Protein AF-0000000078757023 (afdb_homodimer)

Secondary structure (DSSP, 8-state):
-EEEEEEE-TT-EEEEE--SHHHHHHHHHHTTTT-EEEEEES---HHHHHHHTSGGGTTSEEEES---GGGGTT-SEEEE--S-HHHHHHHHHHHHHHT-EEEETT-GGG-SEEEPEEEE-SS-EEEEE-TTS-HHHHHHHHHHHHHHS-GGGHHHHHHHHHHHHHHHT-S-HHHHHHHHHHHHHHHIIIII-S----GGGGGS--/-EEEEEEE-TT-EEEEE--SHHHHHHHHHHTTTT-EEEEEES---HHHHHHHTSGGGTTSEEEES---GGGGTT-SEEEE--S-HHHHHHHHHHHHHHT-EEEETT-GGG-SEEEPEEEE-SS-EEEEE-TTS-HHHHHHHHHHHHHHS-GGGHHHHHHHHHHHHHHHT-S-HHHHHHHHHHHHHHHIIIII-S----GGGGGG--

Structure (mmCIF, N/CA/C/O backbone):
data_AF-0000000078757023-model_v1
#
loop_
_entity.id
_entity.type
_entity.pdbx_description
1 polymer 'precorrin-2 dehydrogenase'
#
loop_
_atom_site.group_PDB
_atom_site.id
_atom_site.type_symbol
_atom_site.label_atom_id
_atom_site.label_alt_id
_atom_site.label_comp_id
_atom_site.label_asym_id
_atom_site.label_entity_id
_atom_site.label_seq_id
_atom_site.pdbx_PDB_ins_code
_atom_site.Cartn_x
_atom_site.Cartn_y
_atom_site.Cartn_z
_atom_site.occupancy
_atom_site.B_iso_or_equiv
_atom_site.auth_seq_id
_atom_site.auth_comp_id
_atom_site.auth_asym_id
_atom_site.auth_atom_id
_atom_site.pdbx_PDB_model_num
ATOM 1 N N . MET A 1 1 ? 2.568 -6.672 11.43 1 73.88 1 MET A N 1
ATOM 2 C CA . MET A 1 1 ? 3.164 -5.902 10.336 1 73.88 1 MET A CA 1
ATOM 3 C C . MET A 1 1 ? 2.111 -5.523 9.305 1 73.88 1 MET A C 1
ATOM 5 O O . MET A 1 1 ? 1.161 -6.273 9.07 1 73.88 1 MET A O 1
ATOM 9 N N . LEU A 1 2 ? 2.242 -4.324 8.805 1 82.5 2 LEU A N 1
ATOM 10 C CA . LEU A 1 2 ? 1.333 -3.896 7.75 1 82.5 2 LEU A CA 1
ATOM 11 C C . LEU A 1 2 ? 1.784 -4.434 6.395 1 82.5 2 LEU A C 1
ATOM 13 O O . LEU A 1 2 ? 2.965 -4.734 6.203 1 82.5 2 LEU A O 1
ATOM 17 N N . LEU A 1 3 ? 0.854 -4.684 5.551 1 85.94 3 LEU A N 1
ATOM 18 C CA . LEU A 1 3 ? 1.154 -5.164 4.207 1 85.94 3 LEU A CA 1
ATOM 19 C C . LEU A 1 3 ? 1.012 -4.039 3.186 1 85.94 3 LEU A C 1
ATOM 21 O O . LEU A 1 3 ? -0.098 -3.572 2.922 1 85.94 3 LEU A O 1
ATOM 25 N N . PRO A 1 4 ? 2.131 -3.633 2.609 1 84.69 4 PRO A N 1
ATOM 26 C CA . PRO A 1 4 ? 2.008 -2.613 1.565 1 84.69 4 PRO A CA 1
ATOM 27 C C . PRO A 1 4 ? 1.408 -3.16 0.273 1 84.69 4 PRO A C 1
ATOM 29 O O . PRO A 1 4 ? 1.856 -4.195 -0.231 1 84.69 4 PRO A O 1
ATOM 32 N N . LEU A 1 5 ? 0.382 -2.49 -0.184 1 85.81 5 LEU A N 1
ATOM 33 C CA . LEU A 1 5 ? -0.304 -2.857 -1.419 1 85.81 5 LEU A CA 1
ATOM 34 C C . LEU A 1 5 ? -0.584 -1.624 -2.271 1 85.81 5 LEU A C 1
ATOM 36 O O . LEU A 1 5 ? -0.759 -0.524 -1.741 1 85.81 5 LEU A O 1
ATOM 40 N N . SER A 1 6 ? -0.499 -1.785 -3.561 1 85.81 6 SER A N 1
ATOM 41 C CA . SER A 1 6 ? -0.939 -0.744 -4.484 1 85.81 6 SER A CA 1
ATOM 42 C C . SER A 1 6 ? -2.307 -1.072 -5.074 1 85.81 6 SER A C 1
ATOM 44 O O . SER A 1 6 ? -2.449 -2.043 -5.82 1 85.81 6 SER A O 1
ATOM 46 N N . PHE A 1 7 ? -3.281 -0.197 -4.832 1 89.5 7 PHE A N 1
ATOM 47 C CA . PHE A 1 7 ? -4.66 -0.491 -5.211 1 89.5 7 PHE A CA 1
ATOM 48 C C . PHE A 1 7 ? -4.996 0.145 -6.551 1 89.5 7 PHE A C 1
ATOM 50 O O . PHE A 1 7 ? -4.656 1.303 -6.801 1 89.5 7 PHE A O 1
ATOM 57 N N . ASN A 1 8 ? -5.559 -0.678 -7.367 1 88.19 8 ASN A N 1
ATOM 58 C CA . ASN A 1 8 ? -6.227 -0.151 -8.555 1 88.19 8 ASN A CA 1
ATOM 59 C C . ASN A 1 8 ? -7.648 0.311 -8.234 1 88.19 8 ASN A C 1
ATOM 61 O O . ASN A 1 8 ? -8.555 -0.511 -8.086 1 88.19 8 ASN A O 1
ATOM 65 N N . LEU A 1 9 ? -7.883 1.676 -8.234 1 91 9 LEU A N 1
ATOM 66 C CA . LEU A 1 9 ? -9.18 2.205 -7.832 1 91 9 LEU A CA 1
ATOM 67 C C . LEU A 1 9 ? -9.977 2.666 -9.047 1 91 9 LEU A C 1
ATOM 69 O O . LEU A 1 9 ? -11.031 3.283 -8.906 1 91 9 LEU A O 1
ATOM 73 N N . GLN A 1 10 ? -9.438 2.293 -10.164 1 89.38 10 GLN A N 1
ATOM 74 C CA . GLN A 1 10 ? -10.141 2.693 -11.375 1 89.38 10 GLN A CA 1
ATOM 75 C C . GLN A 1 10 ? -11.578 2.174 -11.375 1 89.38 10 GLN A C 1
ATOM 77 O O . GLN A 1 10 ? -11.805 0.964 -11.312 1 89.38 10 GLN A O 1
ATOM 82 N N . GLY A 1 11 ? -12.555 3.076 -11.391 1 90 11 GLY A N 1
ATOM 83 C CA . GLY A 1 11 ? -13.953 2.719 -11.492 1 90 11 GLY A CA 1
ATOM 84 C C . GLY A 1 11 ? -14.57 2.309 -10.172 1 90 11 GLY A C 1
ATOM 85 O O . GLY A 1 11 ? -15.758 2 -10.094 1 90 11 GLY A O 1
ATOM 86 N N . LYS A 1 12 ? -13.812 2.268 -9.141 1 92.44 12 LYS A N 1
ATOM 87 C CA . LYS A 1 12 ? -14.336 1.917 -7.824 1 92.44 12 LYS A CA 1
ATOM 88 C C . LYS A 1 12 ? -14.914 3.139 -7.117 1 92.44 12 LYS A C 1
ATOM 90 O O . LYS A 1 12 ? -14.438 4.258 -7.305 1 92.44 12 LYS A O 1
ATOM 95 N N . SER A 1 13 ? -15.961 2.916 -6.32 1 95.38 13 SER A N 1
ATOM 96 C CA . SER A 1 13 ? -16.609 3.998 -5.582 1 95.38 13 SER A CA 1
ATOM 97 C C . SER A 1 13 ? -15.875 4.285 -4.277 1 95.38 13 SER A C 1
ATOM 99 O O . SER A 1 13 ? -15.75 3.406 -3.422 1 95.38 13 SER A O 1
ATOM 101 N N . VAL A 1 14 ? -15.406 5.539 -4.145 1 97.12 14 VAL A N 1
ATOM 102 C CA . VAL A 1 14 ? -14.703 5.953 -2.936 1 97.12 14 VAL A CA 1
ATOM 103 C C . VAL A 1 14 ? -15.398 7.16 -2.318 1 97.12 14 VAL A C 1
ATOM 105 O O . VAL A 1 14 ? -15.805 8.086 -3.031 1 97.12 14 VAL A O 1
ATOM 108 N N . LEU A 1 15 ? -15.586 7.102 -0.989 1 98.19 15 LEU A N 1
ATOM 109 C CA . LEU A 1 15 ? -16.219 8.203 -0.263 1 98.19 15 LEU A CA 1
ATOM 110 C C . LEU A 1 15 ? -15.203 8.906 0.64 1 98.19 15 LEU A C 1
ATOM 112 O O . LEU A 1 15 ? -14.469 8.25 1.382 1 98.19 15 LEU A O 1
ATOM 116 N N . LEU A 1 16 ? -15.133 10.195 0.511 1 98.06 16 LEU A N 1
ATOM 117 C CA . LEU A 1 16 ? -14.359 11.039 1.416 1 98.06 16 LEU A CA 1
ATOM 118 C C . LEU A 1 16 ? -15.281 11.906 2.268 1 98.06 16 LEU A C 1
ATOM 120 O O . LEU A 1 16 ? -16.062 12.703 1.735 1 98.06 16 LEU A O 1
ATOM 124 N N . VAL A 1 17 ? -15.234 11.703 3.564 1 98.38 17 VAL A N 1
ATOM 125 C CA . VAL A 1 17 ? -16.047 12.508 4.477 1 98.38 17 VAL A CA 1
ATOM 126 C C . VAL A 1 17 ? -15.164 13.547 5.168 1 98.38 17 VAL A C 1
ATOM 128 O O . VAL A 1 17 ? -14.266 13.195 5.938 1 98.38 17 VAL A O 1
ATOM 131 N N . GLY A 1 18 ? -15.453 14.789 4.91 1 97.56 18 GLY A N 1
ATOM 132 C CA . GLY A 1 18 ? -14.664 15.891 5.445 1 97.56 18 GLY A CA 1
ATOM 133 C C . GLY A 1 18 ? -14.32 16.938 4.406 1 97.56 18 GLY A C 1
ATOM 134 O O . GLY A 1 18 ? -14.281 16.641 3.207 1 97.56 18 GLY A O 1
ATOM 135 N N . GLY A 1 19 ? -14.016 18.203 4.875 1 96.44 19 GLY A N 1
ATOM 136 C CA . GLY A 1 19 ? -13.734 19.297 3.957 1 96.44 19 GLY A CA 1
ATOM 137 C C . GLY A 1 19 ? -12.578 20.172 4.402 1 96.44 19 GLY A C 1
ATOM 138 O O . GLY A 1 19 ? -12.344 21.234 3.826 1 96.44 19 GLY A O 1
ATOM 139 N N . GLY A 1 20 ? -11.906 19.703 5.367 1 95.38 20 GLY A N 1
ATOM 140 C CA . GLY A 1 20 ? -10.828 20.5 5.926 1 95.38 20 GLY A CA 1
ATOM 141 C C . GLY A 1 20 ? -9.461 20.125 5.379 1 95.38 20 GLY A C 1
ATOM 142 O O . GLY A 1 20 ? -9.352 19.625 4.258 1 95.38 20 GLY A O 1
ATOM 143 N N . LYS A 1 21 ? -8.445 20.422 6.145 1 91.25 21 LYS A N 1
ATOM 144 C CA . LYS A 1 21 ? -7.059 20.234 5.727 1 91.25 21 LYS A CA 1
ATOM 145 C C . LYS A 1 21 ? -6.75 18.75 5.535 1 91.25 21 LYS A C 1
ATOM 147 O O . LYS A 1 21 ? -6.16 18.359 4.523 1 91.25 21 LYS A O 1
ATOM 152 N N . ALA A 1 22 ? -7.156 17.969 6.508 1 90.06 22 ALA A N 1
ATOM 153 C CA . ALA A 1 22 ? -6.922 16.531 6.41 1 90.06 22 ALA A CA 1
ATOM 154 C C . ALA A 1 22 ? -7.637 15.938 5.195 1 90.06 22 ALA A C 1
ATOM 156 O O . ALA A 1 22 ? -7.094 15.07 4.504 1 90.06 22 ALA A O 1
ATOM 157 N N . ALA A 1 23 ? -8.82 16.391 4.961 1 94.75 23 ALA A N 1
ATOM 158 C CA . ALA A 1 23 ? -9.578 15.938 3.793 1 94.75 23 ALA A CA 1
ATOM 159 C C . ALA A 1 23 ? -8.875 16.328 2.498 1 94.75 23 ALA A C 1
ATOM 161 O O . ALA A 1 23 ? -8.867 15.57 1.533 1 94.75 23 ALA A O 1
ATOM 162 N N . LEU A 1 24 ? -8.312 17.516 2.514 1 93.81 24 LEU A N 1
ATOM 163 C CA . LEU A 1 24 ? -7.598 18 1.34 1 93.81 2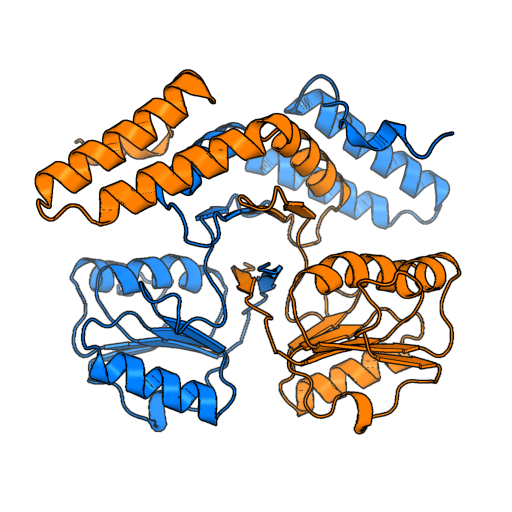4 LEU A CA 1
ATOM 164 C C . LEU A 1 24 ? -6.414 17.094 1.011 1 93.81 24 LEU A C 1
ATOM 166 O O . LEU A 1 24 ? -6.156 16.797 -0.159 1 93.81 24 LEU A O 1
ATOM 170 N N . GLU A 1 25 ? -5.734 16.641 1.934 1 86.19 25 GLU A N 1
ATOM 171 C CA . GLU A 1 25 ? -4.602 15.742 1.742 1 86.19 25 GLU A CA 1
ATOM 172 C C . GLU A 1 25 ? -5.051 14.414 1.125 1 86.19 25 GLU A C 1
ATOM 174 O O . GLU A 1 25 ? -4.422 13.914 0.19 1 86.19 25 GLU A O 1
ATOM 179 N N . LYS A 1 26 ? -6.18 13.922 1.661 1 90.88 26 LYS A N 1
ATOM 180 C CA . LYS A 1 26 ? -6.719 12.688 1.103 1 90.88 26 LYS A CA 1
ATOM 181 C C . LYS A 1 26 ? -7.191 12.891 -0.333 1 90.88 26 LYS A C 1
ATOM 183 O O . LYS A 1 26 ? -6.98 12.031 -1.192 1 90.88 26 LYS A O 1
ATOM 188 N N . PHE A 1 27 ? -7.773 14.016 -0.549 1 93.06 27 PHE A N 1
ATOM 189 C CA . PHE A 1 27 ? -8.273 14.352 -1.874 1 93.06 27 PHE A CA 1
ATOM 190 C C . PHE A 1 27 ? -7.148 14.344 -2.9 1 93.06 27 PHE A C 1
ATOM 192 O O . PHE A 1 27 ? -7.309 13.805 -4 1 93.06 27 PHE A O 1
ATOM 199 N N . ALA A 1 28 ? -6.059 14.898 -2.553 1 86.81 28 ALA A N 1
ATOM 200 C CA . ALA A 1 28 ? -4.918 14.977 -3.459 1 86.81 28 ALA A CA 1
ATOM 201 C C . ALA A 1 28 ? -4.465 13.586 -3.896 1 86.81 28 ALA A C 1
ATOM 203 O O . ALA A 1 28 ? -4.074 13.391 -5.051 1 86.81 28 ALA A O 1
ATOM 204 N N . GLN A 1 29 ? -4.535 12.672 -3.07 1 85.06 29 GLN A N 1
ATOM 205 C CA . GLN A 1 29 ? -4.145 11.305 -3.377 1 85.06 29 GLN A CA 1
ATOM 206 C C . GLN A 1 29 ? -5.211 10.594 -4.211 1 85.06 29 GLN A C 1
ATOM 208 O O . GLN A 1 29 ? -4.891 9.875 -5.156 1 85.06 29 GLN A O 1
ATOM 213 N N . LEU A 1 30 ? -6.461 10.859 -3.895 1 91.75 30 LEU A N 1
ATOM 214 C CA . LEU A 1 30 ? -7.582 10.133 -4.473 1 91.75 30 LEU A CA 1
ATOM 215 C C . LEU A 1 30 ? -7.914 10.656 -5.867 1 91.75 30 LEU A C 1
ATOM 217 O O . LEU A 1 30 ? -8.336 9.891 -6.738 1 91.75 30 LEU A O 1
ATOM 221 N N . SER A 1 31 ? -7.66 11.922 -6.094 1 90.5 31 SER A N 1
ATOM 222 C CA . SER A 1 31 ? -8.078 12.586 -7.324 1 90.5 31 SER A CA 1
ATOM 223 C C . SER A 1 31 ? -7.309 12.055 -8.531 1 90.5 31 SER A C 1
ATOM 225 O O . SER A 1 31 ? -7.73 12.234 -9.672 1 90.5 31 SER A O 1
ATOM 227 N N . ARG A 1 32 ? -6.27 11.297 -8.32 1 82.75 32 ARG A N 1
ATOM 228 C CA . ARG A 1 32 ? -5.414 10.828 -9.406 1 82.75 32 ARG A CA 1
ATOM 229 C C . ARG A 1 32 ? -5.621 9.344 -9.664 1 82.75 32 ARG A C 1
ATOM 231 O O . ARG A 1 32 ? -4.969 8.758 -10.531 1 82.75 32 ARG A O 1
ATOM 238 N N . THR A 1 33 ? -6.508 8.75 -9.023 1 87.19 33 THR A N 1
ATOM 239 C CA . THR A 1 33 ? -6.609 7.293 -9.047 1 87.19 33 THR A CA 1
ATOM 240 C C . THR A 1 33 ? -7.652 6.836 -10.062 1 87.19 33 THR A C 1
ATOM 242 O O . THR A 1 33 ? -7.719 5.656 -10.406 1 87.19 33 THR A O 1
ATOM 245 N N . GLY A 1 34 ? -8.492 7.695 -10.555 1 89.38 34 GLY A N 1
ATOM 246 C CA . GLY A 1 34 ? -9.555 7.344 -11.477 1 89.38 34 GLY A CA 1
ATOM 247 C C . GLY A 1 34 ? -10.781 6.77 -10.789 1 89.38 34 GLY A C 1
ATOM 248 O O . GLY A 1 34 ? -11.727 6.332 -11.445 1 89.38 34 GLY A O 1
ATOM 249 N N . CYS A 1 35 ? -10.812 6.797 -9.523 1 93.19 35 CYS A N 1
ATOM 250 C CA . CYS A 1 35 ? -11.977 6.316 -8.781 1 93.19 35 CYS A CA 1
ATOM 251 C C . CYS A 1 35 ? -13.172 7.246 -8.969 1 93.19 35 CYS A C 1
ATOM 253 O O . CYS A 1 35 ? -13.008 8.383 -9.422 1 93.19 35 CYS A O 1
ATOM 255 N N . HIS A 1 36 ? -14.398 6.656 -8.734 1 95 36 HIS A N 1
ATOM 256 C CA . HIS A 1 36 ? -15.578 7.492 -8.57 1 95 36 HIS A CA 1
ATOM 257 C C . HIS A 1 36 ? -15.633 8.117 -7.184 1 95 36 HIS A C 1
ATOM 259 O O . HIS A 1 36 ? -16.141 7.504 -6.242 1 95 36 HIS A O 1
ATOM 265 N N . LEU A 1 37 ? -15.141 9.336 -7.117 1 96.31 37 LEU A N 1
ATOM 266 C CA . LEU A 1 37 ? -14.961 9.984 -5.824 1 96.31 37 LEU A CA 1
ATOM 267 C C . LEU A 1 37 ? -16.188 10.828 -5.465 1 96.31 37 LEU A C 1
ATOM 269 O O . LEU A 1 37 ? -16.641 11.633 -6.277 1 96.31 37 LEU A O 1
ATOM 273 N N . ARG A 1 38 ? -16.703 10.555 -4.277 1 97.19 38 ARG A N 1
ATOM 274 C CA . ARG A 1 38 ? -17.734 11.398 -3.662 1 97.19 38 ARG A CA 1
ATOM 275 C C . ARG A 1 38 ? -17.219 12.023 -2.369 1 97.19 38 ARG A C 1
ATOM 277 O O . ARG A 1 38 ? -16.578 11.352 -1.556 1 97.19 38 ARG A O 1
ATOM 284 N N . ILE A 1 39 ? -17.5 13.305 -2.219 1 97.88 39 ILE A N 1
ATOM 285 C CA . ILE A 1 39 ? -17.078 14.016 -1.02 1 97.88 39 ILE A CA 1
ATOM 286 C C . ILE A 1 39 ? -18.281 14.602 -0.299 1 97.88 39 ILE A C 1
ATOM 288 O O . ILE A 1 39 ? -19.125 15.25 -0.92 1 97.88 39 ILE A O 1
ATOM 292 N N . VAL A 1 40 ? -18.344 14.32 0.98 1 98.19 40 VAL A N 1
ATOM 293 C CA . VAL A 1 40 ? -19.438 14.828 1.797 1 98.19 40 VAL A CA 1
ATOM 294 C C . VAL A 1 40 ? -18.891 15.609 2.984 1 98.19 40 VAL A C 1
ATOM 296 O O . VAL A 1 40 ? -18.031 15.109 3.725 1 98.19 40 VAL A O 1
ATOM 299 N N . ALA A 1 41 ? -19.344 16.812 3.188 1 98.19 41 ALA A N 1
ATOM 300 C CA . ALA A 1 41 ? -18.969 17.641 4.332 1 98.19 41 ALA A CA 1
ATOM 301 C C . ALA A 1 41 ? -19.953 18.797 4.527 1 98.19 41 ALA A C 1
ATOM 303 O O . ALA A 1 41 ? -20.547 19.281 3.562 1 98.19 41 ALA A O 1
ATOM 304 N N . PRO A 1 42 ? -20.094 19.156 5.789 1 97.62 42 PRO A N 1
ATOM 305 C CA . PRO A 1 42 ? -20.969 20.312 6.008 1 97.62 42 PRO A CA 1
ATOM 306 C C . PRO A 1 42 ? -20.375 21.609 5.453 1 97.62 42 PRO A C 1
ATOM 308 O O . PRO A 1 42 ? -21.109 22.562 5.172 1 97.62 42 PRO A O 1
ATOM 311 N N . ALA A 1 43 ? -19.109 21.688 5.367 1 96.75 43 ALA A N 1
ATOM 312 C CA . ALA A 1 43 ? -18.391 22.844 4.82 1 96.75 43 ALA A CA 1
ATOM 313 C C . ALA A 1 43 ? -17.047 22.422 4.238 1 96.75 43 ALA A C 1
ATOM 315 O O . ALA A 1 43 ? -16.469 21.422 4.652 1 96.75 43 ALA A O 1
ATOM 316 N N . PHE A 1 44 ? -16.609 23.266 3.262 1 96.88 44 PHE A N 1
ATOM 317 C CA . PHE A 1 44 ? -15.312 23.031 2.641 1 96.88 44 PHE A CA 1
ATOM 318 C C . PHE A 1 44 ? -14.383 24.219 2.863 1 96.88 44 PHE A C 1
ATOM 320 O O . PHE A 1 44 ? -14.797 25.375 2.719 1 96.88 44 PHE A O 1
ATOM 327 N N . SER A 1 45 ? -13.219 23.875 3.254 1 96.88 45 SER A N 1
ATOM 328 C CA . SER A 1 45 ? -12.227 24.938 3.404 1 96.88 45 SER A CA 1
ATOM 329 C C . SER A 1 45 ? -11.984 25.656 2.082 1 96.88 45 SER A C 1
ATOM 331 O O . SER A 1 45 ? -12.305 25.125 1.014 1 96.88 45 SER A O 1
ATOM 333 N N . GLU A 1 46 ? -11.367 26.797 2.166 1 96.62 46 GLU A N 1
ATOM 334 C CA . GLU A 1 46 ? -11.047 27.562 0.968 1 96.62 46 GLU A CA 1
ATOM 335 C C . GLU A 1 46 ? -10.109 26.797 0.051 1 96.62 46 GLU A C 1
ATOM 337 O O . GLU A 1 46 ? -10.289 26.766 -1.167 1 96.62 46 GLU A O 1
ATOM 342 N N . ALA A 1 47 ? -9.188 26.188 0.656 1 95.62 47 ALA A N 1
ATOM 343 C CA . ALA A 1 47 ? -8.227 25.391 -0.112 1 95.62 47 ALA A CA 1
ATOM 344 C C . ALA A 1 47 ? -8.914 24.25 -0.847 1 95.62 47 ALA A C 1
ATOM 346 O O . ALA A 1 47 ? -8.617 23.984 -2.012 1 95.62 47 ALA A O 1
ATOM 347 N N . MET A 1 48 ? -9.812 23.609 -0.197 1 94.69 48 MET A N 1
ATOM 348 C CA . MET A 1 48 ? -10.57 22.516 -0.8 1 94.69 48 MET A CA 1
ATOM 349 C C . MET A 1 48 ? -11.445 23.016 -1.939 1 94.69 48 MET A C 1
ATOM 351 O O . MET A 1 48 ? -11.508 22.406 -3.002 1 94.69 48 MET A O 1
ATOM 355 N N . GLN A 1 49 ? -12.039 24.094 -1.714 1 94.81 49 GLN A N 1
ATOM 356 C CA . GLN A 1 49 ? -12.891 24.688 -2.736 1 94.81 49 GLN A CA 1
ATOM 357 C C . GLN A 1 49 ? -12.086 25.031 -3.986 1 94.81 49 GLN A C 1
ATOM 359 O O . GLN A 1 49 ? -12.547 24.812 -5.109 1 94.81 49 GLN A O 1
ATOM 364 N N . ALA A 1 50 ? -10.969 25.578 -3.754 1 94.75 50 ALA A N 1
ATOM 365 C CA . ALA A 1 50 ? -10.094 25.938 -4.867 1 94.75 50 ALA A CA 1
ATOM 366 C C . ALA A 1 50 ? -9.719 24.719 -5.699 1 94.75 50 ALA A C 1
ATOM 368 O O . ALA A 1 50 ? -9.695 24.781 -6.93 1 94.75 50 ALA A O 1
ATOM 369 N N . GLU A 1 51 ? -9.414 23.672 -4.992 1 92.94 51 GLU A N 1
ATOM 370 C CA . GLU A 1 51 ? -9.062 22.438 -5.691 1 92.94 51 GLU A CA 1
ATOM 371 C C . GLU A 1 51 ? -10.258 21.875 -6.465 1 92.94 51 GLU A C 1
ATOM 373 O O . GLU A 1 51 ? -10.133 21.484 -7.625 1 92.94 51 GLU A O 1
ATOM 378 N N . LEU A 1 52 ? -11.398 21.875 -5.902 1 91.94 52 LEU A N 1
ATOM 379 C CA . LEU A 1 52 ? -12.609 21.312 -6.477 1 91.94 52 LEU A CA 1
ATOM 380 C C . LEU A 1 52 ? -13.078 22.125 -7.676 1 91.94 52 LEU A C 1
ATOM 382 O O . LEU A 1 52 ? -13.844 21.641 -8.508 1 91.94 52 LEU A O 1
ATOM 386 N N . ALA A 1 53 ? -12.641 23.344 -7.758 1 91.31 53 ALA A N 1
ATOM 387 C CA . ALA A 1 53 ? -13.062 24.25 -8.82 1 91.31 53 ALA A CA 1
ATOM 388 C C . ALA A 1 53 ? -12.289 23.984 -10.109 1 91.31 53 ALA A C 1
ATOM 390 O O . ALA A 1 53 ? -12.672 24.469 -11.18 1 91.31 53 ALA A O 1
ATOM 391 N N . LYS A 1 54 ? -11.312 23.203 -9.984 1 91.06 54 LYS A N 1
ATOM 392 C CA . LYS A 1 54 ? -10.508 22.922 -11.18 1 91.06 54 LYS A CA 1
ATOM 393 C C . LYS A 1 54 ? -11.297 22.109 -12.195 1 91.06 54 LYS A C 1
ATOM 395 O O . LYS A 1 54 ? -11.969 21.141 -11.828 1 91.06 54 LYS A O 1
ATOM 400 N N . PRO A 1 55 ? -11.156 22.391 -13.445 1 85.62 55 PRO A N 1
ATOM 401 C CA . PRO A 1 55 ? -12 21.797 -14.484 1 85.62 55 PRO A CA 1
ATOM 402 C C . PRO A 1 55 ? -11.797 20.281 -14.609 1 85.62 55 PRO A C 1
ATOM 404 O O . PRO A 1 55 ? -12.766 19.547 -14.836 1 85.62 55 PRO A O 1
ATOM 407 N N . HIS A 1 56 ? -10.633 19.828 -14.531 1 83.5 56 HIS A N 1
ATOM 408 C CA . HIS A 1 56 ? -10.367 18.406 -14.727 1 83.5 56 HIS A CA 1
ATOM 409 C C . HIS A 1 56 ? -10.914 17.578 -13.57 1 83.5 56 HIS A C 1
ATOM 411 O O . HIS A 1 56 ? -10.891 16.344 -13.617 1 83.5 56 HIS A O 1
ATOM 417 N N . LEU A 1 57 ? -11.406 18.234 -12.609 1 84 57 LEU A N 1
ATOM 418 C CA . LEU A 1 57 ? -11.953 17.547 -11.445 1 84 57 LEU A CA 1
ATOM 419 C C . LEU A 1 57 ? -13.469 17.719 -11.375 1 84 57 LEU A C 1
ATOM 421 O O . LEU A 1 57 ? -14.086 17.422 -10.344 1 84 57 LEU A O 1
ATOM 425 N N . SER A 1 58 ? -14.047 18.125 -12.406 1 81.69 58 SER A N 1
ATOM 426 C CA . SER A 1 58 ? -15.477 18.422 -12.469 1 81.69 58 SER A CA 1
ATOM 427 C C . SER A 1 58 ? -16.312 17.156 -12.289 1 81.69 58 SER A C 1
ATOM 429 O O . SER A 1 58 ? -17.5 17.219 -11.961 1 81.69 58 SER A O 1
ATOM 431 N N . GLN A 1 59 ? -15.719 16.047 -12.43 1 84.44 59 GLN A N 1
ATOM 432 C CA . GLN A 1 59 ? -16.438 14.781 -12.344 1 84.44 59 GLN A CA 1
ATOM 433 C C . GLN A 1 59 ? -16.594 14.32 -10.898 1 84.44 59 GLN A C 1
ATOM 435 O O . GLN A 1 59 ? -17.344 13.391 -10.609 1 84.44 59 GLN A O 1
ATOM 440 N N . ILE A 1 60 ? -15.992 15.023 -10.023 1 91.25 60 ILE A N 1
ATOM 441 C CA . ILE A 1 60 ? -16.047 14.625 -8.617 1 91.25 60 ILE A CA 1
ATOM 442 C C . ILE A 1 60 ? -17.344 15.125 -7.988 1 91.25 60 ILE A C 1
ATOM 444 O O . ILE A 1 60 ? -17.672 16.312 -8.094 1 91.25 60 ILE A O 1
ATOM 448 N N . GLU A 1 61 ? -18.125 14.203 -7.406 1 93.38 61 GLU A N 1
ATOM 449 C CA . GLU A 1 61 ? -19.375 14.547 -6.73 1 93.38 61 GLU A CA 1
ATOM 450 C C . GLU A 1 61 ? -19.109 15.133 -5.348 1 93.38 61 GLU A C 1
ATOM 452 O O . GLU A 1 61 ? -18.516 14.477 -4.492 1 93.38 61 GLU A O 1
ATOM 457 N N . THR A 1 62 ? -19.578 16.375 -5.164 1 95.19 62 THR A N 1
ATOM 458 C CA . THR A 1 62 ? -19.422 17.047 -3.883 1 95.19 62 THR A CA 1
ATOM 459 C C . THR A 1 62 ? -20.781 17.344 -3.268 1 95.19 62 THR A C 1
ATOM 461 O O . THR A 1 62 ? -21.656 17.938 -3.922 1 95.19 62 THR A O 1
ATOM 464 N N . ILE A 1 63 ? -20.969 16.922 -2.08 1 96.31 63 ILE A N 1
ATOM 465 C CA . ILE A 1 63 ? -22.219 17.125 -1.367 1 96.31 63 ILE A CA 1
ATOM 466 C C . ILE A 1 63 ? -21.984 17.953 -0.11 1 96.31 63 ILE A C 1
ATOM 468 O O . ILE A 1 63 ? -21.234 17.547 0.785 1 96.31 63 ILE A O 1
ATOM 472 N N . THR A 1 64 ? -22.656 19.156 0.011 1 97.38 64 THR A N 1
ATOM 473 C CA . THR A 1 64 ? -22.453 20.062 1.139 1 97.38 64 THR A CA 1
ATOM 474 C C . THR A 1 64 ? -23.547 19.875 2.186 1 97.38 64 THR A C 1
ATOM 476 O O . THR A 1 64 ? -24.531 20.609 2.195 1 97.38 64 THR A O 1
ATOM 479 N N . ARG A 1 65 ? -23.297 18.938 2.988 1 97.5 65 ARG A N 1
ATOM 480 C CA . ARG A 1 65 ? -24.156 18.641 4.129 1 97.5 65 ARG A CA 1
ATOM 481 C C . ARG A 1 65 ? -23.469 17.719 5.117 1 97.5 65 ARG A C 1
ATOM 483 O O . ARG A 1 65 ? -22.344 17.266 4.867 1 97.5 65 ARG A O 1
ATOM 490 N N . LYS A 1 66 ? -24.203 17.531 6.23 1 97.5 66 LYS A N 1
ATOM 491 C CA . LYS A 1 66 ? -23.703 16.562 7.195 1 97.5 66 LYS A CA 1
ATOM 492 C C . LYS A 1 66 ? -23.797 15.141 6.652 1 97.5 66 LYS A C 1
ATOM 494 O O . LYS A 1 66 ? -24.656 14.844 5.812 1 97.5 66 LYS A O 1
ATOM 499 N N . PHE A 1 67 ? -22.922 14.305 7.141 1 98 67 PHE A N 1
ATOM 500 C CA . PHE A 1 67 ? -22.891 12.898 6.762 1 98 67 PHE A CA 1
ATOM 501 C C . PHE A 1 67 ? -24.203 12.219 7.133 1 98 67 PHE A C 1
ATOM 503 O O . PHE A 1 67 ? -24.766 12.477 8.203 1 98 67 PHE A O 1
ATOM 510 N N . GLU A 1 68 ? -24.641 11.352 6.211 1 98 68 GLU A N 1
ATOM 511 C CA . GLU A 1 68 ? -25.781 10.477 6.453 1 98 68 GLU A CA 1
ATOM 512 C C . GLU A 1 68 ? -25.438 9.023 6.172 1 98 68 GLU A C 1
ATOM 514 O O . GLU A 1 68 ? -24.562 8.727 5.352 1 98 68 GLU A O 1
ATOM 519 N N . ASP A 1 69 ? -26.172 8.125 6.828 1 97.56 69 ASP A N 1
ATOM 520 C CA . ASP A 1 69 ? -25.875 6.695 6.73 1 97.56 69 ASP A CA 1
ATOM 521 C C . ASP A 1 69 ? -25.906 6.227 5.281 1 97.56 69 ASP A C 1
ATOM 523 O O . ASP A 1 69 ? -25.094 5.391 4.875 1 97.56 69 ASP A O 1
ATOM 527 N N . ALA A 1 70 ? -26.766 6.801 4.535 1 96.5 70 ALA A N 1
ATOM 528 C CA . ALA A 1 70 ? -26.953 6.371 3.154 1 96.5 70 ALA A CA 1
ATOM 529 C C . ALA A 1 70 ? -25.719 6.68 2.312 1 96.5 70 ALA A C 1
ATOM 531 O O . ALA A 1 70 ? -25.547 6.148 1.21 1 96.5 70 ALA A O 1
ATOM 532 N N . ASP A 1 71 ? -24.828 7.57 2.807 1 96.88 71 ASP A N 1
ATOM 533 C CA . ASP A 1 71 ? -23.656 7.984 2.043 1 96.88 71 ASP A CA 1
ATOM 534 C C . ASP A 1 71 ? -22.688 6.82 1.837 1 96.88 71 ASP A C 1
ATOM 536 O O . ASP A 1 71 ? -21.906 6.82 0.89 1 96.88 71 ASP A O 1
ATOM 540 N N . ILE A 1 72 ? -22.766 5.805 2.727 1 95.56 72 ILE A N 1
ATOM 541 C CA . ILE A 1 72 ? -21.766 4.75 2.658 1 95.56 72 ILE A CA 1
ATOM 542 C C . ILE A 1 72 ? -22.219 3.67 1.676 1 95.56 72 ILE A C 1
ATOM 544 O O . ILE A 1 72 ? -21.453 2.758 1.351 1 95.56 72 ILE A O 1
ATOM 548 N N . GLU A 1 73 ? -23.469 3.951 1.179 1 90.94 73 GLU A N 1
ATOM 549 C CA . GLU A 1 73 ? -24.016 2.926 0.296 1 90.94 73 GLU A CA 1
ATOM 550 C C . GLU A 1 73 ? -23.172 2.775 -0.967 1 90.94 73 GLU A C 1
ATOM 552 O O . GLU A 1 73 ? -22.781 3.77 -1.584 1 90.94 73 GLU A O 1
ATOM 557 N N . ARG A 1 74 ? -22.688 1.661 -1.326 1 86.44 74 ARG A N 1
ATOM 558 C CA . ARG A 1 74 ? -21.969 1.253 -2.531 1 86.44 74 ARG A CA 1
ATOM 559 C C . ARG A 1 74 ? -20.5 1.608 -2.438 1 86.44 74 ARG A C 1
ATOM 561 O O . ARG A 1 74 ? -19.75 1.46 -3.412 1 86.44 74 ARG A O 1
ATOM 568 N N . ALA A 1 75 ? -20.094 2.277 -1.313 1 93.94 75 ALA A N 1
ATOM 569 C CA . ALA A 1 75 ? -18.688 2.637 -1.197 1 93.94 75 ALA A CA 1
ATOM 570 C C . ALA A 1 75 ? -17.812 1.391 -1.077 1 93.94 75 ALA A C 1
ATOM 572 O O . ALA A 1 75 ? -18.125 0.483 -0.301 1 93.94 75 ALA A O 1
ATOM 573 N N . PHE A 1 76 ? -16.906 1.411 -1.914 1 92.44 76 PHE A N 1
ATOM 574 C CA . PHE A 1 76 ? -15.875 0.375 -1.834 1 92.44 76 PHE A CA 1
ATOM 575 C C . PHE A 1 76 ? -14.898 0.665 -0.701 1 92.44 76 PHE A C 1
ATOM 577 O O . PHE A 1 76 ? -14.5 -0.245 0.028 1 92.44 76 PHE A O 1
ATOM 584 N N . MET A 1 77 ? -14.586 1.928 -0.538 1 95.19 77 MET A N 1
ATOM 585 C CA . MET A 1 77 ? -13.609 2.436 0.419 1 95.19 77 MET A CA 1
ATOM 586 C C . MET A 1 77 ? -14.008 3.816 0.928 1 95.19 77 MET A C 1
ATOM 588 O O . MET A 1 77 ? -14.539 4.633 0.172 1 95.19 77 MET A O 1
ATOM 592 N N . ILE A 1 78 ? -13.742 3.984 2.217 1 97.38 78 ILE A N 1
ATOM 593 C CA . ILE A 1 78 ? -14.109 5.27 2.805 1 97.38 78 ILE A CA 1
ATOM 594 C C . ILE A 1 78 ? -12.898 5.887 3.498 1 97.38 78 ILE A C 1
ATOM 596 O O . ILE A 1 78 ? -12.148 5.191 4.184 1 97.38 78 ILE A O 1
ATOM 600 N N . PHE A 1 79 ? -12.695 7.148 3.238 1 96.81 79 PHE A N 1
ATOM 601 C CA . PHE A 1 79 ? -11.773 7.984 4 1 96.81 79 PHE A CA 1
ATOM 602 C C . PHE A 1 79 ? -12.531 8.984 4.863 1 96.81 79 PHE A C 1
ATOM 604 O O . PHE A 1 79 ? -13.406 9.695 4.367 1 96.81 79 PHE A O 1
ATOM 611 N N . THR A 1 80 ? -12.273 9.008 6.117 1 97.12 80 THR A N 1
ATOM 612 C CA . THR A 1 80 ? -12.898 9.969 7.016 1 97.12 80 THR A CA 1
ATOM 613 C C . THR A 1 80 ? -11.875 10.977 7.539 1 97.12 80 THR A C 1
ATOM 615 O O . THR A 1 80 ? -10.789 10.594 7.973 1 97.12 80 THR A O 1
ATOM 618 N N . ALA A 1 81 ? -12.164 12.203 7.391 1 95.25 81 ALA A N 1
ATOM 619 C CA . ALA A 1 81 ? -11.375 13.32 7.891 1 95.25 81 ALA A CA 1
ATOM 620 C C . ALA A 1 81 ? -12.258 14.375 8.555 1 95.25 81 ALA A C 1
ATOM 622 O O . ALA A 1 81 ? -12.375 15.5 8.07 1 95.25 81 ALA A O 1
ATOM 623 N N . VAL A 1 82 ? -12.82 14.008 9.664 1 94.88 82 VAL A N 1
ATOM 624 C CA . VAL A 1 82 ? -13.758 14.875 10.375 1 94.88 82 VAL A CA 1
ATOM 625 C C . VAL A 1 82 ? -13.227 15.156 11.781 1 94.88 82 VAL A C 1
ATOM 627 O O . VAL A 1 82 ? -12.523 14.328 12.367 1 94.88 82 VAL A O 1
ATOM 630 N N . ASP A 1 83 ? -13.594 16.281 12.336 1 90.62 83 ASP A N 1
ATOM 631 C CA . ASP A 1 83 ? -13.156 16.672 13.672 1 90.62 83 ASP A CA 1
ATOM 632 C C . ASP A 1 83 ? -14.102 16.125 14.734 1 90.62 83 ASP A C 1
ATOM 634 O O . ASP A 1 83 ? -13.703 15.914 15.883 1 90.62 83 ASP A O 1
ATOM 638 N N . ASP A 1 84 ? -15.328 15.93 14.344 1 93.44 84 ASP A N 1
ATOM 639 C CA . ASP A 1 84 ? -16.328 15.43 15.273 1 93.44 84 ASP A CA 1
ATOM 640 C C . ASP A 1 84 ? -16.125 13.945 15.555 1 93.44 84 ASP A C 1
ATOM 642 O O . ASP A 1 84 ? -16.422 13.102 14.711 1 93.44 84 ASP A O 1
ATOM 646 N N . GLU A 1 85 ? -15.719 13.648 16.75 1 93.19 85 GLU A N 1
ATOM 647 C CA . GLU A 1 85 ? -15.383 12.281 17.141 1 93.19 85 GLU A CA 1
ATOM 648 C C . GLU A 1 85 ? -16.609 11.375 17.047 1 93.19 85 GLU A C 1
ATOM 650 O O . GLU A 1 85 ? -16.484 10.203 16.672 1 93.19 85 GLU A O 1
ATOM 655 N N . ALA A 1 86 ? -17.703 11.914 17.406 1 95.44 86 ALA A N 1
ATOM 656 C CA . ALA A 1 86 ? -18.938 11.125 17.359 1 95.44 86 ALA A CA 1
ATOM 657 C C . ALA A 1 86 ? -19.25 10.703 15.922 1 95.44 86 ALA A C 1
ATOM 659 O O . ALA A 1 86 ? -19.672 9.562 15.68 1 95.44 86 ALA A O 1
ATOM 660 N N . VAL A 1 87 ? -19.078 11.578 15.031 1 96.31 87 VAL A N 1
ATOM 661 C CA . VAL A 1 87 ? -19.312 11.281 13.617 1 96.31 87 VAL A CA 1
ATOM 662 C C . VAL A 1 87 ? -18.297 10.25 13.125 1 96.31 87 VAL A C 1
ATOM 664 O O . VAL A 1 87 ? -18.672 9.281 12.453 1 96.31 87 VAL A O 1
ATOM 667 N N . ALA A 1 88 ? -17.125 10.438 13.438 1 95.94 88 ALA A N 1
ATOM 668 C CA . ALA A 1 88 ? -16.062 9.508 13.039 1 95.94 88 ALA A CA 1
ATOM 669 C C . ALA A 1 88 ? -16.359 8.102 13.531 1 95.94 88 ALA A C 1
ATOM 671 O O . ALA A 1 88 ? -16.25 7.133 12.773 1 95.94 88 ALA A O 1
ATOM 672 N N . GLU A 1 89 ? -16.672 8.023 14.781 1 96.19 89 GLU A N 1
ATOM 673 C CA . GLU A 1 89 ? -16.984 6.734 15.383 1 96.19 89 GLU A CA 1
ATOM 674 C C . GLU A 1 89 ? -18.203 6.09 14.703 1 96.19 89 GLU A C 1
ATOM 676 O O . GLU A 1 89 ? -18.203 4.883 14.461 1 96.19 89 GLU A O 1
ATOM 681 N N . HIS A 1 90 ? -19.156 6.902 14.469 1 97.44 90 HIS A N 1
ATOM 682 C CA . HIS A 1 90 ? -20.359 6.422 13.812 1 97.44 90 HIS A CA 1
ATOM 683 C C . HIS A 1 90 ? -20.047 5.836 12.438 1 97.44 90 HIS A C 1
ATOM 685 O O . HIS A 1 90 ? -20.484 4.727 12.117 1 97.44 90 HIS A O 1
ATOM 691 N N . ILE A 1 91 ? -19.281 6.488 11.664 1 97.19 91 ILE A N 1
ATOM 692 C CA . ILE A 1 91 ? -18.891 6.031 10.328 1 97.19 91 ILE A CA 1
ATOM 693 C C . ILE A 1 91 ? -18.125 4.723 10.438 1 97.19 91 ILE A C 1
ATOM 695 O O . ILE A 1 91 ? -18.344 3.787 9.672 1 97.19 91 ILE A O 1
ATOM 699 N N . PHE A 1 92 ? -17.281 4.66 11.398 1 96.62 92 PHE A N 1
ATOM 700 C CA . PHE A 1 92 ? -16.469 3.465 11.617 1 96.62 92 PHE A CA 1
ATOM 701 C C . PHE A 1 92 ? -17.359 2.254 11.891 1 96.62 92 PHE A C 1
ATOM 703 O O . PHE A 1 92 ? -17.172 1.196 11.281 1 96.62 92 PHE A O 1
ATOM 710 N N . ARG A 1 93 ? -18.266 2.459 12.75 1 96.5 93 ARG A N 1
ATOM 711 C CA . ARG A 1 93 ? -19.188 1.379 13.094 1 96.5 93 ARG A CA 1
ATOM 712 C C . ARG A 1 93 ? -19.984 0.922 11.875 1 96.5 93 ARG A C 1
ATOM 714 O O . ARG A 1 93 ? -20.172 -0.277 11.664 1 96.5 93 ARG A O 1
ATOM 721 N N . LEU A 1 94 ? -20.422 1.842 11.086 1 96.44 94 LEU A N 1
ATOM 722 C CA . LEU A 1 94 ? -21.156 1.519 9.867 1 96.44 94 LEU A CA 1
ATOM 723 C C . LEU A 1 94 ? -20.281 0.695 8.914 1 96.44 94 LEU A C 1
ATOM 725 O O . LEU A 1 94 ? -20.75 -0.296 8.344 1 96.44 94 LEU A O 1
ATOM 729 N N . CYS A 1 95 ? -19.062 1.108 8.773 1 94.56 95 CYS A N 1
ATOM 730 C CA . CYS A 1 95 ? -18.125 0.414 7.891 1 94.56 95 CYS A CA 1
ATOM 731 C C . CYS A 1 95 ? -17.875 -1.012 8.367 1 94.56 95 CYS A C 1
ATOM 733 O O . CYS A 1 95 ? -17.875 -1.948 7.57 1 94.56 95 CYS A O 1
ATOM 735 N N . ARG A 1 96 ? -17.719 -1.131 9.633 1 91.25 96 ARG A N 1
ATOM 736 C CA . ARG A 1 96 ? -17.5 -2.449 10.219 1 91.25 96 ARG A CA 1
ATOM 737 C C . ARG A 1 96 ? -18.688 -3.367 9.969 1 91.25 96 ARG A C 1
ATOM 739 O O . ARG A 1 96 ? -18.516 -4.527 9.594 1 91.25 96 ARG A O 1
ATOM 746 N N . ALA A 1 97 ? -19.844 -2.832 10.125 1 91.69 97 ALA A N 1
ATOM 747 C CA . ALA A 1 97 ? -21.078 -3.602 9.969 1 91.69 97 ALA A CA 1
ATOM 748 C C . ALA A 1 97 ? -21.266 -4.055 8.523 1 91.69 97 ALA A C 1
ATOM 750 O O . ALA A 1 97 ? -21.844 -5.113 8.266 1 91.69 97 ALA A O 1
ATOM 751 N N . ARG A 1 98 ? -20.688 -3.354 7.617 1 89.69 98 ARG A N 1
ATOM 752 C CA . ARG A 1 98 ? -20.938 -3.633 6.203 1 89.69 98 ARG A CA 1
ATOM 753 C C . ARG A 1 98 ? -19.688 -4.203 5.535 1 89.69 98 ARG A C 1
ATOM 755 O O . ARG A 1 98 ? -19.719 -4.566 4.355 1 89.69 98 ARG A O 1
ATOM 762 N N . GLY A 1 99 ? -18.594 -4.234 6.195 1 85 99 GLY A N 1
ATOM 763 C CA . GLY A 1 99 ? -17.359 -4.758 5.641 1 85 99 GLY A CA 1
ATOM 764 C C . GLY A 1 99 ? -16.672 -3.799 4.684 1 85 99 GLY A C 1
ATOM 765 O O . GLY A 1 99 ? -15.977 -4.227 3.76 1 85 99 GLY A O 1
ATOM 766 N N . ILE A 1 100 ? -16.953 -2.496 4.863 1 91.25 100 ILE A N 1
ATOM 767 C CA . ILE A 1 100 ? -16.344 -1.475 4.008 1 91.25 100 ILE A CA 1
ATOM 768 C C . ILE A 1 100 ? -14.984 -1.077 4.555 1 91.25 100 ILE A C 1
ATOM 770 O O . ILE A 1 100 ? -14.82 -0.893 5.766 1 91.25 100 ILE A O 1
ATOM 774 N N . LEU A 1 101 ? -14.023 -0.939 3.67 1 93 101 LEU A N 1
ATOM 775 C CA . LEU A 1 101 ? -12.68 -0.526 4.066 1 93 101 LEU A CA 1
ATOM 776 C C . LEU A 1 101 ? -12.664 0.943 4.477 1 93 101 LEU A C 1
ATOM 778 O O . LEU A 1 101 ? -13.242 1.789 3.793 1 93 101 LEU A O 1
ATOM 782 N N . ILE A 1 102 ? -11.922 1.193 5.602 1 94.94 102 ILE A N 1
ATOM 783 C CA . ILE A 1 102 ? -11.984 2.568 6.09 1 94.94 102 ILE A CA 1
ATOM 784 C C . ILE A 1 102 ? -10.586 3.029 6.508 1 94.94 102 ILE A C 1
ATOM 786 O O . ILE A 1 102 ? -9.812 2.254 7.078 1 94.94 102 ILE A O 1
ATOM 790 N N . ASN A 1 103 ? -10.281 4.27 6.18 1 93.69 103 ASN A N 1
ATOM 791 C CA . ASN A 1 103 ? -9.172 5.062 6.695 1 93.69 103 ASN A CA 1
ATOM 792 C C . ASN A 1 103 ? -9.664 6.32 7.406 1 93.69 103 ASN A C 1
ATOM 794 O O . ASN A 1 103 ? -10.242 7.211 6.777 1 93.69 103 ASN A O 1
ATOM 798 N N . SER A 1 104 ? -9.453 6.344 8.719 1 92.88 104 SER A N 1
ATOM 799 C CA . SER A 1 104 ? -9.82 7.527 9.492 1 92.88 104 SER A CA 1
ATOM 800 C C . SER A 1 104 ? -8.602 8.406 9.766 1 92.88 104 SER A C 1
ATOM 802 O O . SER A 1 104 ? -7.66 7.977 10.438 1 92.88 104 SER A O 1
ATOM 804 N N . ALA A 1 105 ? -8.703 9.609 9.258 1 85.69 105 ALA A N 1
ATOM 805 C CA . ALA A 1 105 ? -7.574 10.523 9.43 1 85.69 105 ALA A CA 1
ATOM 806 C C . ALA A 1 105 ? -7.254 10.734 10.906 1 85.69 105 ALA A C 1
ATOM 808 O O . ALA A 1 105 ? -8.156 10.969 11.711 1 85.69 105 ALA A O 1
ATOM 809 N N . ASP A 1 106 ? -5.98 10.625 11.297 1 73.88 106 ASP A N 1
ATOM 810 C CA . ASP A 1 106 ? -5.43 10.914 12.617 1 73.88 106 ASP A CA 1
ATOM 811 C C . ASP A 1 106 ? -5.945 9.93 13.656 1 73.88 106 ASP A C 1
ATOM 813 O O . ASP A 1 106 ? -6.016 10.25 14.844 1 73.88 106 ASP A O 1
ATOM 817 N N . ASP A 1 107 ? -6.492 8.789 13.195 1 80.5 107 ASP A N 1
ATOM 818 C CA . ASP A 1 107 ? -6.965 7.762 14.117 1 80.5 107 ASP A CA 1
ATOM 819 C C . ASP A 1 107 ? -6.512 6.375 13.672 1 80.5 107 ASP A C 1
ATOM 821 O O . ASP A 1 107 ? -7.238 5.68 12.961 1 80.5 107 ASP A O 1
ATOM 825 N N . LYS A 1 108 ? -5.492 5.938 14.188 1 76.31 108 LYS A N 1
ATOM 826 C CA . LYS A 1 108 ? -4.875 4.688 13.758 1 76.31 108 LYS A CA 1
ATOM 827 C C . LYS A 1 108 ? -5.758 3.49 14.102 1 76.31 108 LYS A C 1
ATOM 829 O O . LYS A 1 108 ? -5.805 2.512 13.352 1 76.31 108 LYS A O 1
ATOM 834 N N . ALA A 1 109 ? -6.492 3.643 15.211 1 82.38 109 ALA A N 1
ATOM 835 C CA . ALA A 1 109 ? -7.305 2.533 15.703 1 82.38 109 ALA A CA 1
ATOM 836 C C . ALA A 1 109 ? -8.516 2.295 14.805 1 82.38 109 ALA A C 1
ATOM 838 O O . ALA A 1 109 ? -9.117 1.221 14.844 1 82.38 109 ALA A O 1
ATOM 839 N N . ARG A 1 110 ? -8.828 3.221 14.016 1 87.81 110 ARG A N 1
ATOM 840 C CA . ARG A 1 110 ? -10 3.115 13.156 1 87.81 110 ARG A CA 1
ATOM 841 C C . ARG A 1 110 ? -9.609 3.047 11.688 1 87.81 110 ARG A C 1
ATOM 843 O O . ARG A 1 110 ? -10.305 3.578 10.828 1 87.81 110 ARG A O 1
ATOM 850 N N . CYS A 1 111 ? -8.43 2.428 11.453 1 90.25 111 CYS A N 1
ATOM 851 C CA . CYS A 1 111 ? -7.934 2.295 10.086 1 90.25 111 CYS A CA 1
ATOM 852 C C . CYS A 1 111 ? -7.715 0.829 9.727 1 90.25 111 CYS A C 1
ATOM 854 O O . CYS A 1 111 ? -7.098 0.084 10.484 1 90.25 111 CYS A O 1
ATOM 856 N N . ASP A 1 112 ? -8.359 0.461 8.602 1 90.12 112 ASP A N 1
ATOM 857 C CA . ASP A 1 112 ? -8.008 -0.831 8.016 1 90.12 112 ASP A CA 1
ATOM 858 C C . ASP A 1 112 ? -6.695 -0.74 7.242 1 90.12 112 ASP A C 1
ATOM 860 O O . ASP A 1 112 ? -6.016 -1.748 7.039 1 90.12 112 ASP A O 1
ATOM 864 N N . PHE A 1 113 ? -6.422 0.415 6.84 1 89.56 113 PHE A N 1
ATOM 865 C CA . PHE A 1 113 ? -5.219 0.687 6.066 1 89.56 113 PHE A CA 1
ATOM 866 C C . PHE A 1 113 ? -4.734 2.113 6.301 1 89.56 113 PHE A C 1
ATOM 868 O O . PHE A 1 113 ? -5.492 2.959 6.781 1 89.56 113 PHE A O 1
ATOM 875 N N . TYR A 1 114 ? -3.469 2.324 5.902 1 83.94 114 TYR A N 1
ATOM 876 C CA . TYR A 1 114 ? -2.812 3.615 6.074 1 83.94 114 TYR A CA 1
ATOM 877 C C . TYR A 1 114 ? -2.227 4.105 4.754 1 83.94 114 TYR A C 1
ATOM 879 O O . TYR A 1 114 ? -1.83 3.305 3.908 1 83.94 114 TYR A O 1
ATOM 887 N N . THR A 1 115 ? -2.262 5.402 4.699 1 81.25 115 THR A N 1
ATOM 888 C CA . THR A 1 115 ? -1.564 5.969 3.549 1 81.25 115 THR A CA 1
ATOM 889 C C . THR A 1 115 ? -0.086 6.18 3.863 1 81.25 115 THR A C 1
ATOM 891 O O . THR A 1 115 ? 0.28 6.434 5.012 1 81.25 115 THR A O 1
ATOM 894 N N . ALA A 1 116 ? 0.721 5.859 2.93 1 77.25 116 ALA A N 1
ATOM 895 C CA . ALA A 1 116 ? 2.164 6.039 3.055 1 77.25 116 ALA A CA 1
ATOM 896 C C . ALA A 1 116 ? 2.611 7.359 2.436 1 77.25 116 ALA A C 1
ATOM 898 O O . ALA A 1 116 ? 1.867 7.973 1.667 1 77.25 116 ALA A O 1
ATOM 899 N N . ALA A 1 117 ? 3.738 7.914 2.998 1 77.81 117 ALA A N 1
ATOM 900 C CA . ALA A 1 117 ? 4.387 8.992 2.254 1 77.81 117 ALA A CA 1
ATOM 901 C C . ALA A 1 117 ? 4.859 8.5 0.885 1 77.81 117 ALA A C 1
ATOM 903 O O . ALA A 1 117 ? 5.559 7.496 0.785 1 77.81 117 ALA A O 1
ATOM 904 N N . VAL A 1 118 ? 4.391 9.172 -0.141 1 80.06 118 VAL A N 1
ATOM 905 C CA . VAL A 1 118 ? 4.582 8.602 -1.469 1 80.06 118 VAL A CA 1
ATOM 906 C C . VAL A 1 118 ? 5.371 9.578 -2.344 1 80.06 118 VAL A C 1
ATOM 908 O O . VAL A 1 118 ? 5.145 10.789 -2.293 1 80.06 118 VAL A O 1
ATOM 911 N N . ILE A 1 119 ? 6.367 9.008 -2.943 1 82.25 119 ILE A N 1
ATOM 912 C CA . ILE A 1 119 ? 6.969 9.625 -4.117 1 82.25 119 ILE A CA 1
ATOM 913 C C . ILE A 1 119 ? 6.328 9.062 -5.383 1 82.25 119 ILE A C 1
ATOM 915 O O . ILE A 1 119 ? 6.348 7.848 -5.609 1 82.25 119 ILE A O 1
ATOM 919 N N . ASP A 1 120 ? 5.715 9.984 -6.125 1 79 120 ASP A N 1
ATOM 920 C CA . ASP A 1 120 ? 5.055 9.562 -7.355 1 79 120 ASP A CA 1
ATOM 921 C C . ASP A 1 120 ? 5.68 10.234 -8.578 1 79 120 ASP A C 1
ATOM 923 O O . ASP A 1 120 ? 5.578 11.453 -8.742 1 79 120 ASP A O 1
ATOM 927 N N . ARG A 1 121 ? 6.312 9.391 -9.352 1 79.19 121 ARG A N 1
ATOM 928 C CA . ARG A 1 121 ? 6.918 9.875 -10.586 1 79.19 121 ARG A CA 1
ATOM 929 C C . ARG A 1 121 ? 6.137 9.391 -11.805 1 79.19 121 ARG A C 1
ATOM 931 O O . ARG A 1 121 ? 6.695 9.266 -12.898 1 79.19 121 ARG A O 1
ATOM 938 N N . GLY A 1 122 ? 4.902 9.148 -11.586 1 76.25 122 GLY A N 1
ATOM 939 C CA . GLY A 1 122 ? 4.062 8.656 -12.664 1 76.25 122 GLY A CA 1
ATOM 940 C C . GLY A 1 122 ? 4.316 7.199 -13 1 76.25 122 GLY A C 1
ATOM 941 O O . GLY A 1 122 ? 3.438 6.355 -12.812 1 76.25 122 GLY A O 1
ATOM 942 N N . SER A 1 123 ? 5.59 6.875 -13.398 1 82.12 123 SER A N 1
ATOM 943 C CA . SER A 1 123 ? 5.914 5.512 -13.805 1 82.12 123 SER A CA 1
ATOM 944 C C . SER A 1 123 ? 6.5 4.715 -12.641 1 82.12 123 SER A C 1
ATOM 946 O O . SER A 1 123 ? 6.555 3.484 -12.695 1 82.12 123 SER A O 1
ATOM 948 N N . ILE A 1 124 ? 6.992 5.426 -11.695 1 85.94 124 ILE A N 1
ATOM 949 C CA . ILE A 1 124 ? 7.59 4.816 -10.516 1 85.94 124 ILE A CA 1
ATOM 950 C C . ILE A 1 124 ? 6.98 5.43 -9.258 1 85.94 124 ILE A C 1
ATOM 952 O O . ILE A 1 124 ? 6.785 6.645 -9.18 1 85.94 124 ILE A O 1
ATOM 956 N N . GLN A 1 125 ? 6.664 4.555 -8.359 1 86.56 125 GLN A N 1
ATOM 957 C CA . GLN A 1 125 ? 6.168 5.008 -7.066 1 86.56 125 GLN A CA 1
ATOM 958 C C . GLN A 1 125 ? 6.961 4.387 -5.922 1 86.56 125 GLN A C 1
ATOM 960 O O . GLN A 1 125 ? 7.285 3.199 -5.961 1 86.56 125 GLN A O 1
ATOM 965 N N . VAL A 1 126 ? 7.262 5.207 -5 1 88.69 126 VAL A N 1
ATOM 966 C CA . VAL A 1 126 ? 7.906 4.738 -3.781 1 88.69 126 VAL A CA 1
ATOM 967 C C . VAL A 1 126 ? 7.105 5.188 -2.562 1 88.69 126 VAL A C 1
ATOM 969 O O . VAL A 1 126 ? 6.797 6.371 -2.418 1 88.69 126 VAL A O 1
ATOM 972 N N . ALA A 1 127 ? 6.746 4.246 -1.786 1 86.88 127 ALA A N 1
ATOM 973 C CA . ALA A 1 127 ? 6.012 4.543 -0.559 1 86.88 127 ALA A CA 1
ATOM 974 C C . ALA A 1 127 ? 6.863 4.258 0.674 1 86.88 127 ALA A C 1
ATOM 976 O O . ALA A 1 127 ? 7.488 3.199 0.771 1 86.88 127 ALA A O 1
ATOM 977 N N . VAL A 1 128 ? 6.922 5.23 1.562 1 88 128 VAL A N 1
ATOM 978 C CA . VAL A 1 128 ? 7.652 5.082 2.818 1 88 128 VAL A CA 1
ATOM 979 C C . VAL A 1 128 ? 6.668 5.062 3.986 1 88 128 VAL A C 1
ATOM 981 O O . VAL A 1 128 ? 5.785 5.918 4.078 1 88 128 VAL A O 1
ATOM 984 N N . SER A 1 129 ? 6.875 4.062 4.781 1 82.56 129 SER A N 1
ATOM 985 C CA . SER A 1 129 ? 5.988 3.961 5.938 1 82.56 129 SER A CA 1
ATOM 986 C C . SER A 1 129 ? 6.781 3.725 7.219 1 82.56 129 SER A C 1
ATOM 988 O O . SER A 1 129 ? 7.742 2.953 7.23 1 82.56 129 SER A O 1
ATOM 990 N N . THR A 1 130 ? 6.426 4.438 8.227 1 81.69 130 THR A N 1
ATOM 991 C CA . THR A 1 130 ? 6.887 4.145 9.578 1 81.69 130 THR A CA 1
ATOM 992 C C . THR A 1 130 ? 5.746 3.592 10.43 1 81.69 130 THR A C 1
ATOM 994 O O . THR A 1 130 ? 5.762 3.713 11.656 1 81.69 130 THR A O 1
ATOM 997 N N . TYR A 1 131 ? 4.809 3.154 9.688 1 74.62 131 TYR A N 1
ATOM 998 C CA . TYR A 1 131 ? 3.639 2.559 10.32 1 74.62 131 TYR A CA 1
ATOM 999 C C . TYR A 1 131 ? 2.984 3.539 11.289 1 74.62 131 TYR A C 1
ATOM 1001 O O . TYR A 1 131 ? 2.59 3.162 12.391 1 74.62 131 TYR A O 1
ATOM 1009 N N . GLY A 1 132 ? 2.986 4.777 10.93 1 71.94 132 GLY A N 1
ATOM 1010 C CA . GLY A 1 132 ? 2.326 5.812 11.711 1 71.94 132 GLY A CA 1
ATOM 1011 C C . GLY A 1 132 ? 3.129 6.25 12.922 1 71.94 132 GLY A C 1
ATOM 1012 O O . GLY A 1 132 ? 2.676 7.09 13.703 1 71.94 132 GLY A O 1
ATOM 1013 N N . ARG A 1 133 ? 4.332 5.832 13.055 1 78.19 133 ARG A N 1
ATOM 1014 C CA . ARG A 1 133 ? 5.094 6.07 14.273 1 78.19 133 ARG A CA 1
ATOM 1015 C C . ARG A 1 133 ? 5.746 7.449 14.258 1 78.19 133 ARG A C 1
ATOM 1017 O O . ARG A 1 133 ? 5.945 8.062 15.305 1 78.19 133 ARG A O 1
ATOM 1024 N N . PHE A 1 134 ? 6.148 7.867 13.141 1 84.75 134 PHE A N 1
ATOM 1025 C CA . PHE A 1 134 ? 6.844 9.148 13.094 1 84.75 134 PHE A CA 1
ATOM 1026 C C . PHE A 1 134 ? 6.773 9.758 11.703 1 84.75 134 PHE A C 1
ATOM 1028 O O . PHE A 1 134 ? 7.621 9.469 10.852 1 84.75 134 PHE A O 1
ATOM 1035 N N . ALA A 1 135 ? 5.875 10.648 11.484 1 80.62 135 ALA A N 1
ATOM 1036 C CA . ALA A 1 135 ? 5.695 11.32 10.203 1 80.62 135 ALA A CA 1
ATOM 1037 C C . ALA A 1 135 ? 6.961 12.062 9.781 1 80.62 135 ALA A C 1
ATOM 1039 O O . ALA A 1 135 ? 7.305 12.094 8.602 1 80.62 135 ALA A O 1
ATOM 1040 N N . GLY A 1 136 ? 7.68 12.672 10.727 1 85.5 136 GLY A N 1
ATOM 1041 C CA . GLY A 1 136 ? 8.906 13.398 10.438 1 85.5 136 GLY A CA 1
ATOM 1042 C C . GLY A 1 136 ? 9.977 12.531 9.797 1 85.5 136 GLY A C 1
ATOM 1043 O O . GLY A 1 136 ? 10.641 12.953 8.852 1 85.5 136 GLY A O 1
ATOM 1044 N N . LEU A 1 137 ? 10.055 11.391 10.281 1 88.69 137 LEU A N 1
ATOM 1045 C CA . LEU A 1 137 ? 11.031 10.469 9.719 1 88.69 137 LEU A CA 1
ATOM 1046 C C . LEU A 1 137 ? 10.633 10.047 8.305 1 88.69 137 LEU A C 1
ATOM 1048 O O . LEU A 1 137 ? 11.469 10.016 7.402 1 88.69 137 LEU A O 1
ATOM 1052 N N . SER A 1 138 ? 9.383 9.672 8.125 1 88.19 138 SER A N 1
ATOM 1053 C CA . SER A 1 138 ? 8.93 9.305 6.789 1 88.19 138 SER A CA 1
ATOM 1054 C C . SER A 1 138 ? 9.164 10.438 5.793 1 88.19 138 SER A C 1
ATOM 1056 O O . SER A 1 138 ? 9.531 10.188 4.641 1 88.19 138 SER A O 1
ATOM 1058 N N . ALA A 1 139 ? 8.984 11.656 6.27 1 85.69 139 ALA A N 1
ATOM 1059 C CA . ALA A 1 139 ? 9.195 12.812 5.406 1 85.69 139 ALA A CA 1
ATOM 1060 C C . ALA A 1 139 ? 10.672 12.953 5.031 1 85.69 139 ALA A C 1
ATOM 1062 O O . ALA A 1 139 ? 11 13.234 3.873 1 85.69 139 ALA A O 1
ATOM 1063 N N . VAL A 1 140 ? 11.523 12.812 5.957 1 87.31 140 VAL A N 1
ATOM 1064 C CA . VAL A 1 140 ? 12.961 12.891 5.715 1 87.31 140 VAL A CA 1
ATOM 1065 C C . VAL A 1 140 ? 13.367 11.82 4.703 1 87.31 140 VAL A C 1
ATOM 1067 O O . VAL A 1 140 ? 14.062 12.117 3.723 1 87.31 140 VAL A O 1
ATOM 1070 N N . LEU A 1 141 ? 12.906 10.633 4.941 1 88.38 141 LEU A N 1
ATOM 1071 C CA . LEU A 1 141 ? 13.227 9.523 4.051 1 88.38 141 LEU A CA 1
ATOM 1072 C C . LEU A 1 141 ? 12.695 9.781 2.648 1 88.38 141 LEU A C 1
ATOM 1074 O O . LEU A 1 141 ? 13.398 9.57 1.66 1 88.38 141 LEU A O 1
ATOM 1078 N N . ARG A 1 142 ? 11.484 10.18 2.617 1 86.94 142 ARG A N 1
ATOM 1079 C CA . ARG A 1 142 ? 10.867 10.5 1.332 1 86.94 142 ARG A CA 1
ATOM 1080 C C . ARG A 1 142 ? 11.711 11.508 0.555 1 86.94 142 ARG A C 1
ATOM 1082 O O . ARG A 1 142 ? 11.961 11.32 -0.639 1 86.94 142 ARG A O 1
ATOM 1089 N N . ARG A 1 143 ? 12.117 12.531 1.174 1 85.56 143 ARG A N 1
ATOM 1090 C CA . ARG A 1 143 ? 12.906 13.578 0.525 1 85.56 143 ARG A CA 1
ATOM 1091 C C . ARG A 1 143 ? 14.211 13.016 -0.024 1 85.56 143 ARG A C 1
ATOM 1093 O O . ARG A 1 143 ? 14.617 13.344 -1.142 1 85.56 143 ARG A O 1
ATOM 1100 N N . HIS A 1 144 ? 14.758 12.234 0.676 1 83.94 144 HIS A N 1
ATOM 1101 C CA . HIS A 1 144 ? 16.031 11.672 0.24 1 83.94 144 HIS A CA 1
ATOM 1102 C C . HIS A 1 144 ? 15.82 10.656 -0.88 1 83.94 144 HIS A C 1
ATOM 1104 O O . HIS A 1 144 ? 16.641 10.562 -1.798 1 83.94 144 HIS A O 1
ATOM 1110 N N . LEU A 1 145 ? 14.812 9.953 -0.776 1 83.19 145 LEU A N 1
ATOM 1111 C CA . LEU A 1 145 ? 14.5 9.016 -1.846 1 83.19 145 LEU A CA 1
ATOM 1112 C C . LEU A 1 145 ? 14.125 9.75 -3.127 1 83.19 145 LEU A C 1
ATOM 1114 O O . LEU A 1 145 ? 14.438 9.289 -4.227 1 83.19 145 LEU A O 1
ATOM 1118 N N . GLU A 1 146 ? 13.484 10.812 -2.924 1 83.44 146 GLU A N 1
ATOM 1119 C CA . GLU A 1 146 ? 13.141 11.648 -4.066 1 83.44 146 GLU A CA 1
ATOM 1120 C C . GLU A 1 146 ? 14.391 12.102 -4.82 1 83.44 146 GLU A C 1
ATOM 1122 O O . GLU A 1 146 ? 14.375 12.203 -6.047 1 83.44 146 GLU A O 1
ATOM 1127 N N . ALA A 1 147 ? 15.398 12.352 -4.07 1 81.31 147 ALA A N 1
ATOM 1128 C CA . ALA A 1 147 ? 16.656 12.766 -4.676 1 81.31 147 ALA A CA 1
ATOM 1129 C C . ALA A 1 147 ? 17.266 11.648 -5.516 1 81.31 147 ALA A C 1
ATOM 1131 O O . ALA A 1 147 ? 17.984 11.906 -6.48 1 81.31 147 ALA A O 1
ATOM 1132 N N . LEU A 1 148 ? 16.984 10.438 -5.238 1 78.31 148 LEU A N 1
ATOM 1133 C CA . LEU A 1 148 ? 17.453 9.281 -5.988 1 78.31 148 LEU A CA 1
ATOM 1134 C C . LEU A 1 148 ? 16.641 9.086 -7.254 1 78.31 148 LEU A C 1
ATOM 1136 O O . LEU A 1 148 ? 17.078 8.391 -8.18 1 78.31 148 LEU A O 1
ATOM 1140 N N . LEU A 1 149 ? 15.477 9.641 -7.242 1 85.44 149 LEU A N 1
ATOM 1141 C CA . LEU A 1 149 ? 14.57 9.531 -8.375 1 85.44 149 LEU A CA 1
ATOM 1142 C C . LEU A 1 149 ? 14.125 10.914 -8.852 1 85.44 149 LEU A C 1
ATOM 1144 O O . LEU A 1 149 ? 12.93 11.234 -8.797 1 85.44 149 LEU A O 1
ATOM 1148 N N . PRO A 1 150 ? 15.102 11.648 -9.391 1 84 150 PRO A N 1
ATOM 1149 C CA . PRO A 1 150 ? 14.727 13 -9.82 1 84 150 PRO A CA 1
ATOM 1150 C C . PRO A 1 150 ? 13.711 12.992 -10.961 1 84 150 PRO A C 1
ATOM 1152 O O . PRO A 1 150 ? 13.695 12.07 -11.781 1 84 150 PRO A O 1
ATOM 1155 N N . ALA A 1 151 ? 12.891 14.047 -11.016 1 85.38 151 ALA A N 1
ATOM 1156 C CA . ALA A 1 151 ? 11.82 14.18 -12 1 85.38 151 ALA A CA 1
ATOM 1157 C C . ALA A 1 151 ? 12.383 14.211 -13.414 1 85.38 151 ALA A C 1
ATOM 1159 O O . ALA A 1 151 ? 11.711 13.789 -14.367 1 85.38 151 ALA A O 1
ATOM 1160 N N . GLU A 1 152 ? 13.57 14.625 -13.539 1 87.5 152 GLU A N 1
ATOM 1161 C CA . GLU A 1 152 ? 14.203 14.758 -14.852 1 87.5 152 GLU A CA 1
ATOM 1162 C C . GLU A 1 152 ? 14.398 13.391 -15.508 1 87.5 152 GLU A C 1
ATOM 1164 O O . GLU A 1 152 ? 14.586 13.305 -16.719 1 87.5 152 GLU A O 1
ATOM 1169 N N . LEU A 1 153 ? 14.328 12.367 -14.758 1 87.94 153 LEU A N 1
ATOM 1170 C CA . LEU A 1 153 ? 14.555 11.031 -15.273 1 87.94 153 LEU A CA 1
ATOM 1171 C C . LEU A 1 153 ? 13.25 10.398 -15.742 1 87.94 153 LEU A C 1
ATOM 1173 O O . LEU A 1 153 ? 13.242 9.281 -16.266 1 87.94 153 LEU A O 1
ATOM 1177 N N . ASP A 1 154 ? 12.156 11.078 -15.617 1 87.81 154 ASP A N 1
ATOM 1178 C CA . ASP A 1 154 ? 10.859 10.492 -15.922 1 87.81 154 ASP A CA 1
ATOM 1179 C C . ASP A 1 154 ? 10.82 9.961 -17.359 1 87.81 154 ASP A C 1
ATOM 1181 O O . ASP A 1 154 ? 10.352 8.844 -17.609 1 87.81 154 ASP A O 1
ATOM 1185 N N . ASP A 1 155 ? 11.367 10.773 -18.234 1 90.75 155 ASP A N 1
ATOM 1186 C CA . ASP A 1 155 ? 11.391 10.359 -19.625 1 90.75 155 ASP A CA 1
ATOM 1187 C C . ASP A 1 155 ? 12.297 9.148 -19.828 1 90.75 155 ASP A C 1
ATOM 1189 O O . ASP A 1 155 ? 12.016 8.289 -20.672 1 90.75 155 ASP A O 1
ATOM 1193 N N . ASP A 1 156 ? 13.359 9.141 -19.156 1 91.81 156 ASP A N 1
ATOM 1194 C CA . ASP A 1 156 ? 14.273 8.008 -19.25 1 91.81 156 ASP A CA 1
ATOM 1195 C C . ASP A 1 156 ? 13.586 6.707 -18.828 1 91.81 156 ASP A C 1
ATOM 1197 O O . ASP A 1 156 ? 13.742 5.676 -19.484 1 91.81 156 ASP A O 1
ATOM 1201 N N . TRP A 1 157 ? 12.805 6.789 -17.812 1 91.94 157 TRP A N 1
ATOM 1202 C CA . TRP A 1 157 ? 12.102 5.598 -17.328 1 91.94 157 TRP A CA 1
ATOM 1203 C C . TRP A 1 157 ? 11.094 5.102 -18.359 1 91.94 157 TRP A C 1
ATOM 1205 O O . TRP A 1 157 ? 10.992 3.898 -18.609 1 91.94 157 TRP A O 1
ATOM 1215 N N . GLU A 1 158 ? 10.445 6.035 -18.984 1 92.62 158 GLU A N 1
ATOM 1216 C CA . GLU A 1 158 ? 9.484 5.652 -20.016 1 92.62 158 GLU A CA 1
ATOM 1217 C C . GLU A 1 158 ? 10.164 4.93 -21.172 1 92.62 158 GLU A C 1
ATOM 1219 O O . GLU A 1 158 ? 9.617 3.967 -21.719 1 92.62 158 GLU A O 1
ATOM 1224 N N . LYS A 1 159 ? 11.336 5.434 -21.484 1 93.75 159 LYS A N 1
ATOM 1225 C CA . LYS A 1 159 ? 12.102 4.766 -22.531 1 93.75 159 LYS A CA 1
ATOM 1226 C C . LYS A 1 159 ? 12.492 3.354 -22.109 1 93.75 159 LYS A C 1
ATOM 1228 O O . LYS A 1 159 ? 12.438 2.422 -22.922 1 93.75 159 LYS A O 1
ATOM 1233 N N . ILE A 1 160 ? 12.883 3.211 -20.953 1 93.81 160 ILE A N 1
ATOM 1234 C CA . ILE A 1 160 ? 13.281 1.913 -20.422 1 93.81 160 ILE A CA 1
ATOM 1235 C C . ILE A 1 160 ? 12.078 0.97 -20.422 1 93.81 160 ILE A C 1
ATOM 1237 O O . ILE A 1 160 ? 12.195 -0.195 -20.797 1 93.81 160 ILE A O 1
ATOM 1241 N N . PHE A 1 161 ? 10.922 1.488 -20.031 1 92.5 161 PHE A N 1
ATOM 1242 C CA . PHE A 1 161 ? 9.711 0.679 -20.031 1 92.5 161 PHE A CA 1
ATOM 1243 C C . PHE A 1 161 ? 9.352 0.232 -21.438 1 92.5 161 PHE A C 1
ATOM 1245 O O . PHE A 1 161 ? 8.93 -0.906 -21.656 1 92.5 161 PHE A O 1
ATOM 1252 N N . ALA A 1 162 ? 9.562 1.087 -22.359 1 93.69 162 ALA A N 1
ATOM 1253 C CA . ALA A 1 162 ? 9.289 0.755 -23.75 1 93.69 162 ALA A CA 1
ATOM 1254 C C . ALA A 1 162 ? 10.234 -0.332 -24.25 1 93.69 162 ALA A C 1
ATOM 1256 O O . ALA A 1 162 ? 9.82 -1.239 -24.984 1 93.69 162 ALA A O 1
ATOM 1257 N N . LEU A 1 163 ? 11.469 -0.22 -23.875 1 93.75 163 LEU A N 1
ATOM 1258 C CA . LEU A 1 163 ? 12.453 -1.23 -24.25 1 93.75 163 LEU A CA 1
ATOM 1259 C C . LEU A 1 163 ? 12.086 -2.588 -23.656 1 93.75 163 LEU A C 1
ATOM 1261 O O . LEU A 1 163 ? 12.156 -3.609 -24.344 1 93.75 163 LEU A O 1
ATOM 1265 N N . ARG A 1 164 ? 11.711 -2.586 -22.422 1 92.44 164 ARG A N 1
ATOM 1266 C CA . ARG A 1 164 ? 11.305 -3.822 -21.766 1 92.44 164 ARG A CA 1
ATOM 1267 C C . ARG A 1 164 ? 10.07 -4.418 -22.422 1 92.44 164 ARG A C 1
ATOM 1269 O O . ARG A 1 164 ? 9.977 -5.633 -22.609 1 92.44 164 ARG A O 1
ATOM 1276 N N . ALA A 1 165 ? 9.148 -3.627 -22.781 1 90.44 165 ALA A N 1
ATOM 1277 C CA . ALA A 1 165 ? 7.922 -4.086 -23.422 1 90.44 165 ALA A CA 1
ATOM 1278 C C . ALA A 1 165 ? 8.234 -4.762 -24.766 1 90.44 165 ALA A C 1
ATOM 1280 O O . ALA A 1 165 ? 7.609 -5.766 -25.109 1 90.44 165 ALA A O 1
ATOM 1281 N N . ARG A 1 166 ? 9.172 -4.266 -25.422 1 93.12 166 ARG A N 1
ATOM 1282 C CA . ARG A 1 166 ? 9.602 -4.859 -26.688 1 93.12 166 ARG A CA 1
ATOM 1283 C C . ARG A 1 166 ? 10.328 -6.18 -26.453 1 93.12 166 ARG A C 1
ATOM 1285 O O . ARG A 1 166 ? 10.133 -7.137 -27.203 1 93.12 166 ARG A O 1
ATOM 1292 N N . ALA A 1 167 ? 11.094 -6.215 -25.453 1 93.38 167 ALA A N 1
ATOM 1293 C CA . ALA A 1 167 ? 11.875 -7.41 -25.141 1 93.38 167 ALA A CA 1
ATOM 1294 C C . ALA A 1 167 ? 10.969 -8.586 -24.812 1 93.38 167 ALA A C 1
ATOM 1296 O O . ALA A 1 167 ? 11.273 -9.734 -25.156 1 93.38 167 ALA A O 1
ATOM 1297 N N . VAL A 1 168 ? 9.875 -8.312 -24.141 1 88.31 168 VAL A N 1
ATOM 1298 C CA . VAL A 1 168 ? 9 -9.383 -23.672 1 88.31 168 VAL A CA 1
ATOM 1299 C C . VAL A 1 168 ? 8.281 -10.023 -24.859 1 88.31 168 VAL A C 1
ATOM 1301 O O . VAL A 1 168 ? 7.812 -11.156 -24.781 1 88.31 168 VAL A O 1
ATOM 1304 N N . THR A 1 169 ? 8.273 -9.375 -26.031 1 90.62 169 THR A N 1
ATOM 1305 C CA . THR A 1 169 ? 7.609 -9.891 -27.219 1 90.62 169 THR A CA 1
ATOM 1306 C C . THR A 1 169 ? 8.531 -10.828 -27.984 1 90.62 169 THR A C 1
ATOM 1308 O O . THR A 1 169 ? 8.094 -11.5 -28.922 1 90.62 169 THR A O 1
ATOM 1311 N N . LEU A 1 170 ? 9.719 -10.883 -27.531 1 91.81 170 LEU A N 1
ATOM 1312 C CA . LEU A 1 170 ? 10.656 -11.781 -28.188 1 91.81 170 LEU A CA 1
ATOM 1313 C C . LEU A 1 170 ? 10.242 -13.234 -27.984 1 91.81 170 LEU A C 1
ATOM 1315 O O . LEU A 1 170 ? 9.773 -13.609 -26.906 1 91.81 170 LEU A O 1
ATOM 1319 N N . GLN A 1 171 ? 10.43 -14.086 -28.984 1 90.88 171 GLN A N 1
ATOM 1320 C CA . GLN A 1 171 ? 9.977 -15.469 -28.969 1 90.88 171 GLN A CA 1
ATOM 1321 C C . GLN A 1 171 ? 10.984 -16.375 -28.25 1 90.88 171 GLN A C 1
ATOM 1323 O O . GLN A 1 171 ? 10.602 -17.312 -27.562 1 90.88 171 GLN A O 1
ATOM 1328 N N . SER A 1 172 ? 12.289 -16.094 -28.469 1 92.19 172 SER A N 1
ATOM 1329 C CA . SER A 1 172 ? 13.344 -16.875 -27.812 1 92.19 172 SER A CA 1
ATOM 1330 C C . SER A 1 172 ? 13.461 -16.531 -26.344 1 92.19 172 SER A C 1
ATOM 1332 O O . SER A 1 172 ? 13.758 -15.383 -25.984 1 92.19 172 SER A O 1
ATOM 1334 N N . VAL A 1 173 ? 13.211 -17.547 -25.562 1 88.06 173 VAL A N 1
ATOM 1335 C CA . VAL A 1 173 ? 13.297 -17.359 -24.125 1 88.06 173 VAL A CA 1
ATOM 1336 C C . VAL A 1 173 ? 14.703 -16.891 -23.75 1 88.06 173 VAL A C 1
ATOM 1338 O O . VAL A 1 173 ? 14.867 -15.992 -22.922 1 88.06 173 VAL A O 1
ATOM 1341 N N . ILE A 1 174 ? 15.656 -17.469 -24.328 1 91.06 174 ILE A N 1
ATOM 1342 C CA . ILE A 1 174 ? 17.047 -17.156 -24.031 1 91.06 174 ILE A CA 1
ATOM 1343 C C . ILE A 1 174 ? 17.344 -15.711 -24.422 1 91.06 174 ILE A C 1
ATOM 1345 O O . ILE A 1 174 ? 17.969 -14.977 -23.656 1 91.06 174 ILE A O 1
ATOM 1349 N N . GLU A 1 175 ? 16.875 -15.289 -25.625 1 92.06 175 GLU A N 1
ATOM 1350 C CA . GLU A 1 175 ? 17.094 -13.922 -26.078 1 92.06 175 GLU A CA 1
ATOM 1351 C C . GLU A 1 175 ? 16.359 -12.922 -25.172 1 92.06 175 GLU A C 1
ATOM 1353 O O . GLU A 1 175 ? 16.922 -11.875 -24.828 1 92.06 175 GLU A O 1
ATOM 1358 N N . LYS A 1 176 ? 15.18 -13.273 -24.922 1 92 176 LYS A N 1
ATOM 1359 C CA . LYS A 1 176 ? 14.383 -12.438 -24.031 1 92 176 LYS A CA 1
ATOM 1360 C C . LYS A 1 176 ? 15.109 -12.188 -22.719 1 92 176 LYS A C 1
ATOM 1362 O O . LYS A 1 176 ? 15.266 -11.039 -22.297 1 92 176 LYS A O 1
ATOM 1367 N N . LYS A 1 177 ? 15.594 -13.242 -22.094 1 91.31 177 LYS A N 1
ATOM 1368 C CA . LYS A 1 177 ? 16.297 -13.133 -20.812 1 91.31 177 LYS A CA 1
ATOM 1369 C C . LYS A 1 177 ? 17.578 -12.305 -20.953 1 91.31 177 LYS A C 1
ATOM 1371 O O . LYS A 1 177 ? 17.875 -11.477 -20.094 1 91.31 177 LYS A O 1
ATOM 1376 N N . SER A 1 178 ? 18.219 -12.531 -21.969 1 93.75 178 SER A N 1
ATOM 1377 C CA . SER A 1 178 ? 19.469 -11.812 -22.219 1 93.75 178 SER A CA 1
ATOM 1378 C C . SER A 1 178 ? 19.219 -10.312 -22.375 1 93.75 178 SER A C 1
ATOM 1380 O O . SER A 1 178 ? 19.922 -9.5 -21.781 1 93.75 178 SER A O 1
ATOM 1382 N N . VAL A 1 179 ? 18.203 -9.93 -23.141 1 93.44 179 VAL A N 1
ATOM 1383 C C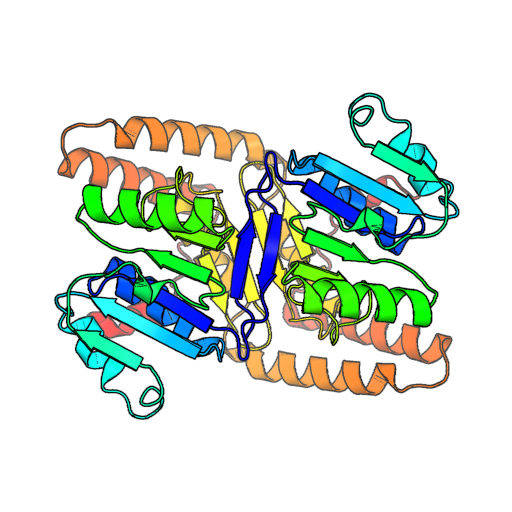A . VAL A 1 179 ? 17.891 -8.531 -23.406 1 93.44 179 VAL A CA 1
ATOM 1384 C C . VAL A 1 179 ? 17.438 -7.859 -22.109 1 93.44 179 VAL A C 1
ATOM 1386 O O . VAL A 1 179 ? 17.875 -6.746 -21.797 1 93.44 179 VAL A O 1
ATOM 1389 N N . ILE A 1 180 ? 16.703 -8.492 -21.375 1 93.94 180 ILE A N 1
ATOM 1390 C CA . ILE A 1 180 ? 16.172 -7.918 -20.141 1 93.94 180 ILE A CA 1
ATOM 1391 C C . ILE A 1 180 ? 17.312 -7.746 -19.141 1 93.94 180 ILE A C 1
ATOM 1393 O O . ILE A 1 180 ? 17.406 -6.715 -18.469 1 93.94 180 ILE A O 1
ATOM 1397 N N . THR A 1 181 ? 18.188 -8.711 -19.062 1 93.62 181 THR A N 1
ATOM 1398 C CA . THR A 1 181 ? 19.359 -8.617 -18.188 1 93.62 181 THR A CA 1
ATOM 1399 C C . THR A 1 181 ? 20.219 -7.422 -18.578 1 93.62 181 THR A C 1
ATOM 1401 O O . THR A 1 181 ? 20.719 -6.703 -17.703 1 93.62 181 THR A O 1
ATOM 1404 N N . ASP A 1 182 ? 20.312 -7.266 -19.828 1 94.38 182 ASP A N 1
ATOM 1405 C CA . ASP A 1 182 ? 21.094 -6.141 -20.328 1 94.38 182 ASP A CA 1
ATOM 1406 C C . ASP A 1 182 ? 20.453 -4.809 -19.938 1 94.38 182 ASP A C 1
ATOM 1408 O O . ASP A 1 182 ? 21.141 -3.854 -19.594 1 94.38 182 ASP A O 1
ATOM 1412 N N . ILE A 1 183 ? 19.188 -4.742 -20.062 1 94.31 183 ILE A N 1
ATOM 1413 C CA . ILE A 1 183 ? 18.469 -3.535 -19.688 1 94.31 183 ILE A CA 1
ATOM 1414 C C . ILE A 1 183 ? 18.719 -3.223 -18.219 1 94.31 183 ILE A C 1
ATOM 1416 O O . ILE A 1 183 ? 19.031 -2.082 -17.859 1 94.31 183 ILE A O 1
ATOM 1420 N N . VAL A 1 184 ? 18.656 -4.203 -17.375 1 93.75 184 VAL A N 1
ATOM 1421 C CA . VAL A 1 184 ? 18.859 -4.031 -15.938 1 93.75 184 VAL A CA 1
ATOM 1422 C C . VAL A 1 184 ? 20.281 -3.543 -15.672 1 93.75 184 VAL A C 1
ATOM 1424 O O . VAL A 1 184 ? 20.484 -2.629 -14.875 1 93.75 184 VAL A O 1
ATOM 1427 N N . ARG A 1 185 ? 21.188 -4.141 -16.359 1 92.44 185 ARG A N 1
ATOM 1428 C CA . ARG A 1 185 ? 22.594 -3.744 -16.203 1 92.44 185 ARG A CA 1
ATOM 1429 C C . ARG A 1 185 ? 22.797 -2.283 -16.594 1 92.44 185 ARG A C 1
ATOM 1431 O O . ARG A 1 185 ? 23.516 -1.546 -15.922 1 92.44 185 ARG A O 1
ATOM 1438 N N . GLN A 1 186 ? 22.188 -1.891 -17.6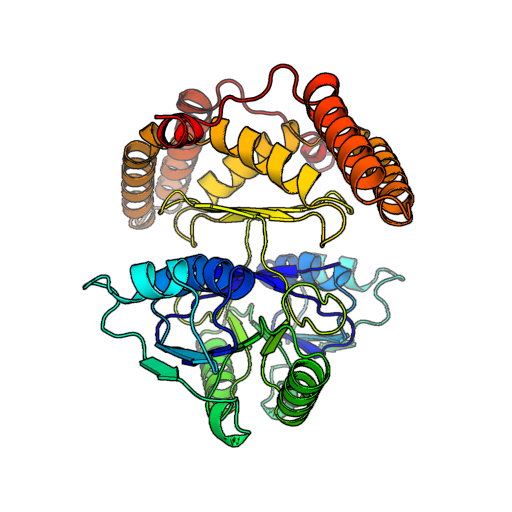25 1 91.81 186 GLN A N 1
ATOM 1439 C CA . GLN A 1 186 ? 22.297 -0.514 -18.094 1 91.81 186 GLN A CA 1
ATOM 1440 C C . GLN A 1 186 ? 21.688 0.459 -17.094 1 91.81 186 GLN A C 1
ATOM 1442 O O . GLN A 1 186 ? 22.234 1.536 -16.844 1 91.81 186 GLN A O 1
ATOM 1447 N N . ILE A 1 187 ? 20.578 0.077 -16.562 1 91.62 187 ILE A N 1
ATOM 1448 C CA . ILE A 1 187 ? 19.938 0.901 -15.547 1 91.62 187 ILE A CA 1
ATOM 1449 C C . ILE A 1 187 ? 20.906 1.129 -14.383 1 91.62 187 ILE A C 1
ATOM 1451 O O . ILE A 1 187 ? 21.109 2.268 -13.961 1 91.62 187 ILE A O 1
ATOM 1455 N N . GLU A 1 188 ? 21.5 0.096 -13.938 1 89.88 188 GLU A N 1
ATOM 1456 C CA . GLU A 1 188 ? 22.422 0.162 -12.812 1 89.88 188 GLU A CA 1
ATOM 1457 C C . GLU A 1 188 ? 23.609 1.073 -13.125 1 89.88 188 GLU A C 1
ATOM 1459 O O . GLU A 1 188 ? 23.938 1.96 -12.336 1 89.88 188 GLU A O 1
ATOM 1464 N N . SER A 1 189 ? 24.156 0.821 -14.227 1 89.75 189 SER A N 1
ATOM 1465 C CA . SER A 1 189 ? 25.375 1.536 -14.594 1 89.75 189 SER A CA 1
ATOM 1466 C C . SER A 1 189 ? 25.078 3.006 -14.883 1 89.75 189 SER A C 1
ATOM 1468 O O . SER A 1 189 ? 25.859 3.885 -14.484 1 89.75 189 SER A O 1
ATOM 1470 N N . ARG A 1 190 ? 24.016 3.309 -15.484 1 89.75 190 ARG A N 1
ATOM 1471 C CA . ARG A 1 190 ? 23.734 4.652 -15.969 1 89.75 190 ARG A CA 1
ATOM 1472 C C . ARG A 1 190 ? 23.172 5.531 -14.859 1 89.75 190 ARG A C 1
ATOM 1474 O O . ARG A 1 190 ? 23.453 6.73 -14.797 1 89.75 190 ARG A O 1
ATOM 1481 N N . TYR A 1 191 ? 22.422 4.938 -14.023 1 87.44 191 TYR A N 1
ATOM 1482 C CA . TYR A 1 191 ? 21.641 5.805 -13.133 1 87.44 191 TYR A CA 1
ATOM 1483 C C . TYR A 1 191 ? 22.094 5.641 -11.688 1 87.44 191 TYR A C 1
ATOM 1485 O O . TYR A 1 191 ? 21.875 6.523 -10.859 1 87.44 191 TYR A O 1
ATOM 1493 N N . PHE A 1 192 ? 22.703 4.543 -11.352 1 84.56 192 PHE A N 1
ATOM 1494 C CA . PHE A 1 192 ? 22.984 4.309 -9.938 1 84.56 192 PHE A CA 1
ATOM 1495 C C . PHE A 1 192 ? 24.453 3.973 -9.727 1 84.56 192 PHE A C 1
ATOM 1497 O O . PHE A 1 192 ? 24.922 3.922 -8.594 1 84.56 192 PHE A O 1
ATOM 1504 N N . GLY A 1 193 ? 25.188 4.035 -10.781 1 77.44 193 GLY A N 1
ATOM 1505 C CA . GLY A 1 193 ? 26.594 3.697 -10.68 1 77.44 193 GLY A CA 1
ATOM 1506 C C . GLY A 1 193 ? 26.844 2.227 -10.398 1 77.44 193 GLY A C 1
ATOM 1507 O O . GLY A 1 193 ? 26.156 1.362 -10.961 1 77.44 193 GLY A O 1
ATOM 1508 N N . LYS A 1 194 ? 27.953 2.004 -9.391 1 60.94 194 LYS A N 1
ATOM 1509 C CA . LYS A 1 194 ? 28.312 0.621 -9.094 1 60.94 194 LYS A CA 1
ATOM 1510 C C . LYS A 1 194 ? 27.188 -0.096 -8.352 1 60.94 194 LYS A C 1
ATOM 1512 O O . LYS A 1 194 ? 26.5 0.505 -7.52 1 60.94 194 LYS A O 1
ATOM 1517 N N . PRO A 1 195 ? 26.828 -1.534 -8.797 1 56.28 195 PRO A N 1
ATOM 1518 C CA . PRO A 1 195 ? 25.766 -2.293 -8.133 1 56.28 195 PRO A CA 1
ATOM 1519 C C . PRO A 1 195 ? 25.859 -2.234 -6.613 1 56.28 195 PRO A C 1
ATOM 1521 O O . PRO A 1 195 ? 26.953 -2.262 -6.059 1 56.28 195 PRO A O 1
ATOM 1524 N N . ALA A 1 196 ? 24.828 -1.745 -6.047 1 52.25 196 ALA A N 1
ATOM 1525 C CA . ALA A 1 196 ? 24.828 -1.814 -4.586 1 52.25 196 ALA A CA 1
ATOM 1526 C C . ALA A 1 196 ? 24.828 -3.262 -4.105 1 52.25 196 ALA A C 1
ATOM 1528 O O . ALA A 1 196 ? 24.125 -4.113 -4.66 1 52.25 196 ALA A O 1
ATOM 1529 N N . THR A 1 197 ? 25.891 -4.055 -3.729 1 45.41 197 THR A N 1
ATOM 1530 C CA . THR A 1 197 ? 25.922 -5.414 -3.191 1 45.41 197 THR A CA 1
ATOM 1531 C C . THR A 1 197 ? 24.891 -5.586 -2.084 1 45.41 197 THR A C 1
ATOM 1533 O O . THR A 1 197 ? 24.859 -4.805 -1.128 1 45.41 197 THR A O 1
ATOM 1536 N N . GLY A 1 198 ? 23.844 -5.883 -2.455 1 45.78 198 GLY A N 1
ATOM 1537 C CA . GLY A 1 198 ? 22.906 -6.211 -1.395 1 45.78 198 GLY A CA 1
ATOM 1538 C C . GLY A 1 198 ? 23.484 -7.148 -0.353 1 45.78 198 GLY A C 1
ATOM 1539 O O . GLY A 1 198 ? 24.25 -8.047 -0.684 1 45.78 198 GLY A O 1
ATOM 1540 N N . VAL A 1 199 ? 23.594 -6.859 0.88 1 38.53 199 VAL A N 1
ATOM 1541 C CA . VAL A 1 199 ? 24.234 -7.699 1.888 1 38.53 199 VAL A CA 1
ATOM 1542 C C . VAL A 1 199 ? 23.75 -9.141 1.745 1 38.53 199 VAL A C 1
ATOM 1544 O O . VAL A 1 199 ? 24.484 -10.086 2.027 1 38.53 199 VAL A O 1
ATOM 1547 N N . GLY A 1 200 ? 22.406 -9.445 1.454 1 36.59 200 GLY A N 1
ATOM 1548 C CA . GLY A 1 200 ? 21.906 -10.781 1.744 1 36.59 200 GLY A CA 1
ATOM 1549 C C . GLY A 1 200 ? 22.203 -11.781 0.647 1 36.59 200 GLY A C 1
ATOM 1550 O O . GLY A 1 200 ? 21.75 -12.922 0.696 1 36.59 200 GLY A O 1
ATOM 1551 N N . ASP A 1 201 ? 22.594 -11.5 -0.469 1 35.34 201 ASP A N 1
ATOM 1552 C CA . ASP A 1 201 ? 22.797 -12.586 -1.413 1 35.34 201 ASP A CA 1
ATOM 1553 C C . ASP A 1 201 ? 23.969 -13.469 -0.986 1 35.34 201 ASP A C 1
ATOM 1555 O O . ASP A 1 201 ? 24.406 -14.344 -1.738 1 35.34 201 ASP A O 1
ATOM 1559 N N . GLU A 1 202 ? 24.703 -13.219 -0.044 1 33.09 202 GLU A N 1
ATOM 1560 C CA . GLU A 1 202 ? 25.781 -14.148 0.213 1 33.09 202 GLU A CA 1
ATOM 1561 C C . GLU A 1 202 ? 25.25 -15.539 0.569 1 33.09 202 GLU A C 1
ATOM 1563 O O . GLU A 1 202 ? 26 -16.516 0.529 1 33.09 202 GLU A O 1
ATOM 1568 N N . HIS A 1 203 ? 24.078 -15.773 1.248 1 32.41 203 HIS A N 1
ATOM 1569 C CA . HIS A 1 203 ? 23.953 -17.125 1.783 1 32.41 203 HIS A CA 1
ATOM 1570 C C . HIS A 1 203 ? 23.547 -18.109 0.695 1 32.41 203 HIS A C 1
ATOM 1572 O O . HIS A 1 203 ? 23.328 -19.297 0.974 1 32.41 203 HIS A O 1
ATOM 1578 N N . ARG A 1 204 ? 23 -17.828 -0.495 1 27.25 204 ARG A N 1
ATOM 1579 C CA . ARG A 1 204 ? 22.516 -19.047 -1.128 1 27.25 204 ARG A CA 1
ATOM 1580 C C . ARG A 1 204 ? 23.656 -19.797 -1.817 1 27.25 204 ARG A C 1
ATOM 1582 O O . ARG A 1 204 ? 23.422 -20.844 -2.428 1 27.25 204 ARG A O 1
ATOM 1589 N N . GLN A 1 205 ? 24.703 -19.188 -2.172 1 23.55 205 GLN A N 1
ATOM 1590 C CA . GLN A 1 205 ? 25.531 -20.031 -3.025 1 23.55 205 GLN A CA 1
ATOM 1591 C C . GLN A 1 205 ? 26.266 -21.094 -2.205 1 23.55 205 GLN A C 1
ATOM 1593 O O . GLN A 1 205 ? 26.938 -21.953 -2.764 1 23.55 205 GLN A O 1
ATOM 1598 N N . ASP A 1 206 ? 26.328 -21.062 -0.87 1 21.14 206 ASP A N 1
ATOM 1599 C CA . ASP A 1 206 ? 27.031 -22.266 -0.451 1 21.14 206 ASP A CA 1
ATOM 1600 C C . ASP A 1 206 ? 26.094 -23.469 -0.43 1 21.14 206 ASP A C 1
ATOM 1602 O O . ASP A 1 206 ? 24.938 -23.359 -0.019 1 21.14 206 ASP A O 1
ATOM 1606 N N . MET B 1 1 ? -3.887 5.723 -11.969 1 73.88 1 MET B N 1
ATOM 1607 C CA . MET B 1 1 ? -2.787 5.566 -11.023 1 73.88 1 MET B CA 1
ATOM 1608 C C . MET B 1 1 ? -3.191 4.656 -9.867 1 73.88 1 MET B C 1
ATOM 1610 O O . MET B 1 1 ? -4.355 4.637 -9.461 1 73.88 1 MET B O 1
ATOM 1614 N N . LEU B 1 2 ? -2.258 3.855 -9.453 1 82.56 2 LEU B N 1
ATOM 1615 C CA . LEU B 1 2 ? -2.518 3.002 -8.305 1 82.56 2 LEU B CA 1
ATOM 1616 C C . LEU B 1 2 ? -2.318 3.77 -7 1 82.56 2 LEU B C 1
ATOM 1618 O O . LEU B 1 2 ? -1.588 4.762 -6.965 1 82.56 2 LEU B O 1
ATOM 1622 N N . LEU B 1 3 ? -3.059 3.42 -6.012 1 85.94 3 LEU B N 1
ATOM 1623 C CA . LEU B 1 3 ? -2.941 4.051 -4.703 1 85.94 3 LEU B CA 1
ATOM 1624 C C . LEU B 1 3 ? -2.184 3.15 -3.732 1 85.94 3 LEU B C 1
ATOM 1626 O O . LEU B 1 3 ? -2.686 2.098 -3.334 1 85.94 3 LEU B O 1
ATOM 1630 N N . PRO B 1 4 ? -1 3.566 -3.338 1 84.94 4 PRO B N 1
ATOM 1631 C CA . PRO B 1 4 ? -0.29 2.762 -2.342 1 84.94 4 PRO B CA 1
ATOM 1632 C C . PRO B 1 4 ? -0.91 2.865 -0.949 1 84.94 4 PRO B C 1
ATOM 1634 O O . PRO B 1 4 ? -1.159 3.971 -0.462 1 84.94 4 PRO B O 1
ATOM 1637 N N . LEU B 1 5 ? -1.185 1.721 -0.39 1 85.81 5 LEU B N 1
ATOM 1638 C CA . LEU B 1 5 ? -1.759 1.626 0.947 1 85.81 5 LEU B CA 1
ATOM 1639 C C . LEU B 1 5 ? -1.059 0.546 1.765 1 85.81 5 LEU B C 1
ATOM 1641 O O . LEU B 1 5 ? -0.563 -0.436 1.208 1 85.81 5 LEU B O 1
ATOM 1645 N N . SER B 1 6 ? -0.909 0.795 3.029 1 85.81 6 SER B N 1
ATOM 1646 C CA . SER B 1 6 ? -0.441 -0.237 3.949 1 85.81 6 SER B CA 1
ATOM 1647 C C . SER B 1 6 ? -1.596 -0.827 4.754 1 85.81 6 SER B C 1
ATOM 1649 O O . SER B 1 6 ? -2.217 -0.131 5.559 1 85.81 6 SER B O 1
ATOM 1651 N N . PHE B 1 7 ? -1.801 -2.135 4.605 1 89.5 7 PHE B N 1
ATOM 1652 C CA . PHE B 1 7 ? -2.973 -2.768 5.195 1 89.5 7 PHE B CA 1
ATOM 1653 C C . PHE B 1 7 ? -2.629 -3.402 6.539 1 89.5 7 PHE B C 1
ATOM 1655 O O . PHE B 1 7 ? -1.595 -4.059 6.672 1 89.5 7 PHE B O 1
ATOM 1662 N N . ASN B 1 8 ? -3.463 -3.088 7.469 1 88.12 8 ASN B N 1
ATOM 1663 C CA . ASN B 1 8 ? -3.457 -3.854 8.711 1 88.12 8 ASN B CA 1
ATOM 1664 C C . ASN B 1 8 ? -4.277 -5.137 8.578 1 88.12 8 ASN B C 1
ATOM 1666 O O . ASN B 1 8 ? -5.508 -5.094 8.609 1 88.12 8 ASN B O 1
ATOM 1670 N N . LEU B 1 9 ? -3.576 -6.324 8.539 1 91 9 LEU B N 1
ATOM 1671 C CA . LEU B 1 9 ? -4.277 -7.582 8.305 1 91 9 LEU B CA 1
ATOM 1672 C C . LEU B 1 9 ? -4.41 -8.383 9.594 1 91 9 LEU B C 1
ATOM 1674 O O . LEU B 1 9 ? -4.836 -9.539 9.578 1 91 9 LEU B O 1
ATOM 1678 N N . GLN B 1 10 ? -4.074 -7.707 10.641 1 89.44 10 GLN B N 1
ATOM 1679 C CA . GLN B 1 10 ? -4.176 -8.398 11.914 1 89.44 10 GLN B CA 1
ATOM 1680 C C . GLN B 1 10 ? -5.59 -8.914 12.156 1 89.44 10 GLN B C 1
ATOM 1682 O O . GLN B 1 10 ? -6.543 -8.133 12.195 1 89.44 10 GLN B O 1
ATOM 1687 N N . GLY B 1 11 ? -5.742 -10.219 12.266 1 89.75 11 GLY B N 1
ATOM 1688 C CA . GLY B 1 11 ? -7.016 -10.836 12.594 1 89.75 11 GLY B CA 1
ATOM 1689 C C . GLY B 1 11 ? -7.934 -10.984 11.391 1 89.75 11 GLY B C 1
ATOM 1690 O O . GLY B 1 11 ? -9.039 -11.508 11.508 1 89.75 11 GLY B O 1
ATOM 1691 N N . LYS B 1 12 ? -7.539 -10.531 10.266 1 92.31 12 LYS B N 1
ATOM 1692 C CA . LYS B 1 12 ? -8.344 -10.664 9.055 1 92.31 12 LYS B CA 1
ATOM 1693 C C . LYS B 1 12 ? -8.109 -12.008 8.375 1 92.31 12 LYS B C 1
ATOM 1695 O O . LYS B 1 12 ? -7 -12.547 8.43 1 92.31 12 LYS B O 1
ATOM 1700 N N . SER B 1 13 ? -9.148 -12.539 7.754 1 95.38 13 SER B N 1
ATOM 1701 C CA . SER B 1 13 ? -9.039 -13.82 7.062 1 95.38 13 SER B CA 1
ATOM 1702 C C . SER B 1 13 ? -8.492 -13.641 5.648 1 95.38 13 SER B C 1
ATOM 1704 O O . SER B 1 13 ? -9.094 -12.938 4.832 1 95.38 13 SER B O 1
ATOM 1706 N N . VAL B 1 14 ? -7.359 -14.312 5.379 1 97.12 14 VAL B N 1
ATOM 1707 C CA . VAL B 1 14 ? -6.738 -14.25 4.062 1 97.12 14 VAL B CA 1
ATOM 1708 C C . VAL B 1 14 ? -6.582 -15.656 3.492 1 97.12 14 VAL B C 1
ATOM 1710 O O . VAL B 1 14 ? -6.191 -16.578 4.207 1 97.12 14 VAL B O 1
ATOM 1713 N N . LEU B 1 15 ? -6.941 -15.797 2.215 1 98.19 15 LEU B N 1
ATOM 1714 C CA . LEU B 1 15 ? -6.816 -17.078 1.529 1 98.19 15 LEU B CA 1
ATOM 1715 C C . LEU B 1 15 ? -5.738 -17.016 0.456 1 98.19 15 LEU B C 1
ATOM 1717 O O . LEU B 1 15 ? -5.703 -16.078 -0.348 1 98.19 15 LEU B O 1
ATOM 1721 N N . LEU B 1 16 ? -4.828 -17.953 0.508 1 98.06 16 LEU B N 1
ATOM 1722 C CA . LEU B 1 16 ? -3.838 -18.156 -0.542 1 98.06 16 LEU B CA 1
ATOM 1723 C C . LEU B 1 16 ? -4.102 -19.453 -1.295 1 98.06 16 LEU B C 1
ATOM 1725 O O . LEU B 1 16 ? -4.098 -20.531 -0.7 1 98.06 16 LEU B O 1
ATOM 1729 N N . VAL B 1 17 ? -4.391 -19.328 -2.586 1 98.38 17 VAL B N 1
ATOM 1730 C CA . VAL B 1 17 ? -4.625 -20.516 -3.414 1 98.38 17 VAL B CA 1
ATOM 1731 C C . VAL B 1 17 ? -3.396 -20.781 -4.281 1 98.38 17 VAL B C 1
ATOM 1733 O O . VAL B 1 17 ? -3.049 -19.984 -5.148 1 98.38 17 VAL B O 1
ATOM 1736 N N . GLY B 1 18 ? -2.771 -21.906 -4.039 1 97.62 18 GLY B N 1
ATOM 1737 C CA . GLY B 1 18 ? -1.553 -22.281 -4.742 1 97.62 18 GLY B CA 1
ATOM 1738 C C . GLY B 1 18 ? -0.467 -22.797 -3.822 1 97.62 18 GLY B C 1
ATOM 1739 O O . GLY B 1 18 ? -0.452 -22.484 -2.629 1 97.62 18 GLY B O 1
ATOM 1740 N N . GLY B 1 19 ? 0.515 -23.594 -4.402 1 96.56 19 GLY B N 1
ATOM 1741 C CA . GLY B 1 19 ? 1.555 -24.219 -3.592 1 96.56 19 GLY B CA 1
ATOM 1742 C C . GLY B 1 19 ? 2.924 -24.172 -4.246 1 96.56 19 GLY B C 1
ATOM 1743 O O . GLY B 1 19 ? 3.865 -24.812 -3.768 1 96.56 19 GLY B O 1
ATOM 1744 N N . GLY B 1 20 ? 2.979 -23.438 -5.266 1 95.56 20 GLY B N 1
ATOM 1745 C CA . GLY B 1 20 ? 4.223 -23.375 -6.016 1 95.56 20 GLY B CA 1
ATOM 1746 C C . GLY B 1 20 ? 5.094 -22.188 -5.652 1 95.56 20 GLY B C 1
ATOM 1747 O O . GLY B 1 20 ? 5.016 -21.672 -4.535 1 95.56 20 GLY B O 1
ATOM 1748 N N . LYS B 1 21 ? 5.953 -21.828 -6.578 1 91.12 21 LYS B N 1
ATOM 1749 C CA . LYS B 1 21 ? 6.938 -20.766 -6.355 1 91.12 21 LYS B CA 1
ATOM 1750 C C . LYS B 1 21 ? 6.254 -19.422 -6.133 1 91.12 21 LYS B C 1
ATOM 1752 O O . LYS B 1 21 ? 6.602 -18.688 -5.199 1 91.12 21 LYS B O 1
ATOM 1757 N N . ALA B 1 22 ? 5.301 -19.125 -6.988 1 90.19 22 ALA B N 1
ATOM 1758 C CA . ALA B 1 22 ? 4.578 -17.875 -6.852 1 90.19 22 ALA B CA 1
ATOM 1759 C C . ALA B 1 22 ? 3.834 -17.812 -5.52 1 90.19 22 ALA B C 1
ATOM 1761 O O . ALA B 1 22 ? 3.795 -16.766 -4.871 1 90.19 22 ALA B O 1
ATOM 1762 N N . ALA B 1 23 ? 3.268 -18.891 -5.125 1 94.94 23 ALA B N 1
ATOM 1763 C CA . ALA B 1 23 ? 2.576 -18.969 -3.84 1 94.94 23 ALA B CA 1
ATOM 1764 C C . ALA B 1 23 ? 3.547 -18.75 -2.682 1 94.94 23 ALA B C 1
ATOM 1766 O O . ALA B 1 23 ? 3.205 -18.109 -1.689 1 94.94 23 ALA B O 1
ATOM 1767 N N . LEU B 1 24 ? 4.711 -19.297 -2.842 1 93.75 24 LEU B N 1
ATOM 1768 C CA . LEU B 1 24 ? 5.734 -19.156 -1.812 1 93.75 24 LEU B CA 1
ATOM 1769 C C . LEU B 1 24 ? 6.098 -17.688 -1.608 1 93.75 24 LEU B C 1
ATOM 1771 O O . LEU B 1 24 ? 6.277 -17.234 -0.473 1 93.75 24 LEU B O 1
ATOM 1775 N N . GLU B 1 25 ? 6.18 -16.953 -2.59 1 86.19 25 GLU B N 1
ATOM 1776 C CA . GLU B 1 25 ? 6.48 -15.523 -2.516 1 86.19 25 GLU B CA 1
ATOM 1777 C C . GLU B 1 25 ? 5.387 -14.766 -1.77 1 86.19 25 GLU B C 1
ATOM 1779 O O . GLU B 1 25 ? 5.68 -13.93 -0.911 1 86.19 25 GLU B O 1
ATOM 1784 N N . LYS B 1 26 ? 4.145 -15.141 -2.109 1 91 26 LYS B N 1
ATOM 1785 C CA . LYS B 1 26 ? 3.027 -14.516 -1.413 1 91 26 LYS B CA 1
ATOM 1786 C C . LYS B 1 26 ? 3.01 -14.898 0.063 1 91 26 LYS B C 1
ATOM 1788 O O . LYS B 1 26 ? 2.744 -14.062 0.927 1 91 26 LYS B O 1
ATOM 1793 N N . PHE B 1 27 ? 3.324 -16.109 0.297 1 93.06 27 PHE B N 1
ATOM 1794 C CA . PHE B 1 27 ? 3.354 -16.641 1.659 1 93.06 27 PHE B CA 1
ATOM 1795 C C . PHE B 1 27 ? 4.344 -15.852 2.516 1 93.06 27 PHE B C 1
ATOM 1797 O O . PHE B 1 27 ? 4.031 -15.484 3.65 1 93.06 27 PHE B O 1
ATOM 1804 N N . ALA B 1 28 ? 5.457 -15.594 1.98 1 86.94 28 ALA B N 1
ATOM 1805 C CA . ALA B 1 28 ? 6.5 -14.875 2.709 1 86.94 28 ALA B CA 1
ATOM 1806 C C . ALA B 1 28 ? 6.016 -13.5 3.152 1 86.94 28 ALA B C 1
ATOM 1808 O O . ALA B 1 28 ? 6.34 -13.047 4.25 1 86.94 28 ALA B O 1
ATOM 1809 N N . GLN B 1 29 ? 5.258 -12.883 2.398 1 85.06 29 GLN B N 1
ATOM 1810 C CA . GLN B 1 29 ? 4.723 -11.562 2.715 1 85.06 29 GLN B CA 1
ATOM 1811 C C . GLN B 1 29 ? 3.586 -11.664 3.727 1 85.06 29 GLN B C 1
ATOM 1813 O O . GLN B 1 29 ? 3.5 -10.852 4.652 1 85.06 29 GLN B O 1
ATOM 1818 N N . LEU B 1 30 ? 2.768 -12.68 3.584 1 91.81 30 LEU B N 1
ATOM 1819 C CA . LEU B 1 30 ? 1.537 -12.805 4.359 1 91.81 30 LEU B CA 1
ATOM 1820 C C . LEU B 1 30 ? 1.823 -13.344 5.754 1 91.81 30 LEU B C 1
ATOM 1822 O O . LEU B 1 30 ? 1.141 -12.977 6.715 1 91.81 30 LEU B O 1
ATOM 1826 N N . SER B 1 31 ? 2.854 -14.141 5.875 1 90.38 31 SER B N 1
ATOM 1827 C CA . SER B 1 31 ? 3.135 -14.852 7.117 1 90.38 31 SER B CA 1
ATOM 1828 C C . SER B 1 31 ? 3.555 -13.891 8.219 1 90.38 31 SER B C 1
ATOM 1830 O O . SER B 1 31 ? 3.51 -14.234 9.406 1 90.38 31 SER B O 1
ATOM 1832 N N . ARG B 1 32 ? 3.816 -12.664 7.898 1 82.75 32 ARG B N 1
ATOM 1833 C CA . ARG B 1 32 ? 4.324 -11.703 8.875 1 82.75 32 ARG B CA 1
ATOM 1834 C C . ARG B 1 32 ? 3.254 -10.68 9.234 1 82.75 32 ARG B C 1
ATOM 1836 O O . ARG B 1 32 ? 3.502 -9.773 10.031 1 82.75 32 ARG B O 1
ATOM 1843 N N . THR B 1 33 ? 2.113 -10.812 8.758 1 87.19 33 THR B N 1
ATOM 1844 C CA . THR B 1 33 ? 1.111 -9.758 8.875 1 87.19 33 THR B CA 1
ATOM 1845 C C . THR B 1 33 ? 0.179 -10.023 10.055 1 87.19 33 THR B C 1
ATOM 1847 O O . THR B 1 33 ? -0.571 -9.141 10.469 1 87.19 33 THR B O 1
ATOM 1850 N N . GLY B 1 34 ? 0.163 -11.195 10.625 1 89.5 34 GLY B N 1
ATOM 1851 C CA . GLY B 1 34 ? -0.737 -11.555 11.703 1 89.5 34 GLY B CA 1
ATOM 1852 C C . GLY B 1 34 ? -2.127 -11.93 11.227 1 89.5 34 GLY B C 1
ATOM 1853 O O . GLY B 1 34 ? -3.029 -12.156 12.039 1 89.5 34 GLY B O 1
ATOM 1854 N N . CYS B 1 35 ? -2.309 -12.055 9.984 1 93.19 35 CYS B N 1
ATOM 1855 C CA . CYS B 1 35 ? -3.6 -12.469 9.445 1 93.19 35 CYS B CA 1
ATOM 1856 C C . CYS B 1 35 ? -3.877 -13.938 9.75 1 93.19 35 CYS B C 1
ATOM 1858 O O . CYS B 1 35 ? -2.963 -14.68 10.109 1 93.19 35 CYS B O 1
ATOM 1860 N N . HIS B 1 36 ? -5.203 -14.281 9.719 1 94.94 36 HIS B N 1
ATOM 1861 C CA . HIS B 1 36 ? -5.582 -15.688 9.695 1 94.94 36 HIS B CA 1
ATOM 1862 C C . HIS B 1 36 ? -5.426 -16.266 8.289 1 94.94 36 HIS B C 1
ATOM 1864 O O . HIS B 1 36 ? -6.344 -16.188 7.473 1 94.94 36 HIS B O 1
ATOM 1870 N N . LEU B 1 37 ? -4.289 -16.891 8.086 1 96.31 37 LEU B N 1
ATOM 1871 C CA . LEU B 1 37 ? -3.928 -17.344 6.75 1 96.31 37 LEU B CA 1
ATOM 1872 C C . LEU B 1 37 ? -4.359 -18.781 6.531 1 96.31 37 LEU B C 1
ATOM 1874 O O . LEU B 1 37 ? -4.074 -19.656 7.359 1 96.31 37 LEU B O 1
ATOM 1878 N N . ARG B 1 38 ? -5.113 -18.969 5.441 1 97.19 38 ARG B N 1
ATOM 1879 C CA . ARG B 1 38 ? -5.438 -20.297 4.941 1 97.19 38 ARG B CA 1
ATOM 1880 C C . ARG B 1 38 ? -4.84 -20.531 3.555 1 97.19 38 ARG B C 1
ATOM 1882 O O . ARG B 1 38 ? -4.922 -19.656 2.691 1 97.19 38 ARG B O 1
ATOM 1889 N N . ILE B 1 39 ? -4.242 -21.719 3.383 1 97.88 39 ILE B N 1
ATOM 1890 C CA . ILE B 1 39 ? -3.635 -22.047 2.096 1 97.88 39 ILE B CA 1
ATOM 1891 C C . ILE B 1 39 ? -4.277 -23.312 1.528 1 97.88 39 ILE B C 1
ATOM 1893 O O . ILE B 1 39 ? -4.414 -24.312 2.23 1 97.88 39 ILE B O 1
ATOM 1897 N N . VAL B 1 40 ? -4.691 -23.203 0.275 1 98.19 40 VAL B N 1
ATOM 1898 C CA . VAL B 1 40 ? -5.312 -24.344 -0.398 1 98.19 40 VAL B CA 1
ATOM 1899 C C . VAL B 1 40 ? -4.566 -24.641 -1.693 1 98.19 40 VAL B C 1
ATOM 1901 O O . VAL B 1 40 ? -4.355 -23.75 -2.521 1 98.19 40 VAL B O 1
ATOM 1904 N N . ALA B 1 41 ? -4.156 -25.859 -1.876 1 98.19 41 ALA B N 1
ATOM 1905 C CA . ALA B 1 41 ? -3.508 -26.312 -3.105 1 98.19 41 ALA B CA 1
ATOM 1906 C C . ALA B 1 41 ? -3.535 -27.828 -3.215 1 98.19 41 ALA B C 1
ATOM 1908 O O . ALA B 1 41 ? -3.537 -28.531 -2.201 1 98.19 41 ALA B O 1
ATOM 1909 N N . PRO B 1 42 ? -3.594 -28.266 -4.473 1 97.69 42 PRO B N 1
ATOM 1910 C CA . PRO B 1 42 ? -3.535 -29.734 -4.621 1 97.69 42 PRO B CA 1
ATOM 1911 C C . PRO B 1 42 ? -2.18 -30.312 -4.23 1 97.69 42 PRO B C 1
ATOM 1913 O O . PRO B 1 42 ? -2.084 -31.5 -3.898 1 97.69 42 PRO B O 1
ATOM 1916 N N . ALA B 1 43 ? -1.17 -29.562 -4.336 1 96.81 43 ALA B N 1
ATOM 1917 C CA . ALA B 1 43 ? 0.184 -29.953 -3.961 1 96.81 43 ALA B CA 1
ATOM 1918 C C . ALA B 1 43 ? 1.018 -28.734 -3.555 1 96.81 43 ALA B C 1
ATOM 1920 O O . ALA B 1 43 ? 0.751 -27.625 -3.998 1 96.81 43 ALA B O 1
ATOM 1921 N N . PHE B 1 44 ? 2.014 -29.047 -2.686 1 96.75 44 PHE B N 1
ATOM 1922 C CA . PHE B 1 44 ? 2.936 -28 -2.244 1 96.75 44 PHE B CA 1
ATOM 1923 C C . PHE B 1 44 ? 4.363 -28.328 -2.658 1 96.75 44 PHE B C 1
ATOM 1925 O O . PHE B 1 44 ? 4.812 -29.469 -2.514 1 96.75 44 PHE B O 1
ATOM 1932 N N . SER B 1 45 ? 4.973 -27.344 -3.201 1 96.94 45 SER B N 1
ATOM 1933 C CA . SER B 1 45 ? 6.379 -27.531 -3.547 1 96.94 45 SER B CA 1
ATOM 1934 C C . SER B 1 45 ? 7.215 -27.859 -2.312 1 96.94 45 SER B C 1
ATOM 1936 O O . SER B 1 45 ? 6.789 -27.594 -1.185 1 96.94 45 SER B O 1
ATOM 1938 N N . GLU B 1 46 ? 8.398 -28.344 -2.549 1 96.75 46 GLU B N 1
ATOM 1939 C CA . GLU B 1 46 ? 9.312 -28.656 -1.453 1 96.75 46 GLU B CA 1
ATOM 1940 C C . GLU B 1 46 ? 9.656 -27.422 -0.642 1 96.75 46 GLU B C 1
ATOM 1942 O O . GLU B 1 46 ? 9.68 -27.453 0.59 1 96.75 46 GLU B O 1
ATOM 1947 N N . ALA B 1 47 ? 9.859 -26.406 -1.338 1 95.56 47 ALA B N 1
ATOM 1948 C CA . ALA B 1 47 ? 10.195 -25.141 -0.677 1 95.56 47 ALA B CA 1
ATOM 1949 C C . ALA B 1 47 ? 9.047 -24.672 0.209 1 95.56 47 ALA B C 1
ATOM 1951 O O . ALA B 1 47 ? 9.266 -24.219 1.332 1 95.56 47 ALA B O 1
ATOM 1952 N N . MET B 1 48 ? 7.875 -24.797 -0.267 1 94.88 48 MET B N 1
ATOM 1953 C CA . MET B 1 48 ? 6.691 -24.406 0.494 1 94.88 48 MET B CA 1
ATOM 1954 C C . MET B 1 48 ? 6.516 -25.297 1.723 1 94.88 48 MET B C 1
ATOM 1956 O O . MET B 1 48 ? 6.227 -24.797 2.814 1 94.88 48 MET B O 1
ATOM 1960 N N . GLN B 1 49 ? 6.73 -26.5 1.531 1 94.88 49 GLN B N 1
ATOM 1961 C CA . GLN B 1 49 ? 6.613 -27.453 2.639 1 94.88 49 GLN B CA 1
ATOM 1962 C C . GLN B 1 49 ? 7.625 -27.141 3.738 1 94.88 49 GLN B C 1
ATOM 1964 O O . GLN B 1 49 ? 7.297 -27.188 4.926 1 94.88 49 GLN B O 1
ATOM 1969 N N . ALA B 1 50 ? 8.773 -26.844 3.311 1 94.69 50 ALA B N 1
ATOM 1970 C CA . ALA B 1 50 ? 9.828 -26.516 4.262 1 94.69 50 ALA B CA 1
ATOM 1971 C C . ALA B 1 50 ? 9.445 -25.297 5.094 1 94.69 50 ALA B C 1
ATOM 1973 O O . ALA B 1 50 ? 9.68 -25.25 6.301 1 94.69 50 ALA B O 1
ATOM 1974 N N . GLU B 1 51 ? 8.898 -24.328 4.422 1 92.94 51 GLU B N 1
ATOM 1975 C CA . GLU B 1 51 ? 8.477 -23.125 5.125 1 92.94 51 GLU B CA 1
ATOM 1976 C C . GLU B 1 51 ? 7.328 -23.422 6.09 1 92.94 51 GLU B C 1
ATOM 1978 O O . GLU B 1 51 ? 7.348 -22.969 7.238 1 92.94 51 GLU B O 1
ATOM 1983 N N . LEU B 1 52 ? 6.406 -24.172 5.695 1 92.06 52 LEU B N 1
ATOM 1984 C CA . LEU B 1 52 ? 5.207 -24.469 6.473 1 92.06 52 LEU B CA 1
ATOM 1985 C C . LEU B 1 52 ? 5.547 -25.328 7.684 1 92.06 52 LEU B C 1
ATOM 1987 O O . LEU B 1 52 ? 4.773 -25.391 8.641 1 92.06 52 LEU B O 1
ATOM 1991 N N . ALA B 1 53 ? 6.656 -25.984 7.637 1 91.38 53 ALA B N 1
ATOM 1992 C CA . ALA B 1 53 ? 7.066 -26.891 8.703 1 91.38 53 ALA B CA 1
ATOM 1993 C C . ALA B 1 53 ? 7.664 -26.125 9.883 1 91.38 53 ALA B C 1
ATOM 1995 O O . ALA B 1 53 ? 7.832 -26.672 10.969 1 91.38 53 ALA B O 1
ATOM 1996 N N . LYS B 1 54 ? 7.879 -24.906 9.656 1 91.19 54 LYS B N 1
ATOM 1997 C CA . LYS B 1 54 ? 8.477 -24.125 10.727 1 91.19 54 LYS B CA 1
ATOM 1998 C C . LYS B 1 54 ? 7.504 -23.938 11.891 1 91.19 54 LYS B C 1
ATOM 2000 O O . LYS B 1 54 ? 6.328 -23.656 11.68 1 91.19 54 LYS B O 1
ATOM 2005 N N . PRO B 1 55 ? 7.973 -24 13.094 1 85.88 55 PRO B N 1
ATOM 2006 C CA . PRO B 1 55 ? 7.102 -24.031 14.273 1 85.88 55 PRO B CA 1
ATOM 2007 C C . PRO B 1 55 ? 6.301 -22.734 14.438 1 85.88 55 PRO B C 1
ATOM 2009 O O . PRO B 1 55 ? 5.137 -22.781 14.836 1 85.88 55 PRO B O 1
ATOM 2012 N N . HIS B 1 56 ? 6.867 -21.641 14.219 1 83.31 56 HIS B N 1
ATOM 2013 C CA . HIS B 1 56 ? 6.184 -20.359 14.445 1 83.31 56 HIS B CA 1
ATOM 2014 C C . HIS B 1 56 ? 5.078 -20.141 13.422 1 83.31 56 HIS B C 1
ATOM 2016 O O . HIS B 1 56 ? 4.309 -19.188 13.523 1 83.31 56 HIS B O 1
ATOM 2022 N N . LEU B 1 57 ? 5 -21.031 12.508 1 84.06 57 LEU B N 1
ATOM 2023 C CA . LEU B 1 57 ? 3.979 -20.922 11.477 1 84.06 57 LEU B CA 1
ATOM 2024 C C . LEU B 1 57 ? 2.939 -22.031 11.617 1 84.06 57 LEU B C 1
ATOM 2026 O O . LEU B 1 57 ? 2.141 -22.25 10.703 1 84.06 57 LEU B O 1
ATOM 2030 N N . SER B 1 58 ? 2.912 -22.656 12.688 1 81.81 58 SER B N 1
ATOM 2031 C CA . SER B 1 58 ? 2.037 -23.797 12.938 1 81.81 58 SER B CA 1
ATOM 2032 C C . SER B 1 58 ? 0.571 -23.375 12.953 1 81.81 58 SER B C 1
ATOM 2034 O O . SER B 1 58 ? -0.323 -24.219 12.789 1 81.81 58 SER B O 1
ATOM 2036 N N . GLN B 1 59 ? 0.325 -22.141 13.062 1 84.75 59 GLN B N 1
ATOM 2037 C CA . GLN B 1 59 ? -1.045 -21.656 13.164 1 84.75 59 GLN B CA 1
ATOM 2038 C C . GLN B 1 59 ? -1.662 -21.469 11.781 1 84.75 59 GLN B C 1
ATOM 2040 O O . GLN B 1 59 ? -2.869 -21.25 11.656 1 84.75 59 GLN B O 1
ATOM 2045 N N . ILE B 1 60 ? -0.886 -21.656 10.781 1 91.25 60 ILE B N 1
ATOM 2046 C CA . ILE B 1 60 ? -1.384 -21.453 9.422 1 91.25 60 ILE B CA 1
ATOM 2047 C C . ILE B 1 60 ? -2.133 -22.688 8.953 1 91.25 60 ILE B C 1
ATOM 2049 O O . ILE B 1 60 ? -1.613 -23.812 9.039 1 91.25 60 ILE B O 1
ATOM 2053 N N . GLU B 1 61 ? -3.383 -22.531 8.547 1 93.38 61 GLU B N 1
ATOM 2054 C CA . GLU B 1 61 ? -4.203 -23.625 8.039 1 93.38 61 GLU B CA 1
ATOM 2055 C C . GLU B 1 61 ? -3.832 -23.969 6.602 1 93.38 61 GLU B C 1
ATOM 2057 O O . GLU B 1 61 ? -3.924 -23.125 5.711 1 93.38 61 GLU B O 1
ATOM 2062 N N . THR B 1 62 ? -3.408 -25.219 6.422 1 95.19 62 THR B N 1
ATOM 2063 C CA . THR B 1 62 ? -3.045 -25.719 5.102 1 95.19 62 THR B CA 1
ATOM 2064 C C . THR B 1 62 ? -3.973 -26.844 4.672 1 95.19 62 THR B C 1
ATOM 2066 O O . THR B 1 62 ? -4.16 -27.812 5.414 1 95.19 62 THR B O 1
ATOM 2069 N N . ILE B 1 63 ? -4.551 -26.703 3.537 1 96.44 63 ILE B N 1
ATOM 2070 C CA . ILE B 1 63 ? -5.477 -27.703 3.004 1 96.44 63 ILE B CA 1
ATOM 2071 C C . ILE B 1 63 ? -4.941 -28.25 1.683 1 96.44 63 ILE B C 1
ATOM 2073 O O . ILE B 1 63 ? -4.777 -27.5 0.716 1 96.44 63 ILE B O 1
ATOM 2077 N N . THR B 1 64 ? -4.691 -29.609 1.602 1 97.38 64 THR B N 1
ATOM 2078 C CA . THR B 1 64 ? -4.125 -30.234 0.409 1 97.38 64 THR B CA 1
ATOM 2079 C C . THR B 1 64 ? -5.219 -30.844 -0.457 1 97.38 64 THR B C 1
ATOM 2081 O O . THR B 1 64 ? -5.496 -32.031 -0.36 1 97.38 64 THR B O 1
ATOM 2084 N N . ARG B 1 65 ? -5.766 -30.016 -1.239 1 97.5 65 ARG B N 1
ATOM 2085 C CA . ARG B 1 65 ? -6.77 -30.391 -2.229 1 97.5 65 ARG B CA 1
ATOM 2086 C C . ARG B 1 65 ? -6.973 -29.281 -3.254 1 97.5 65 ARG B C 1
ATOM 2088 O O . ARG B 1 65 ? -6.371 -28.203 -3.145 1 97.5 65 ARG B O 1
ATOM 2095 N N . LYS B 1 66 ? -7.812 -29.656 -4.246 1 97.5 66 LYS B N 1
ATOM 2096 C CA . LYS B 1 66 ? -8.188 -28.641 -5.223 1 97.5 66 LYS B CA 1
ATOM 2097 C C . LYS B 1 66 ? -9.086 -27.578 -4.598 1 97.5 66 LYS B C 1
ATOM 2099 O O . LYS B 1 66 ? -9.797 -27.859 -3.629 1 97.5 66 LYS B O 1
ATOM 2104 N N . PHE B 1 67 ? -9.016 -26.422 -5.16 1 98.06 67 PHE B N 1
ATOM 2105 C CA . PHE B 1 67 ? -9.844 -25.312 -4.715 1 98.06 67 PHE B CA 1
ATOM 2106 C C . PHE B 1 67 ? -11.328 -25.656 -4.852 1 98.06 67 PHE B C 1
ATOM 2108 O O . PHE B 1 67 ? -11.742 -26.266 -5.844 1 98.06 67 PHE B O 1
ATOM 2115 N N . GLU B 1 68 ? -12.094 -25.234 -3.832 1 98 68 GLU B N 1
ATOM 2116 C CA . GLU B 1 68 ? -13.547 -25.312 -3.859 1 98 68 GLU B CA 1
ATOM 2117 C C . GLU B 1 68 ? -14.18 -23.953 -3.553 1 98 68 GLU B C 1
ATOM 2119 O O . GLU B 1 68 ? -13.586 -23.125 -2.854 1 98 68 GLU B O 1
ATOM 2124 N N . ASP B 1 69 ? -15.398 -23.766 -4.035 1 97.56 69 ASP B N 1
ATOM 2125 C CA . ASP B 1 69 ? -16.078 -22.484 -3.908 1 97.56 69 ASP B CA 1
ATOM 2126 C C . ASP B 1 69 ? -16.188 -22.062 -2.445 1 97.56 69 ASP B C 1
ATOM 2128 O O . ASP B 1 69 ? -16.062 -20.875 -2.121 1 97.56 69 ASP B O 1
ATOM 2132 N N . ALA B 1 70 ? -16.359 -23.016 -1.633 1 96.56 70 ALA B N 1
ATOM 2133 C CA . ALA B 1 70 ? -16.578 -22.719 -0.217 1 96.56 70 ALA B CA 1
ATOM 2134 C C . ALA B 1 70 ? -15.328 -22.125 0.423 1 96.56 70 ALA B C 1
ATOM 2136 O O . ALA B 1 70 ? -15.391 -21.562 1.516 1 96.56 70 ALA B O 1
ATOM 2137 N N . ASP B 1 71 ? -14.164 -22.281 -0.24 1 96.88 71 ASP B N 1
ATOM 2138 C CA . ASP B 1 71 ? -12.906 -21.812 0.326 1 96.88 71 ASP B CA 1
ATOM 2139 C C . ASP B 1 71 ? -12.891 -20.281 0.451 1 96.88 71 ASP B C 1
ATOM 2141 O O . ASP B 1 71 ? -12.156 -19.734 1.272 1 96.88 71 ASP B O 1
ATOM 2145 N N . ILE B 1 72 ? -13.727 -19.609 -0.354 1 95.62 72 ILE B N 1
ATOM 2146 C CA . ILE B 1 72 ? -13.641 -18.156 -0.376 1 95.62 72 ILE B CA 1
ATOM 2147 C C . ILE B 1 72 ? -14.531 -17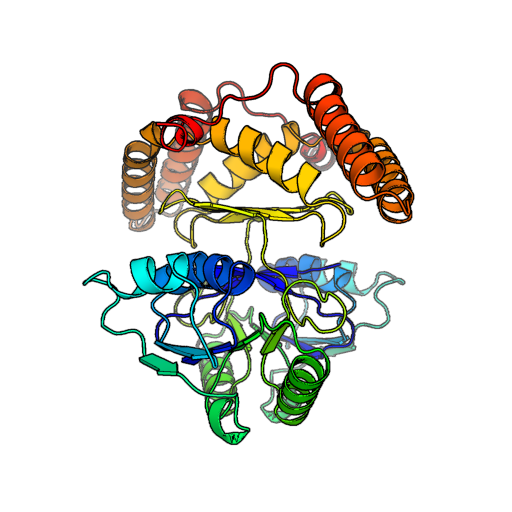.562 0.714 1 95.62 72 ILE B C 1
ATOM 2149 O O . ILE B 1 72 ? -14.492 -16.359 0.967 1 95.62 72 ILE B O 1
ATOM 2153 N N . GLU B 1 73 ? -15.211 -18.547 1.37 1 90.94 73 GLU B N 1
ATOM 2154 C CA . GLU B 1 73 ? -16.156 -18.062 2.371 1 90.94 73 GLU B CA 1
ATOM 2155 C C . GLU B 1 73 ? -15.438 -17.344 3.506 1 90.94 73 GLU B C 1
ATOM 2157 O O . GLU B 1 73 ? -14.422 -17.812 4.004 1 90.94 73 GLU B O 1
ATOM 2162 N N . ARG B 1 74 ? -15.742 -16.156 3.854 1 86.62 74 ARG B N 1
ATOM 2163 C CA . ARG B 1 74 ? -15.297 -15.328 4.965 1 86.62 74 ARG B CA 1
ATOM 2164 C C . ARG B 1 74 ? -13.961 -14.656 4.641 1 86.62 74 ARG B C 1
ATOM 2166 O O . ARG B 1 74 ? -13.359 -14.008 5.5 1 86.62 74 ARG B O 1
ATOM 2173 N N . ALA B 1 75 ? -13.398 -14.977 3.438 1 93.94 75 ALA B N 1
ATOM 2174 C CA . ALA B 1 75 ? -12.125 -14.352 3.1 1 93.94 75 ALA B CA 1
ATOM 2175 C C . ALA B 1 75 ? -12.281 -12.844 2.924 1 93.94 75 ALA B C 1
ATOM 2177 O O . ALA B 1 75 ? -13.203 -12.391 2.25 1 93.94 75 ALA B O 1
ATOM 2178 N N . PHE B 1 76 ? -11.453 -12.219 3.619 1 92.44 76 PHE B N 1
ATOM 2179 C CA . PHE B 1 76 ? -11.359 -10.781 3.447 1 92.44 76 PHE B CA 1
ATOM 2180 C C . PHE B 1 76 ? -10.602 -10.43 2.172 1 92.44 76 PHE B C 1
ATOM 2182 O O . PHE B 1 76 ? -10.984 -9.516 1.44 1 92.44 76 PHE B O 1
ATOM 2189 N N . MET B 1 77 ? -9.578 -11.219 1.893 1 95.25 77 MET B N 1
ATOM 2190 C CA . MET B 1 77 ? -8.648 -11.031 0.78 1 95.25 77 MET B CA 1
ATOM 2191 C C . MET B 1 77 ? -8.141 -12.375 0.262 1 95.25 77 MET B C 1
ATOM 2193 O O . MET B 1 77 ? -7.918 -13.305 1.043 1 95.25 77 MET B O 1
ATOM 2197 N N . ILE B 1 78 ? -8.008 -12.398 -1.06 1 97.44 78 ILE B N 1
ATOM 2198 C CA . ILE B 1 78 ? -7.547 -13.648 -1.655 1 97.44 78 ILE B CA 1
ATOM 2199 C C . ILE B 1 78 ? -6.336 -13.383 -2.545 1 97.44 78 ILE B C 1
ATOM 2201 O O . ILE B 1 78 ? -6.309 -12.398 -3.295 1 97.44 78 ILE B O 1
ATOM 2205 N N . PHE B 1 79 ? -5.332 -14.211 -2.385 1 96.81 79 PHE B N 1
ATOM 2206 C CA . PHE B 1 79 ? -4.211 -14.305 -3.314 1 96.81 79 PHE B CA 1
ATOM 2207 C C . PHE B 1 79 ? -4.27 -15.602 -4.105 1 96.81 79 PHE B C 1
ATOM 2209 O O . PHE B 1 79 ? -4.406 -16.688 -3.529 1 96.81 79 PHE B O 1
ATOM 2216 N N . THR B 1 80 ? -4.238 -15.516 -5.395 1 97.19 80 THR B N 1
ATOM 2217 C CA . THR B 1 80 ? -4.227 -16.703 -6.242 1 97.19 80 THR B CA 1
ATOM 2218 C C . THR B 1 80 ? -2.887 -16.844 -6.957 1 97.19 80 THR B C 1
ATOM 2220 O O . THR B 1 80 ? -2.371 -15.875 -7.52 1 97.19 80 THR B O 1
ATOM 2223 N N . ALA B 1 81 ? -2.289 -17.969 -6.824 1 95.25 81 ALA B N 1
ATOM 2224 C CA . ALA B 1 81 ? -1.05 -18.344 -7.496 1 95.25 81 ALA B CA 1
ATOM 2225 C C . ALA B 1 81 ? -1.15 -19.75 -8.078 1 95.25 81 ALA B C 1
ATOM 2227 O O . ALA B 1 81 ? -0.442 -20.656 -7.648 1 95.25 81 ALA B O 1
ATOM 2228 N N . VAL B 1 82 ? -1.973 -19.875 -9.078 1 94.94 82 VAL B N 1
ATOM 2229 C CA . VAL B 1 82 ? -2.236 -21.172 -9.695 1 94.94 82 VAL B CA 1
ATOM 2230 C C . VAL B 1 82 ? -1.861 -21.125 -11.172 1 94.94 82 VAL B C 1
ATOM 2232 O O . VAL B 1 82 ? -1.94 -20.078 -11.812 1 94.94 82 VAL B O 1
ATOM 2235 N N . ASP B 1 83 ? -1.499 -22.25 -11.734 1 90.69 83 ASP B N 1
ATOM 2236 C CA . ASP B 1 83 ? -1.114 -22.344 -13.141 1 90.69 83 ASP B CA 1
ATOM 2237 C C . ASP B 1 83 ? -2.332 -22.594 -14.031 1 90.69 83 ASP B C 1
ATOM 2239 O O . ASP B 1 83 ? -2.328 -22.234 -15.211 1 90.69 83 ASP B O 1
ATOM 2243 N N . ASP B 1 84 ? -3.314 -23.203 -13.461 1 93.44 84 ASP B N 1
ATOM 2244 C CA . ASP B 1 84 ? -4.531 -23.5 -14.211 1 93.44 84 ASP B CA 1
ATOM 2245 C C . ASP B 1 84 ? -5.359 -22.234 -14.438 1 93.44 84 ASP B C 1
ATOM 2247 O O . ASP B 1 84 ? -6.004 -21.734 -13.516 1 93.44 84 ASP B O 1
ATOM 2251 N N . GLU B 1 85 ? -5.414 -21.828 -15.664 1 93.25 85 GLU B N 1
ATOM 2252 C CA . GLU B 1 85 ? -6.094 -20.578 -16.031 1 93.25 85 GLU B CA 1
ATOM 2253 C C . GLU B 1 85 ? -7.586 -20.656 -15.703 1 93.25 85 GLU B C 1
ATOM 2255 O O . GLU B 1 85 ? -8.18 -19.672 -15.289 1 93.25 85 GLU B O 1
ATOM 2260 N N . ALA B 1 86 ? -8.125 -21.797 -15.938 1 95.56 86 ALA B N 1
ATOM 2261 C CA . ALA B 1 86 ? -9.547 -21.969 -15.656 1 95.56 86 ALA B CA 1
ATOM 2262 C C . ALA B 1 86 ? -9.844 -21.766 -14.172 1 95.56 86 ALA B C 1
ATOM 2264 O O . ALA B 1 86 ? -10.852 -21.141 -13.812 1 95.56 86 ALA B O 1
ATOM 2265 N N . VAL B 1 87 ? -9.023 -22.281 -13.367 1 96.31 87 VAL B N 1
ATOM 2266 C CA . VAL B 1 87 ? -9.195 -22.141 -11.93 1 96.31 87 VAL B CA 1
ATOM 2267 C C . VAL B 1 87 ? -9.016 -20.672 -11.531 1 96.31 87 VAL B C 1
ATOM 2269 O O . VAL B 1 87 ? -9.812 -20.125 -10.758 1 96.31 87 VAL B O 1
ATOM 2272 N N . ALA B 1 88 ? -8.039 -20.078 -12.023 1 95.94 88 ALA B N 1
ATOM 2273 C CA . ALA B 1 88 ? -7.777 -18.672 -11.727 1 95.94 88 ALA B CA 1
ATOM 2274 C C . ALA B 1 88 ? -8.977 -17.797 -12.102 1 95.94 88 ALA B C 1
ATOM 2276 O O . ALA B 1 88 ? -9.398 -16.938 -11.312 1 95.94 88 ALA B O 1
ATOM 2277 N N . GLU B 1 89 ? -9.453 -18.016 -13.273 1 96.12 89 GLU B N 1
ATOM 2278 C CA . GLU B 1 89 ? -10.609 -17.266 -13.75 1 96.12 89 GLU B CA 1
ATOM 2279 C C . GLU B 1 89 ? -11.828 -17.5 -12.875 1 96.12 89 GLU B C 1
ATOM 2281 O O . GLU B 1 89 ? -12.578 -16.562 -12.562 1 96.12 89 GLU B O 1
ATOM 2286 N N . HIS B 1 90 ? -12 -18.734 -12.547 1 97.44 90 HIS B N 1
ATOM 2287 C CA . HIS B 1 90 ? -13.125 -19.094 -11.695 1 97.44 90 HIS B CA 1
ATOM 2288 C C . HIS B 1 90 ? -13.062 -18.375 -10.352 1 97.44 90 HIS B C 1
ATOM 2290 O O . HIS B 1 90 ? -14.055 -17.781 -9.914 1 97.44 90 HIS B O 1
ATOM 2296 N N . ILE B 1 91 ? -11.945 -18.328 -9.734 1 97.19 91 ILE B N 1
ATOM 2297 C CA . ILE B 1 91 ? -11.758 -17.672 -8.453 1 97.19 91 ILE B CA 1
ATOM 2298 C C . ILE B 1 91 ? -12.016 -16.172 -8.602 1 97.19 91 ILE B C 1
ATOM 2300 O O . ILE B 1 91 ? -12.68 -15.562 -7.758 1 97.19 91 ILE B O 1
ATOM 2304 N N . PHE B 1 92 ? -11.562 -15.648 -9.664 1 96.56 92 PHE B N 1
ATOM 2305 C CA . PHE B 1 92 ? -11.75 -14.227 -9.93 1 96.56 92 PHE B CA 1
ATOM 2306 C C . PHE B 1 92 ? -13.234 -13.883 -10.008 1 96.56 92 PHE B C 1
ATOM 2308 O O . PHE B 1 92 ? -13.68 -12.922 -9.375 1 96.56 92 PHE B O 1
ATOM 2315 N N . ARG B 1 93 ? -13.922 -14.664 -10.727 1 96.5 93 ARG B N 1
ATOM 2316 C CA . ARG B 1 93 ? -15.352 -14.445 -10.875 1 96.5 93 ARG B CA 1
ATOM 2317 C C . ARG B 1 93 ? -16.062 -14.531 -9.531 1 96.5 93 ARG B C 1
ATOM 2319 O O . ARG B 1 93 ? -16.953 -13.727 -9.234 1 96.5 93 ARG B O 1
ATOM 2326 N N . LEU B 1 94 ? -15.695 -15.469 -8.742 1 96.44 94 LEU B N 1
ATOM 2327 C CA . LEU B 1 94 ? -16.281 -15.625 -7.414 1 96.44 94 LEU B CA 1
ATOM 2328 C C . LEU B 1 94 ? -16.016 -14.398 -6.559 1 96.44 94 LEU B C 1
ATOM 2330 O O . LEU B 1 94 ? -16.922 -13.898 -5.879 1 96.44 94 LEU B O 1
ATOM 2334 N N . CYS B 1 95 ? -14.812 -13.922 -6.625 1 94.5 95 CYS B N 1
ATOM 2335 C CA . CYS B 1 95 ? -14.422 -12.75 -5.848 1 94.5 95 CYS B CA 1
ATOM 2336 C C . CYS B 1 95 ? -15.227 -11.523 -6.277 1 94.5 95 CYS B C 1
ATOM 2338 O O . CYS B 1 95 ? -15.711 -10.766 -5.438 1 94.5 95 CYS B O 1
ATOM 2340 N N . ARG B 1 96 ? -15.352 -11.398 -7.551 1 91.19 96 ARG B N 1
ATOM 2341 C CA . ARG B 1 96 ? -16.109 -10.281 -8.094 1 91.19 96 ARG B CA 1
ATOM 2342 C C . ARG B 1 96 ? -17.562 -10.328 -7.617 1 91.19 96 ARG B C 1
ATOM 2344 O O . ARG B 1 96 ? -18.125 -9.305 -7.211 1 91.19 96 ARG B O 1
ATOM 2351 N N . ALA B 1 97 ? -18.125 -11.484 -7.625 1 91.69 97 ALA B N 1
ATOM 2352 C CA . ALA B 1 97 ? -19.531 -11.68 -7.25 1 91.69 97 ALA B CA 1
ATOM 2353 C C . ALA B 1 97 ? -19.734 -11.367 -5.77 1 91.69 97 ALA B C 1
ATOM 2355 O O . ALA B 1 97 ? -20.812 -10.914 -5.375 1 91.69 97 ALA B O 1
ATOM 2356 N N . ARG B 1 98 ? -18.734 -11.5 -5.004 1 89.69 98 ARG B N 1
ATOM 2357 C CA . ARG B 1 98 ? -18.891 -11.375 -3.559 1 89.69 98 ARG B CA 1
ATOM 2358 C C . ARG B 1 98 ? -18.219 -10.102 -3.043 1 89.69 98 ARG B C 1
ATOM 2360 O O . ARG B 1 98 ? -18.312 -9.781 -1.855 1 89.69 98 ARG B O 1
ATOM 2367 N N . GLY B 1 99 ? -17.516 -9.414 -3.863 1 85 99 GLY B N 1
ATOM 2368 C CA . GLY B 1 99 ? -16.828 -8.188 -3.465 1 85 99 GLY B CA 1
ATOM 2369 C C . GLY B 1 99 ? -15.562 -8.438 -2.67 1 85 99 GLY B C 1
ATOM 2370 O O . GLY B 1 99 ? -15.18 -7.621 -1.833 1 85 99 GLY B O 1
ATOM 2371 N N . ILE B 1 100 ? -14.961 -9.609 -2.871 1 91.38 100 ILE B N 1
ATOM 2372 C CA . ILE B 1 100 ? -13.734 -9.969 -2.166 1 91.38 100 ILE B CA 1
ATOM 2373 C C . ILE B 1 100 ? -12.523 -9.43 -2.926 1 91.38 100 ILE B C 1
ATOM 2375 O O . ILE B 1 100 ? -12.461 -9.531 -4.152 1 91.38 100 ILE B O 1
ATOM 2379 N N . LEU B 1 101 ? -11.586 -8.875 -2.199 1 93.12 101 LEU B N 1
ATOM 2380 C CA . LEU B 1 101 ? -10.367 -8.352 -2.809 1 93.12 101 LEU B CA 1
ATOM 2381 C C . LEU B 1 101 ? -9.469 -9.492 -3.291 1 93.12 101 LEU B C 1
ATOM 2383 O O . LEU B 1 101 ? -9.266 -10.477 -2.576 1 93.12 101 LEU B O 1
ATOM 2387 N N . ILE B 1 102 ? -8.914 -9.25 -4.52 1 95.06 102 ILE B N 1
ATOM 2388 C CA . ILE B 1 102 ? -8.148 -10.375 -5.062 1 95.06 102 ILE B CA 1
ATOM 2389 C C . ILE B 1 102 ? -6.859 -9.859 -5.699 1 95.06 102 ILE B C 1
ATOM 2391 O O . ILE B 1 102 ? -6.855 -8.805 -6.336 1 95.06 102 ILE B O 1
ATOM 2395 N N . ASN B 1 103 ? -5.773 -10.602 -5.484 1 93.75 103 ASN B N 1
ATOM 2396 C CA . ASN B 1 103 ? -4.5 -10.531 -6.195 1 93.75 103 ASN B CA 1
ATOM 2397 C C . ASN B 1 103 ? -4.176 -11.852 -6.891 1 93.75 103 ASN B C 1
ATOM 2399 O O . ASN B 1 103 ? -3.953 -12.867 -6.23 1 93.75 103 ASN B O 1
ATOM 2403 N N . SER B 1 104 ? -4.199 -11.805 -8.227 1 93 104 SER B N 1
ATOM 2404 C CA . SER B 1 104 ? -3.834 -12.984 -9 1 93 104 SER B CA 1
ATOM 2405 C C . SER B 1 104 ? -2.395 -12.891 -9.5 1 93 104 SER B C 1
ATOM 2407 O O . SER B 1 104 ? -2.055 -12 -10.273 1 93 104 SER B O 1
ATOM 2409 N N . ALA B 1 105 ? -1.612 -13.867 -9.047 1 85.75 105 ALA B N 1
ATOM 2410 C CA . ALA B 1 105 ? -0.201 -13.859 -9.422 1 85.75 105 ALA B CA 1
ATOM 2411 C C . ALA B 1 105 ? -0.039 -13.891 -10.945 1 85.75 105 ALA B C 1
ATOM 2413 O O . ALA B 1 105 ? -0.685 -14.695 -11.625 1 85.75 105 ALA B O 1
ATOM 2414 N N . ASP B 1 106 ? 0.778 -13.016 -11.508 1 74 106 ASP B N 1
ATOM 2415 C CA . ASP B 1 106 ? 1.188 -12.961 -12.906 1 74 106 ASP B CA 1
ATOM 2416 C C . ASP B 1 106 ? 0.014 -12.586 -13.805 1 74 106 ASP B C 1
ATOM 2418 O O . ASP B 1 106 ? -0.005 -12.938 -14.992 1 74 106 ASP B O 1
ATOM 2422 N N . ASP B 1 107 ? -1.048 -12.031 -13.203 1 80.5 107 ASP B N 1
ATOM 2423 C CA . ASP B 1 107 ? -2.197 -11.594 -13.984 1 80.5 107 ASP B CA 1
ATOM 2424 C C . ASP B 1 107 ? -2.674 -10.211 -13.531 1 80.5 107 ASP B C 1
ATOM 2426 O O . ASP B 1 107 ? -3.561 -10.102 -12.688 1 80.5 107 ASP B O 1
ATOM 2430 N N . LYS B 1 108 ? -2.27 -9.242 -14.195 1 76.44 108 LYS B N 1
ATOM 2431 C CA . LYS B 1 108 ? -2.541 -7.863 -13.797 1 76.44 108 LYS B CA 1
ATOM 2432 C C . LYS B 1 108 ? -4.023 -7.527 -13.945 1 76.44 108 LYS B C 1
ATOM 2434 O O . LYS B 1 108 ? -4.574 -6.758 -13.156 1 76.44 108 LYS B O 1
ATOM 2439 N N . ALA B 1 109 ? -4.645 -8.188 -14.93 1 82.38 109 ALA B N 1
ATOM 2440 C CA . ALA B 1 109 ? -6.035 -7.875 -15.242 1 82.38 109 ALA B CA 1
ATOM 2441 C C . ALA B 1 109 ? -6.973 -8.414 -14.164 1 82.38 109 ALA B C 1
ATOM 2443 O O . ALA B 1 109 ? -8.117 -7.977 -14.055 1 82.38 109 ALA B O 1
ATOM 2444 N N . ARG B 1 110 ? -6.512 -9.281 -13.383 1 88 11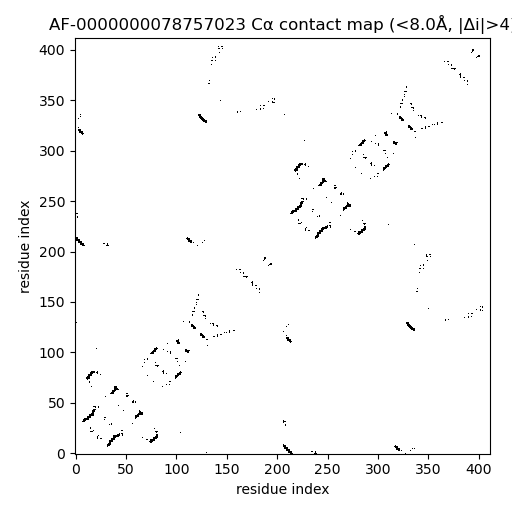0 ARG B N 1
ATOM 2445 C CA . ARG B 1 110 ? -7.344 -9.906 -12.367 1 88 110 ARG B CA 1
ATOM 2446 C C . ARG B 1 110 ? -6.879 -9.516 -10.961 1 88 110 ARG B C 1
ATOM 2448 O O . ARG B 1 110 ? -6.941 -10.328 -10.039 1 88 110 ARG B O 1
ATOM 2455 N N . CYS B 1 111 ? -6.359 -8.289 -10.875 1 90.25 111 CYS B N 1
ATOM 2456 C CA . CYS B 1 111 ? -5.875 -7.797 -9.594 1 90.25 111 CYS B CA 1
ATOM 2457 C C . CYS B 1 111 ? -6.594 -6.52 -9.188 1 90.25 111 CYS B C 1
ATOM 2459 O O . CYS B 1 111 ? -6.719 -5.59 -9.992 1 90.25 111 CYS B O 1
ATOM 2461 N N . ASP B 1 112 ? -7.148 -6.582 -7.965 1 90.12 112 ASP B N 1
ATOM 2462 C CA . ASP B 1 112 ? -7.617 -5.332 -7.375 1 90.12 112 ASP B CA 1
ATOM 2463 C C . ASP B 1 112 ? -6.457 -4.527 -6.801 1 90.12 112 ASP B C 1
ATOM 2465 O O . ASP B 1 112 ? -6.559 -3.307 -6.645 1 90.12 112 ASP B O 1
ATOM 2469 N N . PHE B 1 113 ? -5.461 -5.223 -6.492 1 89.69 113 PHE B N 1
ATOM 2470 C CA . PHE B 1 113 ? -4.262 -4.617 -5.918 1 89.69 113 PHE B CA 1
ATOM 2471 C C . PHE B 1 113 ? -3.021 -5.418 -6.289 1 89.69 113 PHE B C 1
ATOM 2473 O O . PHE B 1 113 ? -3.121 -6.578 -6.695 1 89.69 113 PHE B O 1
ATOM 2480 N N . TYR B 1 114 ? -1.88 -4.746 -6.086 1 84.38 114 TYR B N 1
ATOM 2481 C CA . TYR B 1 114 ? -0.582 -5.328 -6.418 1 84.38 114 TYR B CA 1
ATOM 2482 C C . TYR B 1 114 ? 0.364 -5.258 -5.223 1 84.38 114 TYR B C 1
ATOM 2484 O O . TYR B 1 114 ? 0.271 -4.344 -4.402 1 84.38 114 TYR B O 1
ATOM 2492 N N . THR B 1 115 ? 1.191 -6.262 -5.234 1 81.62 115 THR B N 1
ATOM 2493 C CA . THR B 1 115 ? 2.24 -6.191 -4.223 1 81.62 115 THR B CA 1
ATOM 2494 C C . THR B 1 115 ? 3.447 -5.422 -4.75 1 81.62 115 THR B C 1
ATOM 2496 O O . THR B 1 115 ? 3.719 -5.43 -5.953 1 81.62 115 THR B O 1
ATOM 2499 N N . ALA B 1 116 ? 3.984 -4.625 -3.916 1 77.31 116 ALA B N 1
ATOM 2500 C CA . ALA B 1 116 ? 5.172 -3.842 -4.25 1 77.31 116 ALA B CA 1
ATOM 2501 C C . ALA B 1 116 ? 6.441 -4.543 -3.775 1 77.31 116 ALA B C 1
ATOM 2503 O O . ALA B 1 116 ? 6.383 -5.457 -2.949 1 77.31 116 ALA B O 1
ATOM 2504 N N . ALA B 1 117 ? 7.562 -4.277 -4.508 1 78.06 117 ALA B N 1
ATOM 2505 C CA . ALA B 1 117 ? 8.844 -4.648 -3.924 1 78.06 117 ALA B CA 1
ATOM 2506 C C . ALA B 1 117 ? 9.094 -3.906 -2.613 1 78.06 117 ALA B C 1
ATOM 2508 O O . ALA B 1 117 ? 9 -2.678 -2.562 1 78.06 117 ALA B O 1
ATOM 2509 N N . VAL B 1 118 ? 9.32 -4.664 -1.562 1 80.25 118 VAL B N 1
ATOM 2510 C CA . VAL B 1 118 ? 9.297 -4.035 -0.247 1 80.25 118 VAL B CA 1
ATOM 2511 C C . VAL B 1 118 ? 10.641 -4.23 0.452 1 80.25 118 VAL B C 1
ATOM 2513 O O . VAL B 1 118 ? 11.242 -5.305 0.365 1 80.25 118 VAL B O 1
ATOM 2516 N N . ILE B 1 119 ? 11.102 -3.145 0.941 1 82.38 119 ILE B N 1
ATOM 2517 C CA . ILE B 1 119 ? 12.125 -3.174 1.98 1 82.38 119 ILE B CA 1
ATOM 2518 C C . ILE B 1 119 ? 11.469 -3.078 3.355 1 82.38 119 ILE B C 1
ATOM 2520 O O . ILE B 1 119 ? 10.742 -2.119 3.641 1 82.38 119 ILE B O 1
ATOM 2524 N N . ASP B 1 120 ? 11.711 -4.141 4.129 1 79.25 120 ASP B N 1
ATOM 2525 C CA . ASP B 1 120 ? 11.117 -4.164 5.465 1 79.25 120 ASP B CA 1
ATOM 2526 C C . ASP B 1 120 ? 12.203 -4.211 6.543 1 79.25 120 ASP B C 1
ATOM 2528 O O . ASP B 1 120 ? 12.93 -5.203 6.656 1 79.25 120 ASP B O 1
ATOM 2532 N N . ARG B 1 121 ? 12.234 -3.129 7.273 1 79.44 121 ARG B N 1
ATOM 2533 C CA . ARG B 1 121 ? 13.188 -3.047 8.383 1 79.44 121 ARG B CA 1
ATOM 2534 C C . ARG B 1 121 ? 12.461 -3.107 9.727 1 79.44 121 ARG B C 1
ATOM 2536 O O . ARG B 1 121 ? 12.961 -2.586 10.727 1 79.44 121 ARG B O 1
ATOM 2543 N N . GLY B 1 122 ? 11.344 -3.732 9.688 1 76.38 1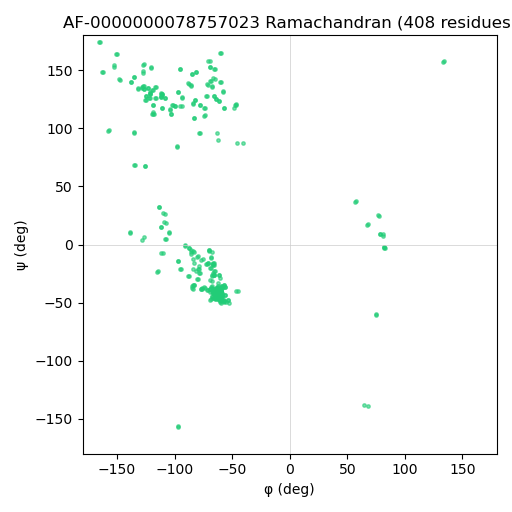22 GLY B N 1
ATOM 2544 C CA . GLY B 1 122 ? 10.555 -3.832 10.906 1 76.38 122 GLY B CA 1
ATOM 2545 C C . GLY B 1 122 ? 9.852 -2.537 11.273 1 76.38 122 GLY B C 1
ATOM 2546 O O . GLY B 1 122 ? 8.625 -2.467 11.266 1 76.38 122 GLY B O 1
ATOM 2547 N N . SER B 1 123 ? 10.656 -1.442 11.516 1 82.12 123 SER B N 1
ATOM 2548 C CA . SER B 1 123 ? 10.086 -0.168 11.938 1 82.12 123 SER B CA 1
ATOM 2549 C C . SER B 1 123 ? 9.852 0.757 10.742 1 82.12 123 SER B C 1
ATOM 2551 O O . SER B 1 123 ? 9.125 1.743 10.852 1 82.12 123 SER B O 1
ATOM 2553 N N . ILE B 1 124 ? 10.555 0.474 9.688 1 85.88 124 ILE B N 1
ATOM 2554 C CA . ILE B 1 124 ? 10.445 1.261 8.469 1 85.88 124 ILE B CA 1
ATOM 2555 C C . ILE B 1 124 ? 10.195 0.335 7.277 1 85.88 124 ILE B C 1
ATOM 2557 O O . ILE B 1 124 ? 10.812 -0.729 7.168 1 85.88 124 ILE B O 1
ATOM 2561 N N . GLN B 1 125 ? 9.258 0.756 6.492 1 86.62 125 GLN B N 1
ATOM 2562 C CA . GLN B 1 125 ? 8.984 0.024 5.262 1 86.62 125 GLN B CA 1
ATOM 2563 C C . GLN B 1 125 ? 9.023 0.95 4.047 1 86.62 125 GLN B C 1
ATOM 2565 O O . GLN B 1 125 ? 8.523 2.074 4.102 1 86.62 125 GLN B O 1
ATOM 2570 N N . VAL B 1 126 ? 9.656 0.455 3.043 1 88.69 126 VAL B N 1
ATOM 2571 C CA . VAL B 1 126 ? 9.664 1.166 1.77 1 88.69 126 VAL B CA 1
ATOM 2572 C C . VAL B 1 126 ? 9.164 0.246 0.659 1 88.69 126 VAL B C 1
ATOM 2574 O O . VAL B 1 126 ? 9.656 -0.872 0.499 1 88.69 126 VAL B O 1
ATOM 2577 N N . ALA B 1 127 ? 8.172 0.7 0.001 1 87 127 ALA B N 1
ATOM 2578 C CA . ALA B 1 127 ? 7.625 -0.058 -1.119 1 87 127 ALA B CA 1
ATOM 2579 C C . ALA B 1 127 ? 7.902 0.643 -2.445 1 87 127 ALA B C 1
ATOM 2581 O O . ALA B 1 127 ? 7.684 1.851 -2.574 1 87 127 ALA B O 1
ATOM 2582 N N . VAL B 1 128 ? 8.445 -0.116 -3.391 1 88 128 VAL B N 1
ATOM 2583 C CA . VAL B 1 128 ? 8.719 0.399 -4.73 1 88 128 VAL B CA 1
ATOM 2584 C C . VAL B 1 128 ? 7.793 -0.271 -5.742 1 88 128 VAL B C 1
ATOM 2586 O O . VAL B 1 128 ? 7.66 -1.497 -5.754 1 88 128 VAL B O 1
ATOM 2589 N N . SER B 1 129 ? 7.203 0.58 -6.496 1 82.56 129 SER B N 1
ATOM 2590 C CA . SER B 1 129 ? 6.297 0.041 -7.504 1 82.56 129 SER B CA 1
ATOM 2591 C C . SER B 1 129 ? 6.559 0.662 -8.875 1 82.56 129 SER B C 1
ATOM 2593 O O . SER B 1 129 ? 6.797 1.866 -8.977 1 82.56 129 SER B O 1
ATOM 2595 N N . THR B 1 130 ? 6.609 -0.157 -9.852 1 81.81 130 THR B N 1
ATOM 2596 C CA . THR B 1 130 ? 6.57 0.292 -11.242 1 81.81 130 THR B CA 1
ATOM 2597 C C . THR B 1 130 ? 5.23 -0.049 -11.883 1 81.81 130 THR B C 1
ATOM 2599 O O . THR B 1 130 ? 5.141 -0.191 -13.102 1 81.81 130 THR B O 1
ATOM 2602 N N . TYR B 1 131 ? 4.348 -0.276 -10.984 1 74.5 131 TYR B N 1
ATOM 2603 C CA . TYR B 1 131 ? 2.99 -0.591 -11.406 1 74.5 131 TYR B CA 1
ATOM 2604 C C . TYR B 1 131 ? 2.973 -1.809 -12.328 1 74.5 131 TYR B C 1
ATOM 2606 O O . TYR B 1 131 ? 2.27 -1.82 -13.336 1 74.5 131 TYR B O 1
ATOM 2614 N N . GLY B 1 132 ? 3.811 -2.752 -12.047 1 72.12 132 GLY B N 1
ATOM 2615 C CA . GLY B 1 132 ? 3.854 -4.008 -12.781 1 72.12 132 GLY B CA 1
ATOM 2616 C C . GLY B 1 132 ? 4.566 -3.896 -14.117 1 72.12 132 GLY B C 1
ATOM 2617 O O . GLY B 1 132 ? 4.648 -4.871 -14.867 1 72.12 132 GLY B O 1
ATOM 2618 N N . ARG B 1 133 ? 5.199 -2.814 -14.398 1 78.12 133 ARG B N 1
ATOM 2619 C CA . ARG B 1 133 ? 5.746 -2.574 -15.727 1 78.12 133 ARG B CA 1
ATOM 2620 C C . ARG B 1 133 ? 7.125 -3.215 -15.875 1 78.12 133 ARG B C 1
ATOM 2622 O O . ARG B 1 133 ? 7.516 -3.607 -16.969 1 78.12 133 ARG B O 1
ATOM 2629 N N . PHE B 1 134 ? 7.859 -3.205 -14.852 1 84.62 134 PHE B N 1
ATOM 2630 C CA . PHE B 1 134 ? 9.211 -3.748 -14.977 1 84.62 134 PHE B CA 1
ATOM 2631 C C . PHE B 1 134 ? 9.742 -4.188 -13.617 1 84.62 134 PHE B C 1
ATOM 2633 O O . PHE B 1 134 ? 10.328 -3.387 -12.883 1 84.62 134 PHE B O 1
ATOM 2640 N N . ALA B 1 135 ? 9.664 -5.445 -13.32 1 80.75 135 ALA B N 1
ATOM 2641 C CA . ALA B 1 135 ? 10.141 -6.008 -12.055 1 80.75 135 ALA B CA 1
ATOM 2642 C C . ALA B 1 135 ? 11.633 -5.754 -11.867 1 80.75 135 ALA B C 1
ATOM 2644 O O . ALA B 1 135 ? 12.086 -5.496 -10.75 1 80.75 135 ALA B O 1
ATOM 2645 N N . GLY B 1 136 ? 12.422 -5.82 -12.938 1 85.25 136 GLY B N 1
ATOM 2646 C CA . GLY B 1 136 ? 13.852 -5.586 -12.867 1 85.25 136 GLY B CA 1
ATOM 2647 C C . GLY B 1 136 ? 14.203 -4.207 -12.344 1 85.25 136 GLY B C 1
ATOM 2648 O O . GLY B 1 136 ? 15.125 -4.062 -11.531 1 85.25 136 GLY B O 1
ATOM 2649 N N . LEU B 1 137 ? 13.469 -3.287 -12.781 1 88.56 137 LEU B N 1
ATOM 2650 C CA . LEU B 1 137 ? 13.711 -1.926 -12.32 1 88.56 137 LEU B CA 1
ATOM 2651 C C . LEU B 1 137 ? 13.352 -1.781 -10.844 1 88.56 137 LEU B C 1
ATOM 2653 O O . LEU B 1 137 ? 14.102 -1.178 -10.078 1 88.56 137 LEU B O 1
ATOM 2657 N N . SER B 1 138 ? 12.203 -2.271 -10.453 1 88.25 138 SER B N 1
ATOM 2658 C CA . SER B 1 138 ? 11.82 -2.211 -9.047 1 88.25 138 SER B CA 1
ATOM 2659 C C . SER B 1 138 ? 12.859 -2.883 -8.156 1 88.25 138 SER B C 1
ATOM 2661 O O . SER B 1 138 ? 13.156 -2.4 -7.062 1 88.25 138 SER B O 1
ATOM 2663 N N . ALA B 1 139 ? 13.422 -3.961 -8.672 1 85.81 139 ALA B N 1
ATOM 2664 C CA . ALA B 1 139 ? 14.445 -4.676 -7.914 1 85.81 139 ALA B CA 1
ATOM 2665 C C . ALA B 1 139 ? 15.711 -3.83 -7.77 1 85.81 139 ALA B C 1
ATOM 2667 O O . ALA B 1 139 ? 16.312 -3.773 -6.691 1 85.81 139 ALA B O 1
ATOM 2668 N N . VAL B 1 140 ? 16.125 -3.223 -8.805 1 87.38 140 VAL B N 1
ATOM 2669 C CA . VAL B 1 140 ? 17.297 -2.357 -8.781 1 87.38 140 VAL B CA 1
ATOM 2670 C C . VAL B 1 140 ? 17.078 -1.224 -7.777 1 87.38 140 VAL B C 1
ATOM 2672 O O . VAL B 1 140 ? 17.938 -0.964 -6.93 1 87.38 140 VAL B O 1
ATOM 2675 N N . LEU B 1 141 ? 15.938 -0.605 -7.875 1 88.25 141 LEU B N 1
ATOM 2676 C CA . LEU B 1 141 ? 15.609 0.502 -6.984 1 88.25 141 LEU B CA 1
ATOM 2677 C C . LEU B 1 141 ? 15.57 0.038 -5.531 1 88.25 141 LEU B C 1
ATOM 2679 O O . LEU B 1 141 ? 16.125 0.702 -4.648 1 88.25 141 LEU B O 1
ATOM 2683 N N . ARG B 1 142 ? 14.922 -1.034 -5.344 1 87.06 142 ARG B N 1
ATOM 2684 C CA . ARG B 1 142 ? 14.852 -1.604 -4 1 87.06 142 ARG B CA 1
ATOM 2685 C C . ARG B 1 142 ? 16.25 -1.803 -3.412 1 87.06 142 ARG B C 1
ATOM 2687 O O . ARG B 1 142 ? 16.5 -1.439 -2.262 1 87.06 142 ARG B O 1
ATOM 2694 N N . ARG B 1 143 ? 17.109 -2.369 -4.148 1 85.88 143 ARG B N 1
ATOM 2695 C CA . ARG B 1 143 ? 18.469 -2.635 -3.684 1 85.88 143 ARG B CA 1
ATOM 2696 C C . ARG B 1 143 ? 19.188 -1.341 -3.307 1 85.88 143 ARG B C 1
ATOM 2698 O O . ARG B 1 143 ? 19.859 -1.278 -2.281 1 85.88 143 ARG B O 1
ATOM 2705 N N . HIS B 1 144 ? 18.984 -0.425 -4.031 1 83.94 144 HIS B N 1
ATOM 2706 C CA . HIS B 1 144 ? 19.656 0.844 -3.76 1 83.94 144 HIS B CA 1
ATOM 2707 C C . HIS B 1 144 ? 19.016 1.554 -2.568 1 83.94 144 HIS B C 1
ATOM 2709 O O . HIS B 1 144 ? 19.719 2.191 -1.777 1 83.94 144 HIS B O 1
ATOM 2715 N N . LEU B 1 145 ? 17.797 1.431 -2.479 1 83.12 145 LEU B N 1
ATOM 2716 C CA . LEU B 1 145 ? 17.125 2.014 -1.326 1 83.12 145 LEU B CA 1
ATOM 2717 C C . LEU B 1 145 ? 17.5 1.275 -0.045 1 83.12 145 LEU B C 1
ATOM 2719 O O . LEU B 1 145 ? 17.609 1.889 1.02 1 83.12 145 LEU B O 1
ATOM 2723 N N . GLU B 1 146 ? 17.641 0.044 -0.208 1 83.69 146 GLU B N 1
ATOM 2724 C CA . GLU B 1 146 ? 18.078 -0.762 0.928 1 83.69 146 GLU B CA 1
ATOM 2725 C C . GLU B 1 146 ? 19.422 -0.27 1.47 1 83.69 146 GLU B C 1
ATOM 2727 O O . GLU B 1 146 ? 19.656 -0.294 2.68 1 83.69 146 GLU B O 1
ATOM 2732 N N . ALA B 1 147 ? 20.234 0.14 0.564 1 81.38 147 ALA B N 1
ATOM 2733 C CA . ALA B 1 147 ? 21.547 0.652 0.958 1 81.38 147 ALA B CA 1
ATOM 2734 C C . ALA B 1 147 ? 21.406 1.941 1.763 1 81.38 147 ALA B C 1
ATOM 2736 O O . ALA B 1 147 ? 22.266 2.25 2.6 1 81.38 147 ALA B O 1
ATOM 2737 N N . LEU B 1 148 ? 20.391 2.686 1.607 1 78.25 148 LEU B N 1
ATOM 2738 C CA . LEU B 1 148 ? 20.125 3.916 2.342 1 78.25 148 LEU B CA 1
ATOM 2739 C C . LEU B 1 148 ? 19.562 3.611 3.723 1 78.25 148 LEU B C 1
ATOM 2741 O O . LEU B 1 148 ? 19.578 4.469 4.609 1 78.25 148 LEU B O 1
ATOM 2745 N N . LEU B 1 149 ? 19.031 2.434 3.838 1 85.62 149 LEU B N 1
ATOM 2746 C CA . LEU B 1 149 ? 18.438 1.993 5.094 1 85.62 149 LEU B CA 1
ATOM 2747 C C . LEU B 1 149 ? 19.031 0.671 5.551 1 85.62 149 LEU B C 1
ATOM 2749 O O . LEU B 1 149 ? 18.328 -0.337 5.656 1 85.62 149 LEU B O 1
ATOM 2753 N N . PRO B 1 150 ? 20.312 0.746 5.914 1 84.44 150 PRO B N 1
ATOM 2754 C CA . PRO B 1 150 ? 20.953 -0.509 6.316 1 84.44 150 PRO B CA 1
ATOM 2755 C C . PRO B 1 150 ? 20.359 -1.092 7.594 1 84.44 150 PRO B C 1
ATOM 2757 O O . PRO B 1 150 ? 19.891 -0.344 8.453 1 84.44 150 PRO B O 1
ATOM 2760 N N . ALA B 1 151 ? 20.422 -2.404 7.695 1 85.56 151 ALA B N 1
ATOM 2761 C CA . ALA B 1 151 ? 19.844 -3.133 8.82 1 85.56 151 ALA B CA 1
ATOM 2762 C C . ALA B 1 151 ? 20.5 -2.721 10.141 1 85.56 151 ALA B C 1
ATOM 2764 O O . ALA B 1 151 ? 19.859 -2.771 11.195 1 85.56 151 ALA B O 1
ATOM 2765 N N . GLU B 1 152 ? 21.672 -2.287 10.062 1 87.69 152 GLU B N 1
ATOM 2766 C CA . GLU B 1 152 ? 22.422 -1.91 11.258 1 87.69 152 GLU B CA 1
ATOM 2767 C C . GLU B 1 152 ? 21.797 -0.705 11.945 1 87.69 152 GLU B C 1
ATOM 2769 O O . GLU B 1 152 ? 22.062 -0.451 13.125 1 87.69 152 GLU B O 1
ATOM 2774 N N . LEU B 1 153 ? 20.984 -0.005 11.273 1 88.06 153 LEU B N 1
ATOM 2775 C CA . LEU B 1 153 ? 20.375 1.2 11.828 1 88.06 153 LEU B CA 1
ATOM 2776 C C . LEU B 1 153 ? 19.047 0.877 12.508 1 88.06 153 LEU B C 1
ATOM 2778 O O . LEU B 1 153 ? 18.406 1.762 13.086 1 88.06 153 LEU B O 1
ATOM 2782 N N . ASP B 1 154 ? 18.641 -0.349 12.508 1 88 154 ASP B N 1
ATOM 2783 C CA . ASP B 1 154 ? 17.328 -0.714 13.031 1 88 154 ASP B CA 1
ATOM 2784 C C . ASP B 1 154 ? 17.172 -0.254 14.484 1 88 154 ASP B C 1
ATOM 2786 O O . ASP B 1 154 ? 16.141 0.321 14.844 1 88 154 ASP B O 1
ATOM 2790 N N . ASP B 1 155 ? 18.219 -0.477 15.227 1 90.94 155 ASP B N 1
ATOM 2791 C CA . ASP B 1 155 ? 18.172 -0.07 16.625 1 90.94 155 ASP B CA 1
ATOM 2792 C C . ASP B 1 155 ? 18.125 1.45 16.75 1 90.94 155 ASP B C 1
ATOM 2794 O O . ASP B 1 155 ? 17.484 1.979 17.656 1 90.94 155 ASP B O 1
ATOM 2798 N N . ASP B 1 156 ? 18.812 2.109 15.93 1 92.06 156 ASP B N 1
ATOM 2799 C CA . ASP B 1 156 ? 18.797 3.57 15.945 1 92.06 156 ASP B CA 1
ATOM 2800 C C . ASP B 1 156 ? 17.391 4.105 15.703 1 92.06 156 ASP B C 1
ATOM 2802 O O . ASP B 1 156 ? 16.953 5.035 16.375 1 92.06 156 ASP B O 1
ATOM 2806 N N . TRP B 1 157 ? 16.703 3.48 14.805 1 92.06 157 TRP B N 1
ATOM 2807 C CA . TRP B 1 157 ? 15.352 3.924 14.492 1 92.06 157 TRP B CA 1
ATOM 2808 C C . TRP B 1 157 ? 14.422 3.719 15.68 1 92.06 157 TRP B C 1
ATOM 2810 O O . TRP B 1 157 ? 13.609 4.594 16 1 92.06 157 TRP B O 1
ATOM 2820 N N . GLU B 1 158 ? 14.617 2.617 16.359 1 92.75 158 GLU B N 1
ATOM 2821 C CA . GLU B 1 158 ? 13.797 2.354 17.531 1 92.75 158 GLU B CA 1
ATOM 2822 C C . GLU B 1 158 ? 14.023 3.414 18.609 1 92.75 158 GLU B C 1
ATOM 2824 O O . GLU B 1 158 ? 13.07 3.838 19.281 1 92.75 158 GLU B O 1
ATOM 2829 N N . LYS B 1 159 ? 15.266 3.787 18.719 1 93.88 159 LYS B N 1
ATOM 2830 C CA . LYS B 1 159 ? 15.578 4.848 19.688 1 93.88 159 LYS B CA 1
ATOM 2831 C C . LYS B 1 159 ? 14.906 6.16 19.281 1 93.88 159 LYS B C 1
ATOM 2833 O O . LYS B 1 159 ? 14.391 6.887 20.125 1 93.88 159 LYS B O 1
ATOM 2838 N N . ILE B 1 160 ? 14.938 6.461 18.078 1 93.94 160 ILE B N 1
ATOM 2839 C CA . ILE B 1 160 ? 14.328 7.68 17.562 1 93.94 160 ILE B CA 1
ATOM 2840 C C . ILE B 1 160 ? 12.82 7.641 17.781 1 93.94 160 ILE B C 1
ATOM 2842 O O . ILE B 1 160 ? 12.219 8.633 18.203 1 93.94 160 ILE B O 1
ATOM 2846 N N . PHE B 1 161 ? 12.227 6.484 17.562 1 92.75 161 PHE B N 1
ATOM 2847 C CA . PHE B 1 161 ? 10.789 6.336 17.781 1 92.75 161 PHE B CA 1
ATOM 2848 C C . PHE B 1 161 ? 10.445 6.527 19.25 1 92.75 161 PHE B C 1
ATOM 2850 O O . PHE B 1 161 ? 9.43 7.145 19.578 1 92.75 161 PHE B O 1
ATOM 2857 N N . ALA B 1 162 ? 11.289 6.051 20.078 1 93.75 162 ALA B N 1
ATOM 2858 C CA . ALA B 1 162 ? 11.078 6.211 21.516 1 93.75 162 ALA B CA 1
ATOM 2859 C C . ALA B 1 162 ? 11.172 7.676 21.922 1 93.75 162 ALA B C 1
ATOM 2861 O O . ALA B 1 162 ? 10.383 8.148 22.734 1 93.75 162 ALA B O 1
ATOM 2862 N N . LEU B 1 163 ? 12.117 8.359 21.375 1 93.94 163 LEU B N 1
ATOM 2863 C CA . LEU B 1 163 ? 12.273 9.781 21.656 1 93.94 163 LEU B CA 1
ATOM 2864 C C . LEU B 1 163 ? 11.039 10.562 21.188 1 93.94 163 LEU B C 1
ATOM 2866 O O . LEU B 1 163 ? 10.547 11.43 21.922 1 93.94 163 LEU B O 1
ATOM 2870 N N . ARG B 1 164 ? 10.578 10.25 20.016 1 92.62 164 ARG B N 1
ATOM 2871 C CA . ARG B 1 164 ? 9.383 10.906 19.484 1 92.62 164 ARG B CA 1
ATOM 2872 C C . ARG B 1 164 ? 8.172 10.609 20.359 1 92.62 164 ARG B C 1
ATOM 2874 O O . ARG B 1 164 ? 7.352 11.5 20.609 1 92.62 164 ARG B O 1
ATOM 2881 N N . ALA B 1 165 ? 8.031 9.445 20.797 1 90.69 165 ALA B N 1
ATOM 2882 C CA . ALA B 1 165 ? 6.91 9.055 21.656 1 90.69 165 ALA B CA 1
ATOM 2883 C C . ALA B 1 165 ? 6.91 9.844 22.953 1 90.69 165 ALA B C 1
ATOM 2885 O O . ALA B 1 165 ? 5.855 10.234 23.453 1 90.69 165 ALA B O 1
ATOM 2886 N N . ARG B 1 166 ? 8.055 10.086 23.453 1 93.12 166 ARG B N 1
ATOM 2887 C CA . ARG B 1 166 ? 8.188 10.875 24.672 1 93.12 166 ARG B CA 1
ATOM 2888 C C . ARG B 1 166 ? 7.859 12.344 24.406 1 93.12 166 ARG B C 1
ATOM 2890 O O . ARG B 1 166 ? 7.219 13 25.219 1 93.12 166 ARG B O 1
ATOM 2897 N N . ALA B 1 167 ? 8.266 12.812 23.297 1 93.5 167 ALA B N 1
ATOM 2898 C CA . ALA B 1 167 ? 8.055 14.211 22.938 1 93.5 167 ALA B CA 1
ATOM 2899 C C . ALA B 1 167 ? 6.562 14.523 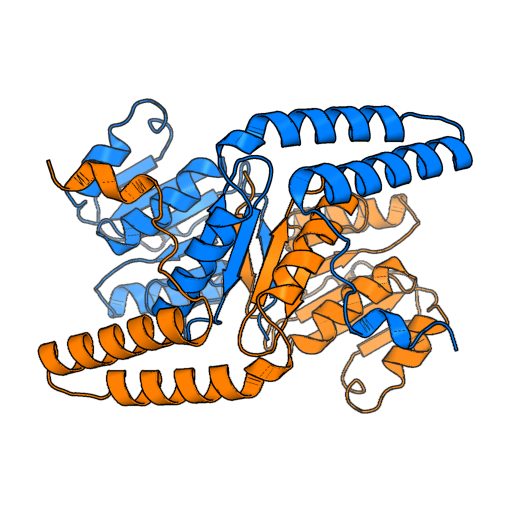22.828 1 93.5 167 ALA B C 1
ATOM 2901 O O . ALA B 1 167 ? 6.117 15.609 23.188 1 93.5 167 ALA B O 1
ATOM 2902 N N . VAL B 1 168 ? 5.805 13.57 22.312 1 88.38 168 VAL B N 1
ATOM 2903 C CA . VAL B 1 168 ? 4.391 13.812 22.047 1 88.38 168 VAL B CA 1
ATOM 2904 C C . VAL B 1 168 ? 3.625 13.906 23.359 1 88.38 168 VAL B C 1
ATOM 2906 O O . VAL B 1 168 ? 2.529 14.469 23.422 1 88.38 168 VAL B O 1
ATOM 2909 N N . THR B 1 169 ? 4.199 13.461 24.484 1 90.75 169 THR B N 1
ATOM 2910 C CA . THR B 1 169 ? 3.551 13.5 25.781 1 90.75 169 THR B CA 1
ATOM 2911 C C . THR B 1 169 ? 3.764 14.852 26.453 1 90.75 169 THR B C 1
ATOM 2913 O O . THR B 1 169 ? 3.148 15.141 27.484 1 90.75 169 THR B O 1
ATOM 2916 N N . LEU B 1 170 ? 4.582 15.625 25.844 1 92.12 170 LEU B N 1
ATOM 2917 C CA . LEU B 1 170 ? 4.82 16.953 26.391 1 92.12 170 LEU B CA 1
ATOM 2918 C C . LEU B 1 170 ? 3.551 17.797 26.344 1 92.12 170 LEU B C 1
ATOM 2920 O O . LEU B 1 170 ? 2.791 17.719 25.375 1 92.12 170 LEU B O 1
ATOM 2924 N N . GLN B 1 171 ? 3.303 18.609 27.344 1 90.81 171 GLN B N 1
ATOM 2925 C CA . GLN B 1 171 ? 2.072 19.375 27.469 1 90.81 171 GLN B CA 1
ATOM 2926 C C . GLN B 1 171 ? 2.158 20.688 26.672 1 90.81 171 GLN B C 1
ATOM 2928 O O . GLN B 1 171 ? 1.165 21.141 26.109 1 90.81 171 GLN B O 1
ATOM 2933 N N . SER B 1 172 ? 3.348 21.312 26.672 1 92.38 172 SER B N 1
ATOM 2934 C CA . SER B 1 172 ? 3.557 22.547 25.938 1 92.38 172 SER B CA 1
ATOM 2935 C C . SER B 1 172 ? 3.646 22.281 24.438 1 92.38 172 SER B C 1
ATOM 2937 O O . SER B 1 172 ? 4.547 21.578 23.984 1 92.38 172 SER B O 1
ATOM 2939 N N . VAL B 1 173 ? 2.684 22.859 23.766 1 87.94 173 VAL B N 1
ATOM 2940 C CA . VAL B 1 173 ? 2.656 22.688 22.312 1 87.94 173 VAL B CA 1
ATOM 2941 C C . VAL B 1 173 ? 3.957 23.219 21.703 1 87.94 173 VAL B C 1
ATOM 2943 O O . VAL B 1 173 ? 4.535 22.578 20.812 1 87.94 173 VAL B O 1
ATOM 2946 N N . ILE B 1 174 ? 4.406 24.312 22.172 1 91.38 174 ILE B N 1
ATOM 2947 C CA . ILE B 1 174 ? 5.617 24.938 21.656 1 91.38 174 ILE B CA 1
ATOM 2948 C C . ILE B 1 174 ? 6.82 24.031 21.922 1 91.38 174 ILE B C 1
ATOM 2950 O O . ILE B 1 174 ? 7.648 23.812 21.031 1 91.38 174 ILE B O 1
ATOM 2954 N N . GLU B 1 175 ? 6.895 23.469 23.156 1 92.38 175 GLU B N 1
ATOM 2955 C CA . GLU B 1 175 ? 7.992 22.578 23.5 1 92.38 175 GLU B CA 1
ATOM 2956 C C . GLU B 1 175 ? 7.945 21.297 22.656 1 92.38 175 GLU B C 1
ATOM 2958 O O . GLU B 1 175 ? 8.977 20.828 22.188 1 92.38 175 GLU B O 1
ATOM 2963 N N . LYS B 1 176 ? 6.773 20.812 22.578 1 92.19 176 LYS B N 1
ATOM 2964 C CA . LYS B 1 176 ? 6.574 19.609 21.781 1 92.19 176 LYS B CA 1
ATOM 2965 C C . LYS B 1 176 ? 7.082 19.812 20.359 1 92.19 176 LYS B C 1
ATOM 2967 O O . LYS B 1 176 ? 7.863 19 19.844 1 92.19 176 LYS B O 1
ATOM 2972 N N . LYS B 1 177 ? 6.703 20.891 19.719 1 91.44 177 LYS B N 1
ATOM 2973 C CA . LYS B 1 177 ? 7.117 21.188 18.359 1 91.44 177 LYS B CA 1
ATOM 2974 C C . LYS B 1 177 ? 8.633 21.359 18.266 1 91.44 177 LYS B C 1
ATOM 2976 O O . LYS B 1 177 ? 9.258 20.875 17.312 1 91.44 177 LYS B O 1
ATOM 2981 N N . SER B 1 178 ? 9.117 22.016 19.188 1 94 178 SER B N 1
ATOM 2982 C CA . SER B 1 178 ? 10.555 22.266 19.203 1 94 178 SER B CA 1
ATOM 2983 C C . SER B 1 178 ? 11.344 20.969 19.312 1 94 178 SER B C 1
ATOM 2985 O O . SER B 1 178 ? 12.312 20.75 18.578 1 94 178 SER B O 1
ATOM 2987 N N . VAL B 1 179 ? 10.922 20.062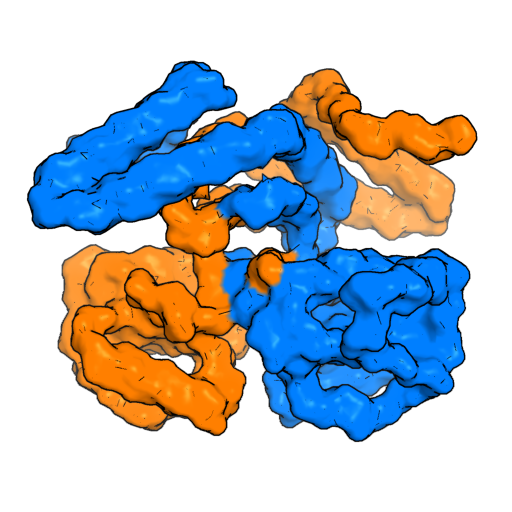 20.203 1 93.81 179 VAL B N 1
ATOM 2988 C CA . VAL B 1 179 ? 11.609 18.781 20.422 1 93.81 179 VAL B CA 1
ATOM 2989 C C . VAL B 1 179 ? 11.5 17.922 19.172 1 93.81 179 VAL B C 1
ATOM 2991 O O . VAL B 1 179 ? 12.492 17.328 18.734 1 93.81 179 VAL B O 1
ATOM 2994 N N . ILE B 1 180 ? 10.422 17.891 18.594 1 94.06 180 ILE B N 1
ATOM 2995 C CA . ILE B 1 180 ? 10.211 17.062 17.406 1 94.06 180 ILE B CA 1
ATOM 2996 C C . ILE B 1 180 ? 11.031 17.594 16.234 1 94.06 180 ILE B C 1
ATOM 2998 O O . ILE B 1 180 ? 11.656 16.828 15.508 1 94.06 180 ILE B O 1
ATOM 3002 N N . THR B 1 181 ? 11.055 18.891 16.109 1 93.75 181 THR B N 1
ATOM 3003 C CA . THR B 1 181 ? 11.867 19.516 15.062 1 93.75 181 THR B CA 1
ATOM 3004 C C . THR B 1 181 ? 13.344 19.172 15.25 1 93.75 181 THR B C 1
ATOM 3006 O O . THR B 1 181 ? 14.047 18.891 14.281 1 93.75 181 THR B O 1
ATOM 3009 N N . ASP B 1 182 ? 13.703 19.188 16.453 1 94.62 182 ASP B N 1
ATOM 3010 C CA . ASP B 1 182 ? 15.086 18.844 16.781 1 94.62 182 ASP B CA 1
ATOM 3011 C C . ASP B 1 182 ? 15.391 17.391 16.422 1 94.62 182 ASP B C 1
ATOM 3013 O O . ASP B 1 182 ? 16.469 17.078 15.922 1 94.62 182 ASP B O 1
ATOM 3017 N N . ILE B 1 183 ? 14.5 16.547 16.719 1 94.5 183 ILE B N 1
ATOM 3018 C CA . ILE B 1 183 ? 14.664 15.141 16.391 1 94.5 183 ILE B CA 1
ATOM 3019 C C . ILE B 1 183 ? 14.844 14.984 14.875 1 94.5 183 ILE B C 1
ATOM 3021 O O . ILE B 1 183 ? 15.758 14.289 14.422 1 94.5 183 ILE B O 1
ATOM 3025 N N . VAL B 1 184 ? 14.031 15.648 14.109 1 93.88 184 VAL B N 1
ATOM 3026 C CA . VAL B 1 184 ? 14.078 15.57 12.648 1 93.88 184 VAL B CA 1
ATOM 3027 C C . VAL B 1 184 ? 15.43 16.078 12.156 1 93.88 184 VAL B C 1
ATOM 3029 O O . VAL B 1 184 ? 16.062 15.469 11.281 1 93.88 184 VAL B O 1
ATOM 3032 N N . ARG B 1 185 ? 15.859 17.172 12.727 1 92.62 185 ARG B N 1
ATOM 3033 C CA . ARG B 1 185 ? 17.141 17.75 12.352 1 92.62 185 ARG B CA 1
ATOM 3034 C C . ARG B 1 185 ? 18.281 16.781 12.641 1 92.62 185 ARG B C 1
ATOM 3036 O O . ARG B 1 185 ? 19.203 16.641 11.828 1 92.62 185 ARG B O 1
ATOM 3043 N N . GLN B 1 186 ? 18.234 16.141 13.719 1 91.94 186 GLN B N 1
ATOM 3044 C CA . GLN B 1 186 ? 19.25 15.164 14.094 1 91.94 186 GLN B CA 1
ATOM 3045 C C . GLN B 1 186 ? 19.266 13.977 13.141 1 91.94 186 GLN B C 1
ATOM 3047 O O . GLN B 1 186 ? 20.328 13.484 12.766 1 91.94 186 GLN B O 1
ATOM 3052 N N . ILE B 1 187 ? 18.109 13.547 12.805 1 91.94 187 ILE B N 1
ATOM 3053 C CA . ILE B 1 187 ? 18 12.453 11.844 1 91.94 187 ILE B CA 1
ATOM 3054 C C . ILE B 1 187 ? 18.703 12.828 10.547 1 91.94 187 ILE B C 1
ATOM 3056 O O . ILE B 1 187 ? 19.531 12.07 10.031 1 91.94 187 ILE B O 1
ATOM 3060 N N . GLU B 1 188 ? 18.422 13.977 10.07 1 90.12 188 GLU B N 1
ATOM 3061 C CA . GLU B 1 188 ? 19 14.461 8.82 1 90.12 188 GLU B CA 1
ATOM 3062 C C . GLU B 1 188 ? 20.516 14.523 8.906 1 90.12 188 GLU B C 1
ATOM 3064 O O . GLU B 1 188 ? 21.219 14.016 8.023 1 90.12 188 GLU B O 1
ATOM 3069 N N . SER B 1 189 ? 20.953 15.125 9.922 1 90 189 SER B N 1
ATOM 3070 C CA . SER B 1 189 ? 22.375 15.367 10.07 1 90 189 SER B CA 1
ATOM 3071 C C . SER B 1 189 ? 23.141 14.07 10.32 1 90 189 SER B C 1
ATOM 3073 O O . SER B 1 189 ? 24.219 13.867 9.766 1 90 189 SER B O 1
ATOM 3075 N N . ARG B 1 190 ? 22.625 13.18 11.055 1 89.88 190 ARG B N 1
ATOM 3076 C CA . ARG B 1 190 ? 23.328 11.984 11.508 1 89.88 190 ARG B CA 1
ATOM 3077 C C . ARG B 1 190 ? 23.297 10.891 10.445 1 89.88 190 ARG B C 1
ATOM 3079 O O . ARG B 1 190 ? 24.281 10.156 10.281 1 89.88 190 ARG B O 1
ATOM 3086 N N . TYR B 1 191 ? 22.234 10.828 9.75 1 87.75 191 TYR B N 1
ATOM 3087 C CA . TYR B 1 191 ? 22.078 9.625 8.945 1 87.75 191 TYR B CA 1
ATOM 3088 C C . TYR B 1 191 ? 22.094 9.961 7.457 1 87.75 191 TYR B C 1
ATOM 3090 O O . TYR B 1 191 ? 22.375 9.094 6.625 1 87.75 191 TYR B O 1
ATOM 3098 N N . PHE B 1 192 ? 21.781 11.148 7.102 1 84.88 192 PHE B N 1
ATOM 3099 C CA . PHE B 1 192 ? 21.641 11.422 5.676 1 84.88 192 PHE B CA 1
ATOM 3100 C C . PHE B 1 192 ? 22.516 12.609 5.258 1 84.88 192 PHE B C 1
ATOM 3102 O O . PHE B 1 192 ? 22.688 12.867 4.066 1 84.88 192 PHE B O 1
ATOM 3109 N N . GLY B 1 193 ? 23.281 13.047 6.18 1 73.06 193 GLY B N 1
ATOM 3110 C CA . GLY B 1 193 ? 24.125 14.195 5.879 1 73.06 193 GLY B CA 1
ATOM 3111 C C . GLY B 1 193 ? 23.344 15.461 5.594 1 73.06 193 GLY B C 1
ATOM 3112 O O . GLY B 1 193 ? 22.375 15.766 6.301 1 73.06 193 GLY B O 1
ATOM 3113 N N . LYS B 1 194 ? 23.781 16.297 4.52 1 62.31 194 LYS B N 1
ATOM 3114 C CA . LYS B 1 194 ? 23.141 17.578 4.227 1 62.31 194 LYS B CA 1
ATOM 3115 C C . LYS B 1 194 ? 21.719 17.375 3.721 1 62.31 194 LYS B C 1
ATOM 3117 O O . LYS B 1 194 ? 21.438 16.422 3.002 1 62.31 194 LYS B O 1
ATOM 3122 N N . PRO B 1 195 ? 20.734 18.266 4.301 1 58.16 195 PRO B N 1
ATOM 3123 C CA . PRO B 1 195 ? 19.344 18.172 3.857 1 58.16 195 PRO B CA 1
ATOM 3124 C C . PRO B 1 195 ? 19.203 18.125 2.338 1 58.16 195 PRO B C 1
ATOM 3126 O O . PRO B 1 195 ? 19.953 18.781 1.623 1 58.16 195 PRO B O 1
ATOM 3129 N N . ALA B 1 196 ? 18.641 17.094 1.919 1 53.03 196 ALA B N 1
ATOM 3130 C CA . ALA B 1 196 ? 18.391 17.031 0.482 1 53.03 196 ALA B CA 1
ATOM 3131 C C . ALA B 1 196 ? 17.453 18.156 0.048 1 53.03 196 ALA B C 1
ATOM 3133 O O . ALA B 1 196 ? 16.453 18.422 0.717 1 53.03 196 ALA B O 1
ATOM 3134 N N . THR B 1 197 ? 17.766 19.422 -0.374 1 47.28 197 THR B N 1
ATOM 3135 C CA . THR B 1 197 ? 16.906 20.5 -0.858 1 47.28 197 THR B CA 1
ATOM 3136 C C . THR B 1 197 ? 15.812 19.953 -1.776 1 47.28 197 THR B C 1
ATOM 3138 O O . THR B 1 197 ? 16.109 19.297 -2.773 1 47.28 197 THR B O 1
ATOM 3141 N N . GLY B 1 198 ? 14.82 19.594 -1.205 1 45.22 198 GLY B N 1
ATOM 3142 C CA . GLY B 1 198 ? 13.719 19.25 -2.082 1 45.22 198 GLY B CA 1
ATOM 3143 C C . GLY B 1 198 ? 13.438 20.297 -3.143 1 45.22 198 GLY B C 1
ATOM 3144 O O . GLY B 1 198 ? 13.555 21.5 -2.883 1 45.22 198 GLY B O 1
ATOM 3145 N N . VAL B 1 199 ? 13.516 20.172 -4.367 1 39.19 199 VAL B N 1
ATOM 3146 C CA . VAL B 1 199 ? 13.359 21.188 -5.41 1 39.19 199 VAL B CA 1
ATOM 3147 C C . VAL B 1 199 ? 12.141 22.047 -5.102 1 39.19 199 VAL B C 1
ATOM 3149 O O . VAL B 1 199 ? 12.133 23.25 -5.398 1 39.19 199 VAL B O 1
ATOM 3152 N N . GLY B 1 200 ? 11.016 21.5 -4.617 1 36.53 200 GLY B N 1
ATOM 3153 C CA . GLY B 1 200 ? 9.773 22.25 -4.75 1 36.53 200 GLY B CA 1
ATOM 3154 C C . GLY B 1 200 ? 9.586 23.281 -3.662 1 36.53 200 GLY B C 1
ATOM 3155 O O . GLY B 1 200 ? 8.531 23.922 -3.586 1 36.53 200 GLY B O 1
ATOM 3156 N N . ASP B 1 201 ? 10.219 23.312 -2.605 1 34.31 201 ASP B N 1
ATOM 3157 C CA . ASP B 1 201 ? 9.852 24.344 -1.646 1 34.31 201 ASP B CA 1
ATOM 3158 C C . ASP B 1 201 ? 10.258 25.734 -2.146 1 34.31 201 ASP B C 1
ATOM 3160 O O . ASP B 1 201 ? 10.227 26.703 -1.389 1 34.31 201 ASP B O 1
ATOM 3164 N N . GLU B 1 202 ? 10.922 25.953 -3.184 1 33.5 202 GLU B N 1
ATOM 3165 C CA . GLU B 1 202 ? 11.227 27.328 -3.529 1 33.5 202 GLU B CA 1
ATOM 3166 C C . GLU B 1 202 ? 9.953 28.141 -3.758 1 33.5 202 GLU B C 1
ATOM 3168 O O . GLU B 1 202 ? 10 29.375 -3.812 1 33.5 202 GLU B O 1
ATOM 3173 N N . HIS B 1 203 ? 8.758 27.594 -4.223 1 32.84 203 HIS B N 1
ATOM 3174 C CA . HIS B 1 203 ? 7.824 28.609 -4.703 1 32.84 203 HIS B CA 1
ATOM 3175 C C . HIS B 1 203 ? 7.035 29.219 -3.549 1 32.84 203 HIS B C 1
ATOM 3177 O O . HIS B 1 203 ? 6.125 30.016 -3.77 1 32.84 203 HIS B O 1
ATOM 3183 N N . ARG B 1 204 ? 7.066 28.812 -2.268 1 28.47 204 ARG B N 1
ATOM 3184 C CA . ARG B 1 204 ? 6.129 29.594 -1.473 1 28.47 204 ARG B CA 1
ATOM 3185 C C . ARG B 1 204 ? 6.762 30.906 -1.027 1 28.47 204 ARG B C 1
ATOM 3187 O O . ARG B 1 204 ? 6.113 31.719 -0.365 1 28.47 204 ARG B O 1
ATOM 3194 N N . GLN B 1 205 ? 8.016 31.062 -0.98 1 23.86 205 GLN B N 1
ATOM 3195 C CA . GLN B 1 205 ? 8.359 32.281 -0.25 1 23.86 205 GLN B CA 1
ATOM 3196 C C . GLN B 1 205 ? 8.133 33.531 -1.107 1 23.86 205 GLN B C 1
ATOM 3198 O O . GLN B 1 205 ? 8.195 34.656 -0.607 1 23.86 205 GLN B O 1
ATOM 3203 N N . ASP B 1 206 ? 7.938 33.5 -2.4 1 21.22 206 ASP B N 1
ATOM 3204 C CA . ASP B 1 206 ? 7.66 34.875 -2.822 1 21.22 206 ASP B CA 1
ATOM 3205 C C . ASP B 1 206 ? 6.18 35.188 -2.648 1 21.22 206 ASP B C 1
ATOM 3207 O O . ASP B 1 206 ? 5.312 34.375 -2.9 1 21.22 206 ASP B O 1
#

Sequence (412 aa):
MLLPLSFNLQGKSVLLVGGGKAALEKFAQLSRTGCHLRIVAPAFSEAMQAELAKPHLSQIETITRKFEDADIERAFMIFTAVDDEAVAEHIFRLCRARGILINSADDKARCDFYTAAVIDRGSIQVAVSTYGRFAGLSAVLRRHLEALLPAELDDDWEKIFALRARAVTLQSVIEKKSVITDIVRQIESRYFGKPATGVGDEHRQDMLLPLSFNLQGKSVLLVGGGKAALEKFAQLSRTGCHLRIVAPAFSEAMQAELAKPHLSQIETITRKFEDADIERAFMIFTAVDDEAVAEHIFRLCRARGILINSADDKARCDFYTAAVIDRGSIQVAVSTYGRFAGLSAVLRRHLEALLPAELDDDWEKIFALRARAVTLQSVIEKKSVITDIVRQIESRYFGKPATGVGDEHRQD

Radius of gyration: 22.4 Å; Cα contacts (8 Å, |Δi|>4): 664; chains: 2; bounding box: 55×65×56 Å

Foldseek 3Di:
DDDDDDDQQAAAEEEEEDADDLSVVVCVVVQPRNHQYEYEELDHDPVSVVVCPDPVNVSHHYYNDDDDLCRCPRHQEYEYDDPDPVSVVVVLVSCVVVVHAYHYPPDLPSHPDDAFDWDPLPVDIDGDDPPPPDPVVSVVVSVVVCVLVDNVCSVVVVVLVVQLVVLVPDPDPVSSVVSVVVSVVCCCCPRPNDPPPDVPPPPPPD/DDDDDDDQQAAAEEEEEDADDLSVVVCVVPQPRNHQYEYEELDHDPVSVVVCPDPSNVSHHYYNDHDDLCRCPRHQEYEYDDPDPVSVVVVLVSCVVVVHAYHYPPDLPSHPDDAFDWDPLPVDIDGDDPPPPDPVVSVVVSVVVCVLVDNVCSVVVVVLVVQLVVLVPDPDPVSSVVSVVVSVVCCCCPRVNDPPPPVPPVPPPD

pLDDT: mean 86.91, std 13.95, range [21.14, 98.38]

InterPro domains:
  IPR006367 Sirohaem synthase, N-terminal [TIGR01470] (3-168)
  IPR028161 Siroheme biosynthesis protein Met8-like [PTHR35330] (2-178)
  IPR036291 NAD(P)-binding domain superfamily [SSF51735] (3-114)

Organism: Turneriella parva (strain ATCC BAA-1111 / DSM 21527 / NCTC 11395 / H) (NCBI:txid869212)

Solvent-accessible surface area (backbone atoms only — not comparable to full-atom values): 22462 Å² total; per-residue (Å²): 81,65,47,63,31,32,30,56,34,62,75,37,35,33,34,36,36,29,24,41,72,66,24,41,58,51,42,63,62,50,73,56,19,58,39,47,44,34,35,34,17,67,57,65,36,70,69,41,49,58,57,57,65,37,72,94,43,63,82,50,46,75,42,83,32,72,86,53,80,72,68,58,63,80,37,56,34,36,38,38,27,64,86,52,61,68,58,52,51,50,53,50,52,53,25,62,76,69,71,36,46,34,30,34,62,98,33,74,90,57,34,45,38,41,79,45,52,66,47,76,59,87,63,42,35,38,31,29,33,35,83,84,66,41,68,61,57,29,50,52,49,46,46,50,50,41,67,77,56,48,76,85,45,45,64,56,50,53,52,51,48,52,52,51,58,56,35,69,69,45,82,50,65,67,55,27,53,50,51,51,51,48,52,46,50,47,50,34,52,73,75,63,39,76,78,64,77,55,80,74,69,66,70,71,78,112,80,67,46,62,32,31,30,56,34,63,73,38,34,32,35,36,37,30,24,41,72,66,24,40,56,52,44,64,63,50,72,54,19,57,38,48,43,35,35,34,18,66,55,64,35,69,69,40,49,58,57,56,65,36,73,94,42,64,81,50,45,74,42,82,33,73,86,54,81,72,69,58,62,80,38,56,34,37,38,38,26,64,85,52,62,68,58,52,50,50,52,49,52,53,25,63,76,70,70,36,45,34,30,33,64,99,32,76,90,58,34,44,37,40,79,43,52,67,46,78,59,88,63,41,36,37,32,30,32,35,83,84,67,42,69,60,56,30,50,53,50,48,41,49,51,42,68,77,56,48,75,85,44,44,65,56,50,54,52,51,47,52,53,51,58,57,34,69,68,45,83,48,65,68,57,26,52,51,50,50,51,49,51,46,50,48,49,35,53,73,74,62,42,74,77,64,78,60,81,74,69,65,70,70,77,113

Nearest PDB structures (foldseek):
  1pjq-assembly1_A  TM=8.580E-01  e=1.590E-14  Salmonella enterica subsp. enterica serovar Typhimurium
  6pr0-assembly1_B  TM=7.751E-01  e=1.230E-15  Salmonella enterica subsp. enterica serovar Typhimurium
  6p5x-assembly1_B  TM=7.792E-01  e=3.892E-15  Salmonella enterica subsp. enterica serovar Typhimurium
  6ulu-assembly1_B  TM=8.309E-01  e=3.652E-14  Salmonella enterica subsp. enterica serovar Typhimurium
  6pr3-assembly1_B  TM=7.716E-01  e=8.385E-15  Salmonella enterica subsp. enterica serovar Typhimurium